Protein AF-A0A8X8BN20-F1 (afdb_monomer)

Sequence (437 aa):
MEGGGPLYPHPDELQVLPDTSPPTLPCVAEVPAVHPEALWVSPFLFPPALPVVAEVLRSRAPKAAGHPLAATTCPNRVELLSSLPVVPKATRAVAPPWSGEGESPPPESGKAYHELQRENLKLCSENVELHFKLEQAKRDLPRIKDQAESLKIMCVHLKKEKNNLQRKTGNVAKSGRYDKSVPELEKTIALMKKVVEKLQKENEELKETLSRRKLITLENENEKLKSDFENLKLHMEKQLNAKNEPITKEMHKIINENEELCEELKRIERLQHYHEEPRNKLDLADELQNVRLVNSCLEKEKAELLCQLENYRKLSGTTSEQLSEPGGICDIDISGSDELLQGVQGSQKREELMKVLSKLQSQLRTSELERSRLKDEVKKLKMELRNFDPSFFDEIEDLKYTYKKEVEKNIALEEKVKELSKQLGIPPNTFSRESMD

pLDDT: mean 71.98, std 25.8, range [27.23, 98.25]

Radius of gyration: 79.13 Å; Cα contacts (8 Å, |Δi|>4): 9; chains: 1; bounding box: 157×65×260 Å

Solvent-accessible surface area (backbone atoms only — not comparable to full-atom values): 27902 Å² total; per-residue (Å²): 140,83,86,82,86,87,85,84,88,83,87,90,83,90,87,80,84,85,88,89,84,86,85,83,83,87,86,82,89,83,82,87,86,81,88,82,90,80,89,83,82,87,82,86,87,88,87,85,80,84,88,84,87,83,85,85,89,83,91,84,85,89,83,89,88,84,84,86,92,84,85,90,80,86,90,81,90,78,88,83,81,88,83,82,85,78,78,79,79,81,70,89,75,79,84,78,84,86,81,80,87,85,82,86,79,63,91,74,57,55,59,60,52,52,48,53,50,52,50,50,52,49,53,49,52,51,48,52,52,50,50,51,52,50,52,51,50,62,62,48,49,58,58,54,50,53,52,52,52,52,53,52,53,49,52,55,50,53,53,52,49,53,56,49,51,53,51,53,54,61,50,58,77,75,66,62,102,68,78,64,52,70,72,52,50,51,52,49,51,55,51,50,51,54,51,50,54,52,51,52,50,50,50,51,51,51,51,49,54,48,52,50,49,53,49,52,53,52,50,53,51,51,52,50,52,51,52,54,49,53,51,50,50,52,50,51,50,52,55,48,48,67,57,46,52,59,53,52,54,50,49,50,49,56,49,53,51,50,53,52,49,53,53,49,50,56,49,50,52,55,52,48,61,65,68,62,56,75,76,49,73,62,60,58,48,51,53,53,50,50,53,53,52,52,51,56,52,52,51,50,53,52,51,52,52,50,54,50,51,52,50,53,53,69,73,55,78,84,85,85,92,78,83,79,86,80,89,84,78,91,86,82,87,78,89,76,76,89,82,90,84,85,65,62,73,61,50,55,55,52,51,52,49,50,54,50,52,52,49,53,52,52,50,51,53,53,52,51,52,49,51,50,51,52,52,51,50,53,51,50,53,52,50,57,60,65,70,49,60,82,62,55,60,53,54,52,49,53,48,51,52,51,51,52,54,49,51,54,49,49,52,55,47,52,51,51,49,50,50,51,26,59,76,68,71,44,67,92,57,85,77,58,70,76,74,89,120

Organism: Polypterus senegalus (NCBI:txid55291)

Structure (mmCIF, N/CA/C/O backbone):
data_AF-A0A8X8BN20-F1
#
_entry.id   AF-A0A8X8BN20-F1
#
loop_
_atom_site.group_PDB
_atom_site.id
_atom_site.type_symbol
_atom_site.label_atom_id
_atom_site.label_alt_id
_atom_site.label_comp_id
_atom_site.label_asym_id
_atom_site.label_entity_id
_atom_site.label_seq_id
_atom_site.pdbx_PDB_ins_code
_atom_site.Cartn_x
_atom_site.Cartn_y
_atom_site.Cartn_z
_atom_site.occupancy
_atom_site.B_iso_or_equiv
_atom_site.auth_seq_id
_atom_site.auth_comp_id
_atom_site.auth_asym_id
_atom_site.auth_atom_id
_atom_site.pdbx_PDB_model_num
ATOM 1 N N . MET A 1 1 ? 73.317 12.010 -28.273 1.00 37.75 1 MET A N 1
ATOM 2 C CA . MET A 1 1 ? 72.521 13.247 -28.408 1.00 37.75 1 MET A CA 1
ATOM 3 C C . MET A 1 1 ? 71.110 12.795 -28.723 1.00 37.75 1 MET A C 1
ATOM 5 O O . MET A 1 1 ? 70.826 12.463 -29.859 1.00 37.75 1 MET A O 1
ATOM 9 N N . GLU A 1 2 ? 70.454 12.232 -27.718 1.00 37.06 2 GLU A N 1
ATOM 10 C CA . GLU A 1 2 ? 69.596 12.886 -26.711 1.00 37.06 2 GLU A CA 1
ATOM 11 C C . GLU A 1 2 ? 68.136 12.710 -27.131 1.00 37.06 2 GLU A C 1
ATOM 13 O O . GLU A 1 2 ? 67.659 13.326 -28.077 1.00 37.06 2 GLU A O 1
ATOM 18 N N . GLY A 1 3 ? 67.477 11.776 -26.446 1.00 38.78 3 GLY A N 1
ATOM 19 C CA . GLY A 1 3 ? 66.032 11.618 -26.453 1.00 38.78 3 GLY A CA 1
ATOM 20 C C . GLY A 1 3 ? 65.399 12.406 -25.309 1.00 38.78 3 GLY A C 1
ATOM 21 O O . GLY A 1 3 ? 66.067 12.772 -24.346 1.00 38.78 3 GLY A O 1
ATOM 22 N N . GLY A 1 4 ? 64.092 12.620 -25.401 1.00 38.62 4 GLY A N 1
ATOM 23 C CA . GLY A 1 4 ? 63.284 13.214 -24.341 1.00 38.62 4 GLY A CA 1
ATOM 24 C C . GLY A 1 4 ? 61.809 13.029 -24.667 1.00 38.62 4 GLY A C 1
ATOM 25 O O . GLY A 1 4 ? 61.340 13.533 -25.681 1.00 38.62 4 GLY A O 1
ATOM 26 N N . GLY A 1 5 ? 61.130 12.219 -23.854 1.00 45.06 5 GLY A N 1
ATOM 27 C CA . GLY A 1 5 ? 59.746 11.777 -24.028 1.00 45.06 5 GLY A CA 1
ATOM 28 C C . GLY A 1 5 ? 58.668 12.804 -23.635 1.00 45.06 5 GLY A C 1
ATOM 29 O O . GLY A 1 5 ? 58.956 13.992 -23.496 1.00 45.06 5 GLY A O 1
ATOM 30 N N . PRO A 1 6 ? 57.410 12.350 -23.471 1.00 50.19 6 PRO A N 1
ATOM 31 C CA . PRO A 1 6 ? 56.236 13.210 -23.347 1.00 50.19 6 PRO A CA 1
ATOM 32 C C . PRO A 1 6 ? 55.992 13.662 -21.899 1.00 50.19 6 PRO A C 1
ATOM 34 O O . PRO A 1 6 ? 56.144 12.881 -20.959 1.00 50.19 6 PRO A O 1
ATOM 37 N N . LEU A 1 7 ? 55.561 14.915 -21.724 1.00 49.75 7 LEU A N 1
ATOM 38 C CA . LEU A 1 7 ? 55.203 15.487 -20.425 1.00 49.75 7 LEU A CA 1
ATOM 39 C C . LEU A 1 7 ? 53.687 15.376 -20.178 1.00 49.75 7 LEU A C 1
ATOM 41 O O . LEU A 1 7 ? 52.890 16.052 -20.826 1.00 49.75 7 LEU A O 1
ATOM 45 N N . TYR A 1 8 ? 53.304 14.549 -19.207 1.00 42.16 8 TYR A N 1
ATOM 46 C CA . TYR A 1 8 ? 52.070 14.724 -18.431 1.00 42.16 8 TYR A CA 1
ATOM 47 C C . TYR A 1 8 ? 52.268 15.837 -17.390 1.00 42.16 8 TYR A C 1
ATOM 49 O O . TYR A 1 8 ? 53.389 16.019 -16.908 1.00 42.16 8 TYR A O 1
ATOM 57 N N . PRO A 1 9 ? 51.180 16.467 -16.919 1.00 54.12 9 PRO A N 1
ATOM 58 C CA . PRO A 1 9 ? 51.120 16.895 -15.527 1.00 54.12 9 PRO A CA 1
ATOM 59 C C . PRO A 1 9 ? 49.939 16.262 -14.764 1.00 54.12 9 PRO A C 1
ATOM 61 O O . PRO A 1 9 ? 48.840 16.098 -15.290 1.00 54.12 9 PRO A O 1
ATOM 64 N N . HIS A 1 10 ? 50.208 15.928 -13.500 1.00 36.88 10 HIS A N 1
ATOM 65 C CA . HIS A 1 10 ? 49.283 15.515 -12.432 1.00 36.88 10 HIS A CA 1
ATOM 66 C C . HIS A 1 10 ? 49.547 16.443 -11.201 1.00 36.88 10 HIS A C 1
ATOM 68 O O . HIS A 1 10 ? 50.447 17.277 -11.286 1.00 36.88 10 HIS A O 1
ATOM 74 N N . PRO A 1 11 ? 48.831 16.296 -10.067 1.00 52.00 11 PRO A N 1
ATOM 75 C CA . PRO A 1 11 ? 47.799 17.180 -9.498 1.00 52.00 11 PRO A CA 1
ATOM 76 C C . PRO A 1 11 ? 48.277 18.201 -8.424 1.00 52.00 11 PRO A C 1
ATOM 78 O O . PRO A 1 11 ? 49.437 18.205 -8.030 1.00 52.00 11 PRO A O 1
ATOM 81 N N . ASP A 1 12 ? 47.294 18.954 -7.906 1.00 38.75 12 ASP A N 1
ATOM 82 C CA . ASP A 1 12 ? 47.215 19.695 -6.626 1.00 38.75 12 ASP A CA 1
ATOM 83 C C . ASP A 1 12 ? 47.889 21.077 -6.493 1.00 38.75 12 ASP A C 1
ATOM 85 O O . ASP A 1 12 ? 49.090 21.188 -6.298 1.00 38.75 12 ASP A O 1
ATOM 89 N N . GLU A 1 13 ? 47.064 22.140 -6.480 1.00 35.19 13 GLU A N 1
ATOM 90 C CA . GLU A 1 13 ? 46.860 22.992 -5.288 1.00 35.19 13 GLU A CA 1
ATOM 91 C C . GLU A 1 13 ? 45.676 23.980 -5.461 1.00 35.19 13 GLU A C 1
ATOM 93 O O . GLU A 1 13 ? 45.687 24.877 -6.297 1.00 35.19 13 GLU A O 1
ATOM 98 N N . LEU A 1 14 ? 44.648 23.769 -4.625 1.00 40.66 14 LEU A N 1
ATOM 99 C CA . LEU A 1 14 ? 43.829 24.746 -3.884 1.00 40.66 14 LEU A CA 1
ATOM 100 C C . LEU A 1 14 ? 43.316 26.025 -4.586 1.00 40.66 14 LEU A C 1
ATOM 102 O O . LEU A 1 14 ? 44.059 26.986 -4.756 1.00 40.66 14 LEU A O 1
ATOM 106 N N . GLN A 1 15 ? 41.984 26.144 -4.716 1.00 40.19 15 GLN A N 1
ATOM 107 C CA . GLN A 1 15 ? 41.231 27.186 -3.993 1.00 40.19 15 GLN A CA 1
ATOM 108 C C . GLN A 1 15 ? 39.707 26.961 -3.989 1.00 40.19 15 GLN A C 1
ATOM 110 O O . GLN A 1 15 ? 39.112 26.356 -4.874 1.00 40.19 15 GLN A O 1
ATOM 115 N N . VAL A 1 16 ? 39.128 27.420 -2.885 1.00 38.06 16 VAL A N 1
ATOM 116 C CA . VAL A 1 16 ? 37.805 27.166 -2.313 1.00 38.06 16 VAL A CA 1
ATOM 117 C C . VAL A 1 16 ? 36.750 28.140 -2.879 1.00 38.06 16 VAL A C 1
ATOM 119 O O . VAL A 1 16 ? 37.066 29.308 -3.061 1.00 38.06 16 VAL A O 1
ATOM 122 N N . LEU A 1 17 ? 35.539 27.610 -3.142 1.00 39.75 17 LEU A N 1
ATOM 123 C CA . LEU A 1 17 ? 34.150 28.165 -3.159 1.00 39.75 17 LEU A CA 1
ATOM 124 C C . LEU A 1 17 ? 33.923 29.692 -2.930 1.00 39.75 17 LEU A C 1
ATOM 126 O O . LEU A 1 17 ? 34.670 30.280 -2.152 1.00 39.75 17 LEU A O 1
ATOM 130 N N . PRO A 1 18 ? 32.818 30.330 -3.425 1.00 52.47 18 PRO A N 1
ATOM 131 C CA . PRO A 1 18 ? 31.454 29.789 -3.273 1.00 52.47 18 PRO A CA 1
ATOM 132 C C . PRO A 1 18 ? 30.358 30.138 -4.313 1.00 52.47 18 PRO A C 1
ATOM 134 O O . PRO A 1 18 ? 30.522 30.916 -5.252 1.00 52.47 18 PRO A O 1
ATOM 137 N N . ASP A 1 19 ? 29.218 29.495 -4.039 1.00 32.50 19 ASP A N 1
ATOM 138 C CA . ASP A 1 19 ? 27.870 29.540 -4.605 1.00 32.50 19 ASP A CA 1
ATOM 139 C C . ASP A 1 19 ? 27.324 30.901 -5.056 1.00 32.50 19 ASP A C 1
ATOM 141 O O . ASP A 1 19 ? 27.402 31.916 -4.363 1.00 32.50 19 ASP A O 1
ATOM 145 N N . THR A 1 20 ? 26.608 30.860 -6.182 1.00 37.22 20 THR A N 1
ATOM 146 C CA . THR A 1 20 ? 25.726 31.930 -6.654 1.00 37.22 20 THR A CA 1
ATOM 147 C C . THR A 1 20 ? 24.266 31.526 -6.450 1.00 37.22 20 THR A C 1
ATOM 149 O O . THR A 1 20 ? 23.741 30.631 -7.108 1.00 37.22 20 THR A O 1
ATOM 152 N N . SER A 1 21 ? 23.597 32.222 -5.532 1.00 41.69 21 SER A N 1
ATOM 153 C CA . SER A 1 21 ? 22.137 32.273 -5.406 1.00 41.69 21 SER A CA 1
ATOM 154 C C . SER A 1 21 ? 21.639 33.665 -5.824 1.00 41.69 21 SER A C 1
ATOM 156 O O . SER A 1 21 ? 22.347 34.650 -5.600 1.00 41.69 21 SER A O 1
ATOM 158 N N . PRO A 1 22 ? 20.440 33.788 -6.426 1.00 45.25 22 PRO A N 1
ATOM 159 C CA . PRO A 1 22 ? 19.766 35.079 -6.589 1.00 45.25 22 PRO A CA 1
ATOM 160 C C . PRO A 1 22 ? 18.358 35.063 -5.928 1.00 45.25 22 PRO A C 1
ATOM 162 O O . PRO A 1 22 ? 17.903 34.014 -5.474 1.00 45.25 22 PRO A O 1
ATOM 165 N N . PRO A 1 23 ? 17.638 36.198 -5.832 1.00 52.25 23 PRO A N 1
ATOM 166 C CA . PRO A 1 23 ? 17.729 37.125 -4.710 1.00 52.25 23 PRO A CA 1
ATOM 167 C C . PRO A 1 23 ? 16.420 37.225 -3.899 1.00 52.25 23 PRO A C 1
ATOM 169 O O . PRO A 1 23 ? 15.345 36.791 -4.308 1.00 52.25 23 PRO A O 1
ATOM 172 N N . THR A 1 24 ? 16.549 37.841 -2.729 1.00 38.34 24 THR A N 1
ATOM 173 C CA . THR A 1 24 ? 15.540 38.100 -1.696 1.00 38.34 24 THR A CA 1
ATOM 174 C C . THR A 1 24 ? 14.429 39.080 -2.103 1.00 38.34 24 THR A C 1
ATOM 176 O O . THR A 1 24 ? 14.648 40.056 -2.817 1.00 38.34 24 THR A O 1
ATOM 179 N N . LEU A 1 25 ? 13.235 38.816 -1.558 1.00 39.00 25 LEU A N 1
ATOM 180 C CA . LEU A 1 25 ? 12.053 39.688 -1.490 1.00 39.00 25 LEU A CA 1
ATOM 181 C C . LEU A 1 25 ? 12.308 40.974 -0.672 1.00 39.00 25 LEU A C 1
ATOM 183 O O . LEU A 1 25 ? 13.180 40.967 0.200 1.00 39.00 25 LEU A O 1
ATOM 187 N N . PRO A 1 26 ? 11.492 42.036 -0.839 1.00 47.94 26 PRO A N 1
ATOM 188 C CA . PRO A 1 26 ? 11.436 43.138 0.113 1.00 47.94 26 PRO A CA 1
ATOM 189 C C . PRO A 1 26 ? 10.454 42.843 1.262 1.00 47.94 26 PRO A C 1
ATOM 191 O O . PRO A 1 26 ? 9.334 42.379 1.047 1.00 47.94 26 PRO A O 1
ATOM 194 N N . CYS A 1 27 ? 10.876 43.164 2.486 1.00 31.92 27 CYS A N 1
ATOM 195 C CA . CYS A 1 27 ? 10.041 43.202 3.685 1.00 31.92 27 CYS A CA 1
ATOM 196 C C . CYS A 1 27 ? 9.174 44.471 3.711 1.00 31.92 27 CYS A C 1
ATOM 198 O O . CYS A 1 27 ? 9.685 45.573 3.509 1.00 31.92 27 CYS A O 1
ATOM 200 N N . VAL A 1 28 ? 7.898 44.321 4.069 1.00 33.31 28 VAL A N 1
ATOM 201 C CA . VAL A 1 28 ? 7.081 45.390 4.659 1.00 33.31 28 VAL A CA 1
ATOM 202 C C . VAL A 1 28 ? 6.907 45.053 6.136 1.00 33.31 28 VAL A C 1
ATOM 204 O O . VAL A 1 28 ? 6.549 43.933 6.491 1.00 33.31 28 VAL A O 1
ATOM 207 N N . ALA A 1 29 ? 7.244 46.024 6.977 1.00 34.69 29 ALA A N 1
ATOM 208 C CA . ALA A 1 29 ? 7.103 45.987 8.420 1.00 34.69 29 ALA A CA 1
ATOM 209 C C . ALA A 1 29 ? 5.655 46.281 8.830 1.00 34.69 29 ALA A C 1
ATOM 211 O O . ALA A 1 29 ? 5.058 47.212 8.296 1.00 34.69 29 ALA A O 1
ATOM 212 N N . GLU A 1 30 ? 5.146 45.577 9.841 1.00 30.02 30 GLU A N 1
ATOM 213 C CA . GLU A 1 30 ? 4.094 46.102 10.710 1.00 30.02 30 GLU A CA 1
ATOM 214 C C . GLU A 1 30 ? 4.249 45.560 12.142 1.00 30.02 30 GLU A C 1
ATOM 216 O O . GLU A 1 30 ? 4.720 44.450 12.382 1.00 30.02 30 GLU A O 1
ATOM 221 N N . VAL A 1 31 ? 3.952 46.450 13.082 1.00 37.25 31 VAL A N 1
ATOM 222 C CA . VAL A 1 31 ? 4.287 46.473 14.514 1.00 37.25 31 VAL A CA 1
ATOM 223 C C . VAL A 1 31 ? 3.358 45.558 15.336 1.00 37.25 31 VAL A C 1
ATOM 225 O O . VAL A 1 31 ? 2.170 45.502 15.023 1.00 37.25 31 VAL A O 1
ATOM 228 N N . PRO A 1 32 ? 3.808 44.909 16.433 1.00 35.66 32 PRO A N 1
ATOM 229 C CA . PRO A 1 32 ? 2.901 44.226 17.350 1.00 35.66 32 PRO A CA 1
ATOM 230 C C . PRO A 1 32 ? 2.321 45.206 18.382 1.00 35.66 32 PRO A C 1
ATOM 232 O O . PRO A 1 32 ? 3.050 45.907 19.087 1.00 35.66 32 PRO A O 1
ATOM 235 N N . ALA A 1 33 ? 0.991 45.233 18.482 1.00 33.62 33 ALA A N 1
ATOM 236 C CA . ALA A 1 33 ? 0.270 45.888 19.565 1.00 33.62 33 ALA A CA 1
ATOM 237 C C . ALA A 1 33 ? 0.241 45.011 20.830 1.00 33.62 33 ALA A C 1
ATOM 239 O O . ALA A 1 33 ? 0.309 43.784 20.788 1.00 33.62 33 ALA A O 1
ATOM 240 N N . VAL A 1 34 ? 0.158 45.703 21.958 1.00 34.69 34 VAL A N 1
ATOM 241 C CA . VAL A 1 34 ? 0.485 45.284 23.319 1.00 34.69 34 VAL A CA 1
ATOM 242 C C . VAL A 1 34 ? -0.792 45.080 24.164 1.00 34.69 34 VAL A C 1
ATOM 244 O O . VAL A 1 34 ? -1.691 45.912 24.101 1.00 34.69 34 VAL A O 1
ATOM 247 N N . HIS A 1 35 ? -0.763 44.044 25.027 1.00 34.81 35 HIS A N 1
ATOM 248 C CA . HIS A 1 35 ? -1.533 43.790 26.277 1.00 34.81 35 HIS A CA 1
ATOM 249 C C . HIS A 1 35 ? -3.032 43.377 26.241 1.00 34.81 35 HIS A C 1
ATOM 251 O O . HIS A 1 35 ? -3.730 43.711 25.290 1.00 34.81 35 HIS A O 1
ATOM 257 N N . PRO A 1 36 ? -3.593 42.780 27.334 1.00 49.12 36 PRO A N 1
ATOM 258 C CA . PRO A 1 36 ? -2.968 42.121 28.499 1.00 49.12 36 PRO A CA 1
ATOM 259 C C . PRO A 1 36 ? -3.579 40.756 28.913 1.00 49.12 36 PRO A C 1
ATOM 261 O O . PRO A 1 36 ? -4.676 40.359 28.529 1.00 49.12 36 PRO A O 1
ATOM 264 N N . GLU A 1 37 ? -2.831 40.082 29.786 1.00 35.38 37 GLU A N 1
ATOM 265 C CA . GLU A 1 37 ? -3.196 38.917 30.593 1.00 35.38 37 GLU A CA 1
ATOM 266 C C . GLU A 1 37 ? -4.426 39.166 31.486 1.00 35.38 37 GLU A C 1
ATOM 268 O O . GLU A 1 37 ? -4.550 40.216 32.120 1.00 35.38 37 GLU A O 1
ATOM 273 N N . ALA A 1 38 ? -5.292 38.156 31.610 1.00 32.38 38 ALA A N 1
ATOM 274 C CA . ALA A 1 38 ? -6.331 38.092 32.632 1.00 32.38 38 ALA A CA 1
ATOM 275 C C . ALA A 1 38 ? -6.138 36.839 33.498 1.00 32.38 38 ALA A C 1
ATOM 277 O O . ALA A 1 38 ? -6.418 35.710 33.096 1.00 32.38 38 ALA A O 1
ATOM 278 N N . LEU A 1 39 ? -5.651 37.102 34.708 1.00 35.34 39 LEU A N 1
ATOM 279 C CA . LEU A 1 39 ? -5.630 36.248 35.889 1.00 35.34 39 LEU A CA 1
ATOM 280 C C . LEU A 1 39 ? -7.001 35.612 36.156 1.00 35.34 39 LEU A C 1
ATOM 282 O O . LEU A 1 39 ? -7.983 36.338 36.302 1.00 35.34 39 LEU A O 1
ATOM 286 N N . TRP A 1 40 ? -7.052 34.292 36.348 1.00 31.44 40 TRP A N 1
ATOM 287 C CA . TRP A 1 40 ? -8.128 33.655 37.111 1.00 31.44 40 TRP A CA 1
ATOM 288 C C . TRP A 1 40 ? -7.541 32.827 38.250 1.00 31.44 40 TRP A C 1
ATOM 290 O O . TRP A 1 40 ? -6.862 31.820 38.070 1.00 31.44 40 TRP A O 1
ATOM 300 N N . VAL A 1 41 ? -7.799 33.359 39.439 1.00 30.92 41 VAL A N 1
ATOM 301 C CA . VAL A 1 41 ? -7.466 32.863 40.766 1.00 30.92 41 VAL A CA 1
ATOM 302 C C . VAL A 1 41 ? -8.537 31.859 41.200 1.00 30.92 41 VAL A C 1
ATOM 304 O O . VAL A 1 41 ? -9.731 32.125 41.078 1.00 30.92 41 VAL A O 1
ATOM 307 N N . SER A 1 42 ? -8.107 30.720 41.742 1.00 36.19 42 SER A N 1
ATOM 308 C CA . SER A 1 42 ? -8.949 29.756 42.464 1.00 36.19 42 SER A CA 1
ATOM 309 C C . SER A 1 42 ? -9.522 30.341 43.760 1.00 36.19 42 SER A C 1
ATOM 311 O O . SER A 1 42 ? -8.805 31.051 44.469 1.00 36.19 42 SER A O 1
ATOM 313 N N . PRO A 1 43 ? -10.729 29.916 44.179 1.00 47.31 43 PRO A N 1
ATOM 314 C CA . PRO A 1 43 ? -10.896 29.617 45.604 1.00 47.31 43 PRO A CA 1
ATOM 315 C C . PRO A 1 43 ? -11.769 28.383 45.933 1.00 47.31 43 PRO A C 1
ATOM 317 O O . PRO A 1 43 ? -12.858 28.195 45.408 1.00 47.31 43 PRO A O 1
ATOM 320 N N . PHE A 1 44 ? -11.240 27.590 46.874 1.00 31.42 44 PHE A N 1
ATOM 321 C CA . PHE A 1 44 ? -11.866 27.017 48.083 1.00 31.42 44 PHE A CA 1
ATOM 322 C C . PHE A 1 44 ? -13.208 26.233 48.059 1.00 31.42 44 PHE A C 1
ATOM 324 O O . PHE A 1 44 ? -14.282 26.774 47.844 1.00 31.42 44 PHE A O 1
ATOM 331 N N . LEU A 1 45 ? -13.078 24.962 48.485 1.00 33.16 45 LEU A N 1
ATOM 332 C CA . LEU A 1 45 ? -13.761 24.230 49.582 1.00 33.16 45 LEU A CA 1
ATOM 333 C C . LEU A 1 45 ? -15.309 24.235 49.775 1.00 33.16 45 LEU A C 1
ATOM 335 O O . LEU A 1 45 ? -15.887 25.196 50.264 1.00 33.16 45 LEU A O 1
ATOM 339 N N . PHE A 1 46 ? -15.844 23.000 49.686 1.00 35.16 46 PHE A N 1
ATOM 340 C CA . PHE A 1 46 ? -16.891 22.317 50.498 1.00 35.16 46 PHE A CA 1
ATOM 341 C C . PHE A 1 46 ? -18.407 22.673 50.342 1.00 35.16 46 PHE A C 1
ATOM 343 O O . PHE A 1 46 ? -18.753 23.746 49.863 1.00 35.16 46 PHE A O 1
ATOM 350 N N . PRO A 1 47 ? -19.325 21.713 50.651 1.00 46.16 47 PRO A N 1
ATOM 351 C CA . PRO A 1 47 ? -20.544 21.399 49.886 1.00 46.16 47 PRO A CA 1
ATOM 352 C C . PRO A 1 47 ? -21.848 21.841 50.579 1.00 46.16 47 PRO A C 1
ATOM 354 O O . PRO A 1 47 ? -21.815 22.192 51.759 1.00 46.16 47 PRO A O 1
ATOM 357 N N . PRO A 1 48 ? -23.026 21.694 49.935 1.00 43.91 48 PRO A N 1
ATOM 358 C CA . PRO A 1 48 ? -24.295 21.791 50.638 1.00 43.91 48 PRO A CA 1
ATOM 359 C C . PRO A 1 48 ? -25.008 20.447 50.832 1.00 43.91 48 PRO A C 1
ATOM 361 O O . PRO A 1 48 ? -24.999 19.540 49.998 1.00 43.91 48 PRO A O 1
ATOM 364 N N . ALA A 1 49 ? -25.642 20.393 51.999 1.00 33.12 49 ALA A N 1
ATOM 365 C CA . ALA A 1 49 ? -26.475 19.348 52.552 1.00 33.12 49 ALA A CA 1
ATOM 366 C C . ALA A 1 49 ? -27.908 19.334 51.977 1.00 33.12 49 ALA A C 1
ATOM 368 O O . ALA A 1 49 ? -28.373 20.276 51.338 1.00 33.12 49 ALA A O 1
ATOM 369 N N . LEU A 1 50 ? -28.590 18.226 52.273 1.00 37.75 50 LEU A N 1
ATOM 370 C CA . LEU A 1 50 ? -30.002 17.904 52.040 1.00 37.75 50 LEU A CA 1
ATOM 371 C C . LEU A 1 50 ? -30.985 18.989 52.532 1.00 37.75 50 LEU A C 1
ATOM 373 O O . LEU A 1 50 ? -30.732 19.600 53.572 1.00 37.75 50 LEU A O 1
ATOM 377 N N . PRO A 1 51 ? -32.168 19.144 51.904 1.00 45.03 51 PRO A N 1
ATOM 378 C CA . PRO A 1 51 ? -33.233 19.964 52.461 1.00 45.03 51 PRO A CA 1
ATOM 379 C C . PRO A 1 51 ? -34.135 19.166 53.418 1.00 45.03 51 PRO A C 1
ATOM 381 O O . PRO A 1 51 ? -34.694 18.121 53.075 1.00 45.03 51 PRO A O 1
ATOM 384 N N . VAL A 1 52 ? -34.296 19.718 54.622 1.00 31.97 52 VAL A N 1
ATOM 385 C CA . VAL A 1 52 ? -35.349 19.404 55.595 1.00 31.97 52 VAL A CA 1
ATOM 386 C C . VAL A 1 52 ? -36.627 20.139 55.188 1.00 31.97 52 VAL A C 1
ATOM 388 O O . VAL A 1 52 ? -36.603 21.325 54.866 1.00 31.97 52 VAL A O 1
ATOM 391 N N . VAL A 1 53 ? -37.742 19.412 55.215 1.00 32.06 53 VAL A N 1
ATOM 392 C CA . VAL A 1 53 ? -39.104 19.899 54.974 1.00 32.06 53 VAL A CA 1
ATOM 393 C C . VAL A 1 53 ? -39.722 20.329 56.306 1.00 32.06 53 VAL A C 1
ATOM 395 O O . VAL A 1 53 ? -39.775 19.537 57.243 1.00 32.06 53 VAL A O 1
ATOM 398 N N . ALA A 1 54 ? -40.233 21.555 56.357 1.00 32.25 54 ALA A N 1
ATOM 399 C CA . ALA A 1 54 ? -41.159 22.080 57.360 1.00 32.25 54 ALA A CA 1
ATOM 400 C C . ALA A 1 54 ? -42.055 23.108 56.642 1.00 32.25 54 ALA A C 1
ATOM 402 O O . ALA A 1 54 ? -41.574 23.787 55.743 1.00 32.25 54 ALA A O 1
ATOM 403 N N . GLU A 1 55 ? -43.328 23.350 56.928 1.00 31.14 55 GLU A N 1
ATOM 404 C CA . GLU A 1 55 ? -44.401 22.715 57.690 1.00 31.14 55 GLU A CA 1
ATOM 405 C C . GLU A 1 55 ? -45.666 23.576 57.377 1.00 31.14 55 GLU A C 1
ATOM 407 O O . GLU A 1 55 ? -45.551 24.645 56.779 1.00 31.14 55 GLU A O 1
ATOM 412 N N . VAL A 1 56 ? -46.849 23.143 57.838 1.00 31.41 56 VAL A N 1
ATOM 413 C CA . VAL A 1 56 ? -48.003 23.984 58.255 1.00 31.41 56 VAL A CA 1
ATOM 414 C C . VAL A 1 56 ? -49.179 24.223 57.268 1.00 31.41 56 VAL A C 1
ATOM 416 O O . VAL A 1 56 ? -49.184 25.164 56.487 1.00 31.41 56 VAL A O 1
ATOM 419 N N . LEU A 1 57 ? -50.252 23.435 57.518 1.00 30.83 57 LEU A N 1
ATOM 420 C CA . LEU A 1 57 ? -51.701 23.779 57.649 1.00 30.83 57 LEU A CA 1
ATOM 421 C C . LEU A 1 57 ? -52.473 24.292 56.397 1.00 30.83 57 LEU A C 1
ATOM 423 O O . LEU A 1 57 ? -51.940 25.014 55.580 1.00 30.83 57 LEU A O 1
ATOM 427 N N . ARG A 1 58 ? -53.779 24.058 56.170 1.00 30.70 58 ARG A N 1
ATOM 428 C CA . ARG A 1 58 ? -54.906 23.528 56.964 1.00 30.70 58 ARG A CA 1
ATOM 429 C C . ARG A 1 58 ? -56.100 23.207 56.023 1.00 30.70 58 ARG A C 1
ATOM 431 O O . ARG A 1 58 ? -56.358 23.953 55.088 1.00 30.70 58 ARG A O 1
ATOM 438 N N . SER A 1 59 ? -56.890 22.195 56.403 1.00 29.34 59 SER A N 1
ATOM 439 C CA . SER A 1 59 ? -58.370 22.107 56.322 1.00 29.34 59 SER A CA 1
ATOM 440 C C . SER A 1 59 ? -59.133 22.001 54.982 1.00 29.34 59 SER A C 1
ATOM 442 O O . SER A 1 59 ? -59.393 23.007 54.330 1.00 29.34 59 SER A O 1
ATOM 444 N N . ARG A 1 60 ? -59.794 20.847 54.756 1.00 31.69 60 ARG A N 1
ATOM 445 C CA . ARG A 1 60 ? -61.270 20.783 54.594 1.00 31.69 60 ARG A CA 1
ATOM 446 C C . ARG A 1 60 ? -61.829 19.367 54.828 1.00 31.69 60 ARG A C 1
ATOM 448 O O . ARG A 1 60 ? -61.220 18.375 54.452 1.00 31.69 60 ARG A O 1
ATOM 455 N N . ALA A 1 61 ? -62.974 19.326 55.507 1.00 34.16 61 ALA A N 1
ATOM 456 C CA . ALA A 1 61 ? -63.677 18.168 56.066 1.00 34.16 61 ALA A CA 1
ATOM 457 C C . ALA A 1 61 ? -64.384 17.259 55.025 1.00 34.16 61 ALA A C 1
ATOM 459 O O . ALA A 1 61 ? -64.607 17.698 53.894 1.00 34.16 61 ALA A O 1
ATOM 460 N N . PRO A 1 62 ? -64.789 16.026 55.410 1.00 34.03 62 PRO A N 1
ATOM 461 C CA . PRO A 1 62 ? -65.437 15.049 54.535 1.00 34.03 62 PRO A CA 1
ATOM 462 C C . PRO A 1 62 ? -66.975 15.130 54.569 1.00 34.03 62 PRO A C 1
ATOM 464 O O . PRO A 1 62 ? -67.572 15.602 55.538 1.00 34.03 62 PRO A O 1
ATOM 467 N N . LYS A 1 63 ? -67.621 14.613 53.515 1.00 34.41 63 LYS A N 1
ATOM 468 C CA . LYS A 1 63 ? -69.075 14.417 53.413 1.00 34.41 63 LYS A CA 1
ATOM 469 C C . LYS A 1 63 ? -69.378 12.914 53.348 1.00 34.41 63 LYS A C 1
ATOM 471 O O . LYS A 1 63 ? -68.701 12.172 52.645 1.00 34.41 63 LYS A O 1
ATOM 476 N N . ALA A 1 64 ? -70.360 12.505 54.143 1.00 30.09 64 ALA A N 1
ATOM 477 C CA . ALA A 1 64 ? -70.796 11.138 54.404 1.00 30.09 64 ALA A CA 1
ATOM 478 C C . ALA A 1 64 ? -71.528 10.465 53.229 1.00 30.09 64 ALA A C 1
ATOM 480 O O . ALA A 1 64 ? -72.180 11.159 52.454 1.00 30.09 64 ALA A O 1
ATOM 481 N N . ALA A 1 65 ? -71.501 9.124 53.189 1.00 31.58 65 ALA A N 1
ATOM 482 C CA . ALA A 1 65 ? -72.672 8.239 53.040 1.00 31.58 65 ALA A CA 1
ATOM 483 C C . ALA A 1 65 ? -72.236 6.758 52.932 1.00 31.58 65 ALA A C 1
ATOM 485 O O . ALA A 1 65 ? -71.296 6.454 52.205 1.00 31.58 65 ALA A O 1
ATOM 486 N N . GLY A 1 66 ? -72.966 5.846 53.593 1.00 30.98 66 GLY A N 1
ATOM 487 C CA . GLY A 1 66 ? -73.055 4.434 53.177 1.00 30.98 66 GLY A CA 1
ATOM 488 C C . GLY A 1 66 ? -72.612 3.359 54.180 1.00 30.98 66 GLY A C 1
ATOM 489 O O . GLY A 1 66 ? -71.551 2.768 54.027 1.00 30.98 66 GLY A O 1
ATOM 490 N N . HIS A 1 67 ? -73.470 3.060 55.159 1.00 34.03 67 HIS A N 1
ATOM 491 C CA . HIS A 1 67 ? -73.606 1.744 55.826 1.00 34.03 67 HIS A CA 1
ATOM 492 C C . HIS A 1 67 ? -74.060 0.657 54.803 1.00 34.03 67 HIS A C 1
ATOM 494 O O . HIS A 1 67 ? -74.567 1.080 53.761 1.00 34.03 67 HIS A O 1
ATOM 500 N N . PRO A 1 68 ? -73.976 -0.689 55.045 1.00 45.16 68 PRO A N 1
ATOM 501 C CA . PRO A 1 68 ? -74.372 -1.339 56.312 1.00 45.16 68 PRO A CA 1
ATOM 502 C C . PRO A 1 68 ? -73.693 -2.667 56.779 1.00 45.16 68 PRO A C 1
ATOM 504 O O . PRO A 1 68 ? -73.093 -3.409 56.015 1.00 45.16 68 PRO A O 1
ATOM 507 N N . LEU A 1 69 ? -73.911 -2.927 58.084 1.00 29.53 69 LEU A N 1
ATOM 508 C CA . LEU A 1 69 ? -74.248 -4.183 58.803 1.00 29.53 69 LEU A CA 1
ATOM 509 C C . LEU A 1 69 ? -73.351 -5.447 58.768 1.00 29.53 69 LEU A C 1
ATOM 511 O O . LEU A 1 69 ? -73.252 -6.118 57.751 1.00 29.53 69 LEU A O 1
ATOM 515 N N . ALA A 1 70 ? -72.876 -5.847 59.965 1.00 30.17 70 ALA A N 1
ATOM 516 C CA . ALA A 1 70 ? -73.087 -7.144 60.666 1.00 30.17 70 ALA A CA 1
ATOM 517 C C . ALA A 1 70 ? -72.079 -7.239 61.845 1.00 30.17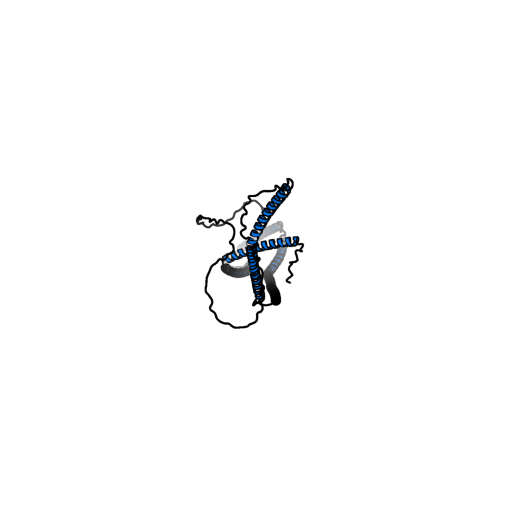 70 ALA A C 1
ATOM 519 O O . ALA A 1 70 ? -70.879 -7.175 61.622 1.00 30.17 70 ALA A O 1
ATOM 520 N N . ALA A 1 71 ? -72.487 -7.090 63.111 1.00 27.45 71 ALA A N 1
ATOM 521 C CA . ALA A 1 71 ? -73.066 -8.080 64.039 1.00 27.45 71 ALA A CA 1
ATOM 522 C C . ALA A 1 71 ? -72.028 -8.894 64.844 1.00 27.45 71 ALA A C 1
ATOM 524 O O . ALA A 1 71 ? -70.968 -9.236 64.336 1.00 27.45 71 ALA A O 1
ATOM 525 N N . THR A 1 72 ? -72.439 -9.251 66.072 1.00 31.06 72 THR A N 1
ATOM 526 C CA . THR A 1 72 ? -71.842 -10.149 67.095 1.00 31.06 72 THR A CA 1
ATOM 527 C C . THR A 1 72 ? -70.703 -9.592 67.970 1.00 31.06 72 THR A C 1
ATOM 529 O O . THR A 1 72 ? -69.770 -9.002 67.449 1.00 31.06 72 THR A O 1
ATOM 532 N N . THR A 1 73 ? -70.628 -9.727 69.304 1.00 30.02 73 THR A N 1
ATOM 533 C CA . THR A 1 73 ? -71.531 -10.073 70.431 1.00 30.02 73 THR A CA 1
ATOM 534 C C . THR A 1 73 ? -70.744 -9.694 71.711 1.00 30.02 73 THR A C 1
ATOM 536 O O . THR A 1 73 ? -69.523 -9.844 71.733 1.00 30.02 73 THR A O 1
ATOM 539 N N . CYS A 1 74 ? -71.389 -9.210 72.780 1.00 28.56 74 CYS A N 1
ATOM 540 C CA . CYS A 1 74 ? -70.791 -9.118 74.130 1.00 28.56 74 CYS A CA 1
ATOM 541 C C . CYS A 1 74 ? -70.638 -10.529 74.761 1.00 28.56 74 CYS A C 1
ATOM 543 O O . CYS A 1 74 ? -71.228 -11.471 74.225 1.00 28.56 74 CYS A O 1
ATOM 545 N N . PRO A 1 75 ? -69.911 -10.716 75.889 1.00 47.16 75 PRO A N 1
ATOM 546 C CA . PRO A 1 75 ? -70.495 -10.362 77.193 1.00 47.16 75 PRO A CA 1
ATOM 547 C C . PRO A 1 75 ? -69.507 -9.968 78.327 1.00 47.16 75 PRO A C 1
ATOM 549 O O . PRO A 1 75 ? -68.296 -10.142 78.245 1.00 47.16 75 PRO A O 1
ATOM 552 N N . ASN A 1 76 ? -70.129 -9.525 79.427 1.00 32.91 76 ASN A N 1
ATOM 553 C CA . ASN A 1 76 ? -69.722 -9.620 80.840 1.00 32.91 76 ASN A CA 1
ATOM 554 C C . ASN A 1 76 ? -68.940 -8.488 81.536 1.00 32.91 76 ASN A C 1
ATOM 556 O O . ASN A 1 76 ? -67.731 -8.511 81.732 1.00 32.91 76 ASN A O 1
ATOM 560 N N . ARG A 1 77 ? -69.766 -7.567 82.051 1.00 32.69 77 ARG A N 1
ATOM 561 C CA . ARG A 1 77 ? -69.857 -7.065 83.437 1.00 32.69 77 ARG A CA 1
ATOM 562 C C . ARG A 1 77 ? -69.268 -7.993 84.519 1.00 32.69 77 ARG A C 1
ATOM 564 O O . ARG A 1 77 ? -69.723 -9.124 84.662 1.00 32.69 77 ARG A O 1
ATOM 571 N N . VAL A 1 78 ? -68.391 -7.442 85.362 1.00 34.72 78 VAL A N 1
ATOM 572 C CA . VAL A 1 78 ? -68.205 -7.847 86.767 1.00 34.72 78 VAL A CA 1
ATOM 573 C C . VAL A 1 78 ? -68.059 -6.572 87.599 1.00 34.72 78 VAL A C 1
ATOM 575 O O . VAL A 1 78 ? -67.070 -5.852 87.492 1.00 34.72 78 VAL A O 1
ATOM 578 N N . GLU A 1 79 ? -69.083 -6.277 88.395 1.00 35.31 79 GLU A N 1
ATOM 579 C CA . GLU A 1 79 ? -68.958 -5.467 89.606 1.00 35.31 79 GLU A CA 1
ATOM 580 C C . GLU A 1 79 ? -68.332 -6.349 90.686 1.00 35.31 79 GLU A C 1
ATOM 582 O O . GLU A 1 79 ? -68.761 -7.490 90.831 1.00 35.31 79 GLU A O 1
ATOM 587 N N . LEU A 1 80 ? -67.382 -5.830 91.467 1.00 35.03 80 LEU A N 1
ATOM 588 C CA . LEU A 1 80 ? -67.164 -6.283 92.840 1.00 35.03 80 LEU A CA 1
ATOM 589 C C . LEU A 1 80 ? -66.542 -5.164 93.686 1.00 35.03 80 LEU A C 1
ATOM 591 O O . LEU A 1 80 ? -65.691 -4.393 93.249 1.00 35.03 80 LEU A O 1
ATOM 595 N N . LEU A 1 81 ? -67.096 -5.089 94.888 1.00 32.12 81 LEU A N 1
ATOM 596 C CA . LEU A 1 81 ? -67.052 -4.057 95.912 1.00 32.12 81 LEU A CA 1
ATOM 597 C C . LEU A 1 81 ? -65.756 -4.031 96.739 1.00 32.12 81 LEU A C 1
ATOM 599 O O . LEU A 1 81 ? -65.026 -5.018 96.797 1.00 32.12 81 LEU A O 1
ATOM 603 N N . SER A 1 82 ? -65.665 -2.967 97.556 1.00 30.39 82 SER A N 1
ATOM 604 C CA . SER A 1 82 ? -64.993 -2.897 98.872 1.00 30.39 82 SER A CA 1
ATOM 605 C C . SER A 1 82 ? -63.468 -2.652 98.810 1.00 30.39 82 SER A C 1
ATOM 607 O O . SER A 1 82 ? -62.787 -3.191 97.955 1.00 30.39 82 SER A O 1
ATOM 609 N N . SER A 1 83 ? -62.807 -1.829 99.628 1.00 31.83 83 SER A N 1
ATOM 610 C CA . SER A 1 83 ? -63.129 -1.235 100.927 1.00 31.83 83 SER A CA 1
ATOM 611 C C . SER A 1 83 ? -62.259 0.017 101.132 1.00 31.83 83 SER A C 1
ATOM 613 O O . SER A 1 83 ? -61.043 -0.043 100.965 1.00 31.83 83 SER A O 1
ATOM 615 N N . LEU A 1 84 ? -62.861 1.142 101.520 1.00 40.72 84 LEU A N 1
ATOM 616 C CA . LEU A 1 84 ? -62.152 2.303 102.073 1.00 40.72 84 LEU A CA 1
ATOM 617 C C . LEU A 1 84 ? -61.893 2.056 103.568 1.00 40.72 84 LEU A C 1
ATOM 619 O O . LEU A 1 84 ? -62.857 1.763 104.280 1.00 40.72 84 LEU A O 1
ATOM 623 N N . PRO A 1 85 ? -60.670 2.233 104.098 1.00 40.53 85 PRO A N 1
ATOM 624 C CA . PRO A 1 85 ? -60.489 2.399 105.529 1.00 40.53 85 PRO A CA 1
ATOM 625 C C . PRO A 1 85 ? -60.904 3.819 105.920 1.00 40.53 85 PRO A C 1
ATOM 627 O O . PRO A 1 85 ? -60.315 4.816 105.503 1.00 40.53 85 PRO A O 1
ATOM 630 N N . VAL A 1 86 ? -61.952 3.875 106.733 1.00 34.97 86 VAL A N 1
ATOM 631 C CA . VAL A 1 86 ? -62.381 5.033 107.511 1.00 34.97 86 VAL A CA 1
ATOM 632 C C . VAL A 1 86 ? -61.241 5.435 108.449 1.00 34.97 86 VAL A C 1
ATOM 634 O O . VAL A 1 86 ? -60.828 4.653 109.301 1.00 34.97 86 VAL A O 1
ATOM 637 N N . VAL A 1 87 ? -60.743 6.662 108.304 1.00 38.69 87 VAL A N 1
ATOM 638 C CA . VAL A 1 87 ? -59.893 7.312 109.310 1.00 38.69 87 VAL A CA 1
ATOM 639 C C . VAL A 1 87 ? -60.764 7.581 110.544 1.00 38.69 87 VAL A C 1
ATOM 641 O O . VAL A 1 87 ? -61.773 8.283 110.412 1.00 38.69 87 VAL A O 1
ATOM 644 N N . PRO A 1 88 ? -60.438 7.068 111.744 1.00 41.03 88 PRO A N 1
ATOM 645 C CA . PRO A 1 88 ? -61.164 7.447 112.944 1.00 41.03 88 PRO A CA 1
ATOM 646 C C . PRO A 1 88 ? -60.903 8.924 113.251 1.00 41.03 88 PRO A C 1
ATOM 648 O O . PRO A 1 88 ? -59.764 9.349 113.444 1.00 41.03 88 PRO A O 1
ATOM 651 N N . LYS A 1 89 ? -61.985 9.707 113.313 1.00 35.81 89 LYS A N 1
ATOM 652 C CA . LYS A 1 89 ? -62.024 11.013 113.979 1.00 35.81 89 LYS A CA 1
ATOM 653 C C . LYS A 1 89 ? -61.477 10.834 115.396 1.00 35.81 89 LYS A C 1
ATOM 655 O O . LYS A 1 89 ? -62.150 10.237 116.233 1.00 35.81 89 LYS A O 1
ATOM 660 N N . ALA A 1 90 ? -60.300 11.387 115.675 1.00 36.09 90 ALA A N 1
ATOM 661 C CA . ALA A 1 90 ? -59.890 11.644 117.045 1.00 36.09 90 ALA A CA 1
ATOM 662 C C . ALA A 1 90 ? -60.831 12.713 117.615 1.00 36.09 90 ALA A C 1
ATOM 664 O O . ALA A 1 90 ? -60.777 13.896 117.278 1.00 36.09 90 ALA A O 1
ATOM 665 N N . THR A 1 91 ? -61.770 12.239 118.422 1.00 35.59 91 THR A N 1
ATOM 666 C CA . THR A 1 91 ? -62.597 13.013 119.333 1.00 35.59 91 THR A CA 1
ATOM 667 C C . THR A 1 91 ? -61.733 13.945 120.173 1.00 35.59 91 THR A C 1
ATOM 669 O O . THR A 1 91 ? -60.739 13.540 120.767 1.00 35.59 91 THR A O 1
ATOM 672 N N . ARG A 1 92 ? -62.174 15.201 120.226 1.00 39.69 92 ARG A N 1
ATOM 673 C CA . ARG A 1 92 ? -61.784 16.250 121.166 1.00 39.69 92 ARG A CA 1
ATOM 674 C C . ARG A 1 92 ? -61.723 15.681 122.592 1.00 39.69 92 ARG A C 1
ATOM 676 O O . ARG A 1 92 ? -62.758 15.539 123.235 1.00 39.69 92 ARG A O 1
ATOM 683 N N . ALA A 1 93 ? -60.525 15.346 123.064 1.00 34.97 93 ALA A N 1
ATOM 684 C CA . ALA A 1 93 ? -60.277 15.055 124.467 1.00 34.97 93 ALA A CA 1
ATOM 685 C C . ALA A 1 93 ? -60.002 16.378 125.187 1.00 34.97 93 ALA A C 1
ATOM 687 O O . ALA A 1 93 ? -59.114 17.150 124.829 1.00 34.97 93 ALA A O 1
ATOM 688 N N . VAL A 1 94 ? -60.868 16.644 126.153 1.00 38.22 94 VAL A N 1
ATOM 689 C CA . VAL A 1 94 ? -60.828 17.731 127.124 1.00 38.22 94 VAL A CA 1
ATOM 690 C C . VAL A 1 94 ? -59.498 17.694 127.886 1.00 38.22 94 VAL A C 1
ATOM 692 O O . VAL A 1 94 ? -59.046 16.627 128.292 1.00 38.22 94 VAL A O 1
ATOM 695 N N . ALA A 1 95 ? -58.877 18.858 128.081 1.00 39.72 95 ALA A N 1
ATOM 696 C CA . ALA A 1 95 ? -57.752 19.015 128.997 1.00 39.72 95 ALA A CA 1
ATOM 697 C C . ALA A 1 95 ? -58.189 18.666 130.433 1.00 39.72 95 ALA A C 1
ATOM 699 O O . ALA A 1 95 ? -59.191 19.222 130.888 1.00 39.72 95 ALA A O 1
ATOM 700 N N . PRO A 1 96 ? -57.472 17.807 131.176 1.00 46.03 96 PRO A N 1
ATOM 701 C CA . PRO A 1 96 ? -57.682 17.700 132.609 1.00 46.03 96 PRO A CA 1
AT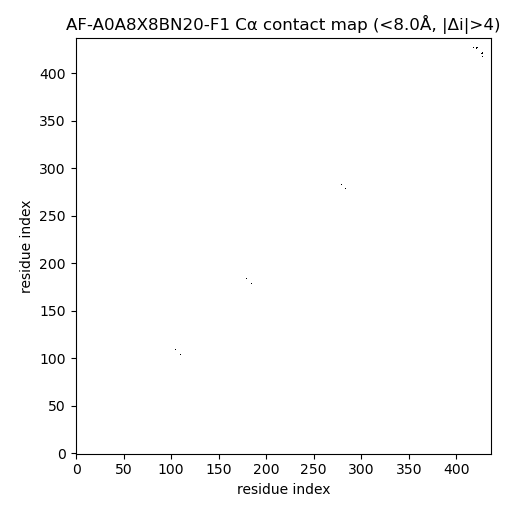OM 702 C C . PRO A 1 96 ? -56.858 18.778 133.343 1.00 46.03 96 PRO A C 1
ATOM 704 O O . PRO A 1 96 ? -55.687 18.983 133.012 1.00 46.03 96 PRO A O 1
ATOM 707 N N . PRO A 1 97 ? -57.424 19.459 134.354 1.00 44.59 97 PRO A N 1
ATOM 708 C CA . PRO A 1 97 ? -56.656 20.287 135.271 1.00 44.59 97 PRO A CA 1
ATOM 709 C C . PRO A 1 97 ? -55.940 19.363 136.262 1.00 44.59 97 PRO A C 1
ATOM 711 O O . PRO A 1 97 ? -56.588 18.712 137.076 1.00 44.59 97 PRO A O 1
ATOM 714 N N . TRP A 1 98 ? -54.613 19.275 136.194 1.00 37.06 98 TRP A N 1
ATOM 715 C CA . TRP A 1 98 ? -53.830 18.562 137.207 1.00 37.06 98 TRP A CA 1
ATOM 716 C C . TRP A 1 98 ? -53.332 19.561 138.248 1.00 37.06 98 TRP A C 1
ATOM 718 O O . TRP A 1 98 ? -52.214 20.064 138.186 1.00 37.06 98 TRP A O 1
ATOM 728 N N . SER A 1 99 ? -54.220 19.845 139.197 1.00 39.81 99 SER A N 1
ATOM 729 C CA . SER A 1 99 ? -53.866 20.219 140.563 1.00 39.81 99 SER A CA 1
ATOM 730 C C . SER A 1 99 ? -54.118 18.977 141.415 1.00 39.81 99 SER A C 1
ATOM 732 O O . SER A 1 99 ? -55.267 18.553 141.513 1.00 39.81 99 SER A O 1
ATOM 734 N N . GLY A 1 100 ? -53.080 18.386 142.007 1.00 33.97 100 GLY A N 1
ATOM 735 C CA . GLY A 1 100 ? -53.243 17.284 142.961 1.00 33.97 100 GLY A CA 1
ATOM 736 C C . GLY A 1 100 ? -52.144 16.231 142.889 1.00 33.97 100 GLY A C 1
ATOM 737 O O . GLY A 1 100 ? -52.213 15.334 142.064 1.00 33.97 100 GLY A O 1
ATOM 738 N N . GLU A 1 101 ? -51.150 16.419 143.757 1.00 39.03 101 GLU A N 1
ATOM 739 C CA . GLU A 1 101 ? -50.435 15.420 144.569 1.00 39.03 101 GLU A CA 1
ATOM 740 C C . GLU A 1 101 ? -50.044 14.048 143.988 1.00 39.03 101 GLU A C 1
ATOM 742 O O . GLU A 1 101 ? -50.879 13.235 143.612 1.00 39.03 101 GLU A O 1
ATOM 747 N N . GLY A 1 102 ? -48.757 13.726 144.164 1.00 41.75 102 GLY A N 1
ATOM 748 C CA . GLY A 1 102 ? -48.350 12.377 144.561 1.00 41.75 102 GLY A CA 1
ATOM 749 C C . GLY A 1 102 ? -47.453 11.637 143.576 1.00 41.75 102 GLY A C 1
ATOM 750 O O . GLY A 1 102 ? -47.877 11.261 142.495 1.00 41.75 102 GLY A O 1
ATOM 751 N N . GLU A 1 103 ? -46.240 11.352 144.054 1.00 41.28 10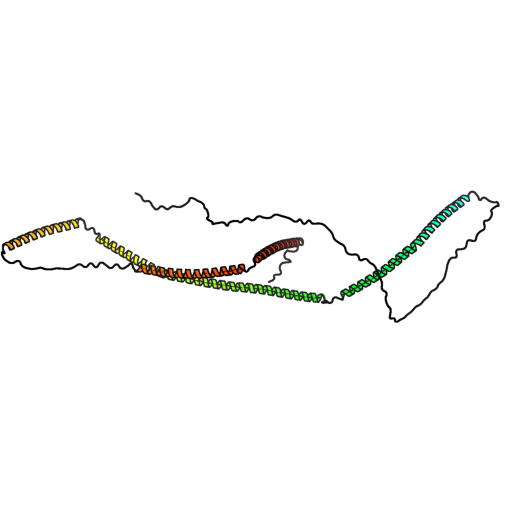3 GLU A N 1
ATOM 752 C CA . GLU A 1 103 ? -45.329 10.284 143.614 1.00 41.28 103 GLU A CA 1
ATOM 753 C C . GLU A 1 103 ? -44.392 10.559 142.426 1.00 41.28 103 GLU A C 1
ATOM 755 O O . GLU A 1 103 ? -44.639 10.262 141.259 1.00 41.28 103 GLU A O 1
ATOM 760 N N . SER A 1 104 ? -43.204 11.043 142.797 1.00 53.03 104 SER A N 1
ATOM 761 C CA . SER A 1 104 ? -41.963 10.918 142.033 1.00 53.03 104 SER A CA 1
ATOM 762 C C . SER A 1 104 ? -41.558 9.439 141.867 1.00 53.03 104 SER A C 1
ATOM 764 O O . SER A 1 104 ? -41.462 8.736 142.877 1.00 53.03 104 SER A O 1
ATOM 766 N N . PRO A 1 105 ? -41.236 8.955 140.650 1.00 54.88 105 PRO A N 1
ATOM 767 C CA . PRO A 1 105 ? -40.700 7.609 140.444 1.00 54.88 105 PRO A CA 1
ATOM 768 C C . PRO A 1 105 ? -39.175 7.551 140.720 1.00 54.88 105 PRO A C 1
ATOM 770 O O . PRO A 1 105 ? -38.504 8.587 140.722 1.00 54.88 105 PRO A O 1
ATOM 773 N N . PRO A 1 106 ? -38.596 6.359 140.977 1.00 50.56 106 PRO A N 1
ATOM 774 C CA . PRO A 1 106 ? -37.254 6.206 141.552 1.00 50.56 106 PRO A CA 1
ATOM 775 C C . PRO A 1 106 ? -36.108 6.546 140.570 1.00 50.56 106 PRO A C 1
ATOM 777 O O . PRO A 1 106 ? -36.304 6.463 139.349 1.00 50.56 106 PRO A O 1
ATOM 780 N N . PRO A 1 107 ? -34.882 6.846 141.066 1.00 52.41 107 PRO A N 1
ATOM 781 C CA . PRO A 1 107 ? -33.784 7.447 140.286 1.00 52.41 107 PRO A CA 1
ATOM 782 C C . PRO A 1 107 ? -33.235 6.589 139.129 1.00 52.41 107 PRO A C 1
ATOM 784 O O . PRO A 1 107 ? -32.521 7.100 138.267 1.00 52.41 107 PRO A O 1
ATOM 787 N N . GLU A 1 108 ? -33.559 5.293 139.083 1.00 51.84 108 GLU A N 1
ATOM 788 C CA . GLU A 1 108 ? -33.079 4.348 138.061 1.00 51.84 108 GLU A CA 1
ATOM 789 C C . GLU A 1 108 ? -34.045 4.183 136.868 1.00 51.84 108 GLU A C 1
ATOM 791 O O . GLU A 1 108 ? -33.625 3.769 135.789 1.00 51.84 108 GLU A O 1
ATOM 796 N N . SER A 1 109 ? -35.310 4.603 137.005 1.00 58.00 109 SER A N 1
ATOM 797 C CA . SER A 1 109 ? -36.331 4.535 135.939 1.00 58.00 109 SER A CA 1
ATOM 798 C C . SER A 1 109 ? -36.236 5.676 134.912 1.00 58.00 109 SER A C 1
ATOM 800 O O . SER A 1 109 ? -36.621 5.515 133.752 1.00 58.00 109 SER A O 1
ATOM 802 N N . GLY A 1 110 ? -35.651 6.815 135.302 1.00 64.69 110 GLY A N 1
ATOM 803 C CA . GLY A 1 110 ? -35.495 7.980 134.427 1.00 64.69 110 GLY A CA 1
ATOM 804 C C . GLY A 1 110 ? -34.549 7.731 133.249 1.00 64.69 110 GLY A C 1
ATOM 805 O O . GLY A 1 110 ? -34.789 8.230 132.154 1.00 64.69 110 GLY A O 1
ATOM 806 N N . LYS A 1 111 ? -33.503 6.910 133.428 1.00 75.75 111 LYS A N 1
ATOM 807 C CA . LYS A 1 111 ? -32.532 6.608 132.358 1.00 75.75 111 LYS A CA 1
ATOM 808 C C . LYS A 1 111 ? -33.163 5.801 131.220 1.00 75.75 111 LYS A C 1
ATOM 810 O O . LYS A 1 111 ? -33.028 6.196 130.065 1.00 75.75 111 LYS A O 1
ATOM 815 N N . ALA A 1 112 ? -33.889 4.732 131.552 1.00 81.88 112 ALA A N 1
ATOM 816 C CA . ALA A 1 112 ? -34.605 3.909 130.575 1.00 81.88 112 ALA A CA 1
ATOM 817 C C . ALA A 1 112 ? -35.722 4.702 129.877 1.00 81.88 112 ALA A C 1
ATOM 819 O O . ALA A 1 112 ? -35.889 4.611 128.663 1.00 81.88 112 ALA A O 1
ATOM 820 N N . TYR A 1 113 ? -36.439 5.546 130.625 1.00 84.50 113 TYR A N 1
ATOM 821 C CA . TYR A 1 113 ? -37.451 6.438 130.062 1.00 84.50 113 TYR A CA 1
ATOM 822 C C . TYR 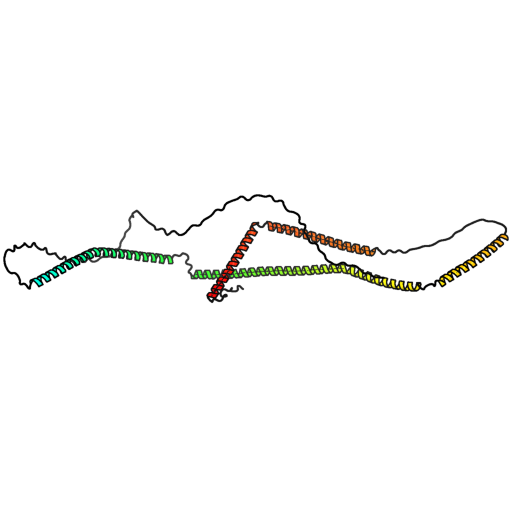A 1 113 ? -36.854 7.446 129.063 1.00 84.50 113 TYR A C 1
ATOM 824 O O . TYR A 1 113 ? -37.367 7.606 127.956 1.00 84.50 113 TYR A O 1
ATOM 832 N N . HIS A 1 114 ? -35.731 8.084 129.405 1.00 85.06 114 HIS A N 1
ATOM 833 C CA . HIS A 1 114 ? -35.032 8.992 128.493 1.00 85.06 114 HIS A CA 1
ATOM 834 C C . HIS A 1 114 ? -34.478 8.281 127.251 1.00 85.06 114 HIS A C 1
ATOM 836 O O . HIS A 1 114 ? -34.458 8.865 126.168 1.00 85.06 114 HIS A O 1
ATOM 842 N N . GLU A 1 115 ? -34.035 7.032 127.377 1.00 88.88 115 GLU A N 1
ATOM 843 C CA . GLU A 1 115 ? -33.557 6.234 126.248 1.00 88.88 115 GLU A CA 1
ATOM 844 C C . GLU A 1 115 ? -34.684 5.870 125.277 1.00 88.88 115 GLU A C 1
ATOM 846 O O . GLU A 1 115 ? -34.551 6.125 124.079 1.00 88.88 115 GLU A O 1
ATOM 851 N N . LEU A 1 116 ? -35.832 5.424 125.797 1.00 89.69 116 LEU A N 1
ATOM 852 C CA . LEU A 1 116 ? -37.044 5.201 125.004 1.00 89.69 116 LEU A CA 1
ATOM 853 C C . LEU A 1 116 ? -37.516 6.481 124.307 1.00 89.69 116 LEU A C 1
ATOM 855 O O . LEU A 1 116 ? -37.925 6.446 123.148 1.00 89.69 116 LEU A O 1
ATOM 859 N N . GLN A 1 117 ? -37.430 7.632 124.976 1.00 91.75 117 GLN A N 1
ATOM 860 C CA . GLN A 1 117 ? -37.782 8.916 124.372 1.00 91.75 117 GLN A CA 1
ATOM 861 C C . GLN A 1 117 ? -36.840 9.287 123.214 1.00 91.75 117 GLN A C 1
ATOM 863 O O . GLN A 1 117 ? -37.303 9.768 122.179 1.00 91.75 117 GLN A O 1
ATOM 868 N N . ARG A 1 118 ? -35.528 9.040 123.350 1.00 92.25 118 ARG A N 1
ATOM 869 C CA . ARG A 1 118 ? -34.553 9.252 122.263 1.00 92.25 118 ARG A CA 1
ATOM 870 C C . ARG A 1 118 ? -34.826 8.342 121.072 1.00 92.25 118 ARG A C 1
ATOM 872 O O . ARG A 1 118 ? -34.788 8.806 119.935 1.00 92.25 118 ARG A O 1
ATOM 879 N N . GLU A 1 119 ? -35.107 7.070 121.325 1.00 93.62 119 GLU A N 1
ATOM 880 C CA . GLU A 1 119 ? -35.446 6.113 120.275 1.00 93.62 119 GLU A CA 1
ATOM 881 C C . GLU A 1 119 ? -36.753 6.496 119.573 1.00 93.62 119 GLU A C 1
ATOM 883 O O . GLU A 1 119 ? -36.806 6.504 118.348 1.00 93.62 119 GLU A O 1
ATOM 888 N N . ASN A 1 120 ? -37.776 6.920 120.319 1.00 92.62 120 ASN A N 1
ATOM 889 C CA . ASN A 1 120 ? -39.040 7.378 119.748 1.00 92.62 120 ASN A CA 1
ATOM 890 C C . ASN A 1 120 ? -38.849 8.616 118.858 1.00 92.62 120 ASN A C 1
ATOM 892 O O . ASN A 1 120 ? -39.376 8.660 117.751 1.00 92.62 120 ASN A O 1
ATOM 896 N N . LEU A 1 121 ? -38.027 9.585 119.280 1.00 94.44 121 LEU A N 1
ATOM 897 C CA . LEU A 1 121 ? -37.673 10.740 118.447 1.00 94.44 121 LEU A CA 1
ATOM 898 C C . LEU A 1 121 ? -36.915 10.325 117.179 1.00 94.44 121 LEU A C 1
ATOM 900 O O . LEU A 1 121 ? -37.194 10.852 116.102 1.00 94.44 121 LEU A O 1
ATOM 904 N N . LYS A 1 122 ? -36.003 9.351 117.282 1.00 96.56 122 LYS A N 1
ATOM 905 C CA . LYS A 1 122 ? -35.284 8.796 116.129 1.00 96.56 122 LYS A CA 1
ATOM 906 C C . LYS A 1 122 ? -36.247 8.109 115.157 1.00 96.56 122 LYS A C 1
ATOM 908 O O . LYS A 1 122 ? -36.244 8.437 113.973 1.00 96.56 122 LYS A O 1
ATOM 913 N N . LEU A 1 123 ? -37.125 7.241 115.654 1.00 95.81 123 LEU A N 1
ATOM 914 C CA . LEU A 1 123 ? -38.158 6.581 114.854 1.00 95.81 123 LEU A CA 1
ATOM 915 C C . LEU A 1 123 ? -39.146 7.589 114.255 1.00 95.81 123 LEU A C 1
ATOM 917 O O . LEU A 1 123 ? -39.581 7.418 113.122 1.00 95.81 123 LEU A O 1
ATOM 921 N N . CYS A 1 124 ? -39.483 8.667 114.966 1.00 92.50 124 CYS A N 1
ATOM 922 C CA . CYS A 1 124 ? -40.299 9.754 114.425 1.00 92.50 124 CYS A CA 1
ATOM 923 C C . CYS A 1 124 ? -39.587 10.472 113.273 1.00 92.50 124 CYS A C 1
ATOM 925 O O . CYS A 1 124 ? -40.213 10.721 112.245 1.00 92.50 124 CYS A O 1
ATOM 927 N N . SER A 1 125 ? -38.289 10.768 113.409 1.00 95.81 125 SER A N 1
ATOM 928 C CA . SER A 1 125 ? -37.506 11.377 112.326 1.00 95.81 125 SER A CA 1
ATOM 929 C C . SER A 1 125 ? -37.430 10.467 111.097 1.00 95.81 125 SER A C 1
ATOM 931 O O . SER A 1 125 ? -37.711 10.913 109.986 1.00 95.81 125 SER A O 1
ATOM 933 N N . GLU A 1 126 ? -37.191 9.170 111.301 1.00 96.69 126 GLU A N 1
ATOM 934 C CA . GLU A 1 126 ? -37.168 8.173 110.232 1.00 96.69 126 GLU A CA 1
ATOM 935 C C . GLU A 1 126 ? -38.546 8.010 109.577 1.00 96.69 126 GLU A C 1
ATOM 937 O O . GLU A 1 126 ? -38.646 7.979 108.354 1.00 96.69 126 GLU A O 1
ATOM 942 N N . ASN A 1 127 ? -39.630 7.999 110.357 1.00 95.81 127 ASN A N 1
ATOM 943 C CA . ASN A 1 127 ? -40.993 7.956 109.826 1.00 95.81 127 ASN A CA 1
ATOM 944 C C . ASN A 1 127 ? -41.308 9.176 108.954 1.00 95.81 127 ASN A C 1
ATOM 946 O O . ASN A 1 127 ? -41.921 9.022 107.898 1.00 95.81 127 ASN A O 1
ATOM 950 N N . VAL A 1 128 ? -40.879 10.378 109.350 1.00 96.44 128 VAL A N 1
ATOM 951 C CA . VAL A 1 128 ? -41.054 11.591 108.534 1.00 96.44 128 VAL A CA 1
ATOM 952 C C . VAL A 1 128 ? -40.234 11.505 107.244 1.00 96.44 128 VAL A C 1
ATOM 954 O O . VAL A 1 128 ? -40.755 11.811 106.170 1.00 96.44 128 VAL A O 1
ATOM 957 N N . GLU A 1 129 ? -38.986 11.036 107.310 1.00 96.81 129 GLU A N 1
ATOM 958 C CA . GLU A 1 129 ? -38.147 10.832 106.123 1.00 96.81 129 GLU A CA 1
ATOM 959 C C . GLU A 1 129 ? -38.723 9.781 105.165 1.00 96.81 129 GLU A C 1
ATOM 961 O O . GLU A 1 129 ? -38.744 9.988 103.949 1.00 96.81 129 GLU A O 1
ATOM 966 N N . LEU A 1 130 ? -39.213 8.656 105.693 1.00 97.25 130 LEU A N 1
ATOM 967 C CA . LEU A 1 130 ? -39.871 7.610 104.912 1.00 97.25 130 LEU A CA 1
ATOM 968 C C . LEU A 1 130 ? -41.161 8.128 104.279 1.00 97.25 130 LEU A C 1
ATOM 970 O O . LEU A 1 130 ? -41.401 7.868 103.099 1.00 97.25 130 LEU A O 1
ATOM 974 N N . HIS A 1 131 ? -41.954 8.911 105.012 1.00 96.69 131 HIS A N 1
ATOM 975 C CA . HIS A 1 131 ? -43.133 9.571 104.462 1.00 96.69 131 HIS A CA 1
ATOM 976 C C . HIS A 1 131 ? -42.773 10.520 103.320 1.00 96.69 131 HIS A C 1
ATOM 978 O O . HIS A 1 131 ? -43.435 10.485 102.285 1.00 96.69 131 HIS A O 1
ATOM 984 N N . PHE A 1 132 ? -41.714 11.319 103.461 1.00 97.62 132 PHE A N 1
ATOM 985 C CA . PHE A 1 132 ? -41.255 12.207 102.396 1.00 97.62 132 PHE A CA 1
ATOM 986 C C . PHE A 1 132 ? -40.811 11.426 101.151 1.00 97.62 132 PHE A C 1
ATOM 988 O O . PHE A 1 132 ? -41.249 11.739 100.045 1.00 97.62 132 PHE A O 1
ATOM 995 N N . LYS A 1 133 ? -40.011 10.364 101.320 1.00 97.06 133 LYS A N 1
ATOM 996 C CA . LYS A 1 133 ? -39.571 9.485 100.219 1.00 97.06 133 LYS A CA 1
ATOM 997 C C . LYS A 1 133 ? -40.752 8.814 99.518 1.00 97.06 133 LYS A C 1
ATOM 999 O O . LYS A 1 133 ? -40.800 8.765 98.291 1.00 97.06 133 LYS A O 1
ATOM 1004 N N . LEU A 1 134 ? -41.720 8.320 100.287 1.00 96.69 134 LEU A N 1
ATOM 1005 C CA . LEU A 1 134 ? -42.935 7.700 99.766 1.00 96.69 134 LEU A CA 1
ATOM 1006 C C . LEU A 1 134 ? -43.801 8.714 99.012 1.00 96.69 134 LEU A C 1
ATOM 1008 O O . LEU A 1 134 ? -44.330 8.397 97.949 1.00 96.69 134 LEU A O 1
ATOM 1012 N N . GLU A 1 135 ? -43.917 9.938 99.519 1.00 95.25 135 GLU A N 1
ATOM 1013 C CA . GLU A 1 135 ? -44.670 11.002 98.859 1.00 95.25 135 GLU A CA 1
ATOM 1014 C C . GLU A 1 135 ? -43.977 11.485 97.577 1.00 95.25 135 GLU A C 1
ATOM 1016 O O . GLU A 1 135 ? -44.640 11.729 96.569 1.00 95.25 135 GLU A O 1
ATOM 1021 N N . GLN A 1 136 ? -42.644 11.533 97.559 1.00 95.31 136 GLN A N 1
ATOM 1022 C CA . GLN A 1 136 ? -41.865 11.789 96.350 1.00 95.31 136 GLN A CA 1
ATOM 1023 C C . GLN A 1 136 ? -42.062 10.673 95.312 1.00 95.31 136 GLN A C 1
ATOM 1025 O O . GLN A 1 136 ? -42.440 10.949 94.175 1.00 95.31 136 GLN A O 1
ATOM 1030 N N . ALA A 1 137 ? -41.925 9.406 95.717 1.00 94.88 137 ALA A N 1
ATOM 1031 C CA . ALA A 1 137 ? -42.147 8.257 94.840 1.00 94.88 137 ALA A CA 1
ATOM 1032 C C . ALA A 1 137 ? -43.577 8.223 94.272 1.00 94.88 137 ALA A C 1
ATOM 1034 O O . ALA A 1 137 ? -43.774 7.900 93.101 1.00 94.88 137 ALA A O 1
ATOM 1035 N N . LYS A 1 138 ? -44.586 8.610 95.065 1.00 94.75 138 LYS A N 1
ATOM 1036 C CA . LYS A 1 138 ? -45.975 8.746 94.599 1.00 94.75 138 LYS A CA 1
ATOM 1037 C C . LYS A 1 138 ? -46.147 9.819 93.529 1.00 94.75 138 LYS A C 1
ATOM 1039 O O . LYS A 1 138 ? -47.000 9.648 92.663 1.00 94.75 138 LYS A O 1
ATOM 1044 N N . ARG A 1 139 ? -45.374 10.907 93.578 1.00 93.94 139 ARG A N 1
ATOM 1045 C CA . ARG A 1 139 ? -45.406 11.964 92.554 1.00 93.94 139 ARG A CA 1
ATOM 1046 C C . ARG A 1 139 ? -44.680 11.559 91.275 1.00 93.94 139 ARG A C 1
ATOM 1048 O O . ARG A 1 139 ? -45.145 11.902 90.192 1.00 93.94 139 ARG A O 1
ATOM 1055 N N . ASP A 1 140 ? -43.593 10.802 91.387 1.00 94.44 140 ASP A N 1
ATOM 1056 C CA . ASP A 1 140 ? -42.801 10.376 90.227 1.00 94.44 140 ASP A CA 1
ATOM 1057 C C . ASP A 1 140 ? -43.418 9.178 89.485 1.00 94.44 140 ASP A C 1
ATOM 1059 O O . ASP A 1 140 ? -43.290 9.058 88.264 1.00 94.44 140 ASP A O 1
ATOM 1063 N N . LEU A 1 141 ? -44.149 8.309 90.192 1.00 96.44 141 LEU A N 1
ATOM 1064 C CA . LEU A 1 141 ? -44.738 7.098 89.618 1.00 96.44 141 LEU A CA 1
ATOM 1065 C C . LEU A 1 141 ? -45.702 7.371 88.437 1.00 96.44 141 LEU A C 1
ATOM 1067 O O . LEU A 1 141 ? -45.580 6.673 87.427 1.00 96.44 141 LEU A O 1
ATOM 1071 N N . PRO A 1 142 ? -46.631 8.351 88.486 1.00 94.69 142 PRO A N 1
ATOM 1072 C CA . PRO A 1 142 ? -47.463 8.715 87.338 1.00 94.69 142 PRO A CA 1
ATOM 1073 C C . PRO A 1 142 ? -46.643 9.175 86.130 1.00 94.69 142 PRO A C 1
ATOM 1075 O O . PRO A 1 142 ? -46.872 8.694 85.027 1.00 94.69 142 PRO A O 1
ATOM 1078 N N . ARG A 1 143 ? -45.621 10.016 86.337 1.00 95.00 143 ARG A N 1
ATOM 1079 C CA . ARG A 1 143 ? -44.777 10.533 85.248 1.00 95.00 143 ARG A CA 1
ATOM 1080 C C . ARG A 1 143 ? -44.057 9.410 84.501 1.00 95.00 143 ARG A C 1
ATOM 1082 O O . ARG A 1 143 ? -44.000 9.424 83.274 1.00 95.00 143 ARG A O 1
ATOM 1089 N N . ILE A 1 144 ? -43.524 8.430 85.230 1.00 95.38 144 ILE A N 1
ATOM 1090 C CA . ILE A 1 144 ? -42.851 7.267 84.632 1.00 95.38 144 ILE A CA 1
ATOM 1091 C C . ILE A 1 144 ? -43.864 6.371 83.903 1.00 95.38 144 ILE A C 1
ATOM 1093 O O . ILE A 1 144 ? -43.573 5.872 82.816 1.00 95.38 144 ILE A O 1
ATOM 1097 N N . LYS A 1 145 ? -45.071 6.192 84.458 1.00 96.94 145 LYS A N 1
ATOM 1098 C CA . LYS A 1 145 ? -46.155 5.448 83.793 1.00 96.94 145 LYS A CA 1
ATOM 1099 C C . LYS A 1 145 ? -46.582 6.108 82.480 1.00 96.94 145 LYS A C 1
ATOM 1101 O O . LYS A 1 145 ? -46.702 5.409 81.478 1.00 96.94 145 LYS A O 1
ATOM 1106 N N . ASP A 1 146 ? -46.729 7.430 82.461 1.00 95.94 146 ASP A N 1
ATOM 1107 C CA . ASP A 1 146 ? -47.093 8.180 81.254 1.00 95.94 146 ASP A CA 1
ATOM 1108 C C . ASP A 1 146 ? -46.011 8.062 80.168 1.00 95.94 146 ASP A C 1
ATOM 1110 O O . ASP A 1 146 ? -46.313 7.865 78.989 1.00 95.94 146 ASP A O 1
ATOM 1114 N N . GLN A 1 147 ? -44.730 8.105 80.557 1.00 96.81 147 GLN A N 1
ATOM 1115 C CA . GLN A 1 147 ? -43.611 7.870 79.638 1.00 96.81 147 GLN A CA 1
ATOM 1116 C C . GLN A 1 147 ? -43.624 6.449 79.063 1.00 96.81 147 GLN A C 1
ATOM 1118 O O . GLN A 1 147 ? -43.428 6.271 77.858 1.00 96.81 147 GLN A O 1
ATOM 1123 N N . ALA A 1 148 ? -43.881 5.443 79.901 1.00 96.50 148 ALA A N 1
ATOM 1124 C CA . ALA A 1 148 ? -43.967 4.054 79.466 1.00 96.50 148 ALA A CA 1
ATOM 1125 C C . ALA A 1 148 ? -45.120 3.835 78.472 1.00 96.50 148 ALA A C 1
ATOM 1127 O O . ALA A 1 148 ? -44.934 3.160 77.458 1.00 96.50 148 ALA A O 1
ATOM 1128 N N . GLU A 1 149 ? -46.286 4.439 78.716 1.00 96.69 149 GLU A N 1
ATOM 1129 C CA . GLU A 1 149 ? -47.432 4.319 77.811 1.00 96.69 149 GLU A CA 1
ATOM 1130 C C . GLU A 1 149 ? -47.179 5.043 76.478 1.00 96.69 149 GLU A C 1
ATOM 1132 O O . GLU A 1 149 ? -47.442 4.488 75.410 1.00 96.69 149 GLU A O 1
ATOM 1137 N N . SER A 1 150 ? -46.565 6.230 76.509 1.00 95.75 150 SER A N 1
ATOM 1138 C CA . SER A 1 150 ? -46.162 6.950 75.293 1.00 95.75 150 SER A CA 1
ATOM 1139 C C . SER A 1 150 ? -45.186 6.136 74.427 1.00 95.75 150 SER A C 1
ATOM 1141 O O . SER A 1 150 ? -45.393 5.973 73.219 1.00 95.75 150 SER A O 1
ATOM 1143 N N . LEU A 1 151 ? -44.160 5.532 75.040 1.00 96.81 151 LEU A N 1
ATOM 1144 C CA . LEU A 1 151 ? -43.213 4.659 74.336 1.00 96.81 151 LEU A CA 1
ATOM 1145 C C . LEU A 1 151 ? -43.895 3.414 73.755 1.00 96.81 151 LEU A C 1
ATOM 1147 O O . LEU A 1 151 ? -43.583 2.994 72.636 1.00 96.81 151 LEU A O 1
ATOM 1151 N N . LYS A 1 152 ? -44.860 2.839 74.476 1.00 97.50 152 LYS A N 1
ATOM 1152 C CA . LYS A 1 152 ? -45.641 1.687 74.013 1.00 97.50 152 LYS A CA 1
ATOM 1153 C C . LYS A 1 152 ? -46.464 2.023 72.768 1.00 97.50 152 LYS A C 1
ATOM 1155 O O . LYS A 1 152 ? -46.446 1.247 71.810 1.00 97.50 152 LYS A O 1
ATOM 1160 N N . ILE A 1 153 ? -47.108 3.192 72.734 1.00 97.06 153 ILE A N 1
ATOM 1161 C CA . ILE A 1 153 ? -47.834 3.693 71.554 1.00 97.06 153 ILE A CA 1
ATOM 1162 C C . ILE A 1 153 ? -46.877 3.855 70.364 1.00 97.06 153 ILE A C 1
ATOM 1164 O O . ILE A 1 153 ? -47.164 3.375 69.263 1.00 97.06 153 ILE A O 1
ATOM 1168 N N . MET A 1 154 ? -45.704 4.455 70.583 1.00 94.44 154 MET A N 1
ATOM 1169 C CA . MET A 1 154 ? -44.694 4.631 69.535 1.00 94.44 154 MET A CA 1
ATOM 1170 C C . MET A 1 154 ? -44.221 3.289 68.954 1.00 94.44 154 MET A C 1
ATOM 1172 O O . MET A 1 154 ? -44.147 3.132 67.735 1.00 94.44 154 MET A O 1
ATOM 1176 N N . CYS A 1 155 ? -43.969 2.288 69.800 1.00 96.00 155 CYS A N 1
ATOM 1177 C CA . CYS A 1 155 ? -43.560 0.953 69.356 1.00 96.00 155 CYS A CA 1
ATOM 1178 C C . CYS A 1 155 ? -44.616 0.288 68.462 1.00 96.00 155 CYS A C 1
ATOM 1180 O O . CYS A 1 155 ? -44.279 -0.341 67.455 1.00 96.00 155 CYS A O 1
ATOM 1182 N N . VAL A 1 156 ? -45.900 0.443 68.801 1.00 97.19 156 VAL A N 1
ATOM 1183 C CA . VAL A 1 156 ? -47.010 -0.064 67.982 1.00 97.19 156 VAL A CA 1
ATOM 1184 C C . VAL A 1 156 ? -47.028 0.615 66.610 1.00 97.19 156 VAL A C 1
ATOM 1186 O O . VAL A 1 156 ? -47.147 -0.073 65.591 1.00 97.19 156 VAL A O 1
ATOM 1189 N N . HIS A 1 157 ? -46.856 1.939 66.561 1.00 95.12 157 HIS A N 1
ATOM 1190 C CA . HIS A 1 157 ? -46.795 2.687 65.302 1.00 95.12 157 HIS A CA 1
ATOM 1191 C C . HIS A 1 157 ? -45.609 2.258 64.431 1.00 95.12 157 HIS A C 1
ATOM 1193 O O . HIS A 1 157 ? -45.813 1.897 63.271 1.00 95.12 157 HIS A O 1
ATOM 1199 N N . LEU A 1 158 ? -44.404 2.178 64.998 1.00 95.56 158 LEU A N 1
ATOM 1200 C CA . LEU A 1 158 ? -43.203 1.753 64.271 1.00 95.56 158 LEU A CA 1
ATOM 1201 C C . LEU A 1 158 ? -43.335 0.330 63.714 1.00 95.56 158 LEU A C 1
ATOM 1203 O O . LEU A 1 158 ? -42.944 0.057 62.579 1.00 95.56 158 LEU A O 1
ATOM 1207 N N . LYS A 1 159 ? -43.946 -0.592 64.469 1.00 96.38 159 LYS A N 1
ATOM 1208 C CA . LYS A 1 159 ? -44.190 -1.963 63.998 1.00 96.38 159 LYS A CA 1
ATOM 1209 C C . LYS A 1 159 ? -45.181 -1.996 62.831 1.00 96.38 159 LYS A C 1
ATOM 1211 O O . LYS A 1 159 ? -44.985 -2.749 61.874 1.00 96.38 159 LYS A O 1
ATOM 1216 N N . LYS A 1 160 ? -46.223 -1.159 62.873 1.00 95.81 160 LYS A N 1
ATOM 1217 C CA . LYS A 1 160 ? -47.186 -1.006 61.773 1.00 95.81 160 LYS A CA 1
ATOM 1218 C C . LYS A 1 160 ? -46.523 -0.422 60.522 1.00 95.81 160 LYS A C 1
ATOM 1220 O O . LYS A 1 160 ? -46.756 -0.937 59.428 1.00 95.81 160 LYS A O 1
ATOM 1225 N N . GLU A 1 161 ? -45.680 0.599 60.669 1.00 91.62 161 GLU A N 1
ATOM 1226 C CA . GLU A 1 161 ? -44.936 1.193 59.553 1.00 91.62 161 GLU A CA 1
ATOM 1227 C C . GLU A 1 161 ? -43.930 0.221 58.937 1.00 91.62 161 GLU A C 1
ATOM 1229 O O . GLU A 1 161 ? -43.935 0.048 57.718 1.00 91.62 161 GLU A O 1
ATOM 1234 N N . LYS A 1 162 ? -43.163 -0.508 59.757 1.00 90.31 162 LYS A N 1
ATOM 1235 C CA . LYS A 1 162 ? -42.275 -1.585 59.295 1.00 90.31 162 LYS A CA 1
ATOM 1236 C C . LYS A 1 162 ? -43.023 -2.596 58.422 1.00 90.31 162 LYS A C 1
ATOM 1238 O O . LYS A 1 162 ? -42.587 -2.898 57.315 1.00 90.31 162 LYS A O 1
ATOM 1243 N N . ASN A 1 163 ? -44.185 -3.066 58.878 1.00 91.31 163 ASN A N 1
ATOM 1244 C CA . ASN A 1 163 ? -45.003 -4.026 58.132 1.00 91.31 163 ASN A CA 1
ATOM 1245 C C . ASN A 1 163 ? -45.601 -3.431 56.842 1.00 91.31 163 ASN A C 1
ATOM 1247 O O . ASN A 1 163 ? -45.830 -4.153 55.870 1.00 91.31 163 ASN A O 1
ATOM 1251 N N . ASN A 1 164 ? -45.901 -2.130 56.820 1.00 89.12 164 ASN A N 1
ATOM 1252 C CA . ASN A 1 164 ? -46.355 -1.434 55.614 1.00 89.12 164 ASN A CA 1
ATOM 1253 C C . ASN A 1 164 ? -45.225 -1.301 54.587 1.00 89.12 164 ASN A C 1
ATOM 1255 O O . ASN A 1 164 ? -45.444 -1.586 53.411 1.00 89.12 164 ASN A O 1
ATOM 1259 N N . LEU A 1 165 ? -44.027 -0.899 55.018 1.00 85.94 165 LEU A N 1
ATOM 1260 C CA . LEU A 1 165 ? -42.852 -0.796 54.152 1.00 85.94 165 LEU A CA 1
ATOM 1261 C C . LEU A 1 165 ? -42.461 -2.162 53.594 1.00 85.94 165 LEU A C 1
ATOM 1263 O O . LEU A 1 165 ? -42.259 -2.281 52.392 1.00 85.94 165 LEU A O 1
ATOM 1267 N N . GLN A 1 166 ? -42.469 -3.202 54.427 1.00 83.62 166 GLN A N 1
ATOM 1268 C CA . GLN A 1 166 ? -42.177 -4.571 54.004 1.00 83.62 166 GLN A CA 1
ATOM 1269 C C . GLN A 1 166 ? -43.177 -5.099 52.960 1.00 83.62 166 GLN A C 1
ATOM 1271 O O . GLN A 1 166 ? -42.790 -5.789 52.021 1.00 83.62 166 GLN A O 1
ATOM 1276 N N . ARG A 1 167 ? -44.468 -4.754 53.074 1.00 82.88 167 ARG A N 1
ATOM 1277 C CA . ARG A 1 167 ? -45.463 -5.078 52.036 1.00 82.88 167 ARG A CA 1
ATOM 1278 C C . ARG A 1 167 ? -45.237 -4.288 50.749 1.00 82.88 167 ARG A C 1
ATOM 1280 O O . ARG A 1 167 ? -45.349 -4.851 49.666 1.00 82.88 167 ARG A O 1
ATOM 1287 N N . LYS A 1 168 ? -44.902 -2.999 50.854 1.00 81.56 168 LYS A N 1
ATOM 1288 C CA . LYS A 1 168 ? -44.588 -2.163 49.686 1.00 81.56 168 LYS A CA 1
ATOM 1289 C C . LYS A 1 168 ? -43.352 -2.685 48.945 1.00 81.56 168 LYS A C 1
ATOM 1291 O O . LYS A 1 168 ? -43.415 -2.819 47.730 1.00 81.56 168 LYS A O 1
ATOM 1296 N N . THR A 1 169 ? -42.280 -3.058 49.644 1.00 68.69 169 THR A N 1
ATOM 1297 C CA . THR A 1 169 ? -41.079 -3.640 49.018 1.00 68.69 169 THR A CA 1
ATOM 1298 C C . THR A 1 169 ? -41.333 -5.035 48.449 1.00 68.69 169 THR A C 1
ATOM 1300 O O . THR A 1 169 ? -40.883 -5.325 47.343 1.00 68.69 169 THR A O 1
ATOM 1303 N N . GLY A 1 170 ? -42.124 -5.871 49.130 1.00 63.16 170 GLY A N 1
ATOM 1304 C CA . GLY A 1 170 ? -42.544 -7.175 48.605 1.00 63.16 170 GLY A CA 1
ATOM 1305 C C . GLY A 1 170 ? -43.356 -7.083 47.305 1.00 63.16 170 GLY A C 1
ATOM 1306 O O . GLY A 1 170 ? -43.238 -7.953 46.446 1.00 63.16 170 GLY A O 1
ATOM 1307 N N . ASN A 1 171 ? -44.133 -6.012 47.128 1.00 59.94 171 ASN A N 1
ATOM 1308 C CA . ASN A 1 171 ? -44.910 -5.776 45.908 1.00 59.94 171 ASN A CA 1
ATOM 1309 C C . ASN A 1 171 ? -44.070 -5.172 44.768 1.00 59.94 171 ASN A C 1
ATOM 1311 O O . ASN A 1 171 ? -44.329 -5.474 43.606 1.00 59.94 171 ASN A O 1
ATOM 1315 N N . VAL A 1 172 ? -43.041 -4.371 45.074 1.00 55.72 172 VAL A N 1
ATOM 1316 C CA . VAL A 1 172 ? -42.105 -3.835 44.063 1.00 55.72 172 VAL A CA 1
ATOM 1317 C C . VAL A 1 172 ? -41.291 -4.956 43.404 1.00 55.72 172 VAL A C 1
ATOM 1319 O O . VAL A 1 172 ? -41.045 -4.896 42.204 1.00 55.72 172 VAL A O 1
ATOM 1322 N N . ALA A 1 173 ? -40.977 -6.034 44.131 1.00 54.53 173 ALA A N 1
ATOM 1323 C CA . ALA A 1 173 ? -40.287 -7.204 43.576 1.00 54.53 173 ALA A CA 1
ATOM 1324 C C . ALA A 1 173 ? -41.101 -7.996 42.527 1.00 54.53 173 ALA A C 1
ATOM 1326 O O . ALA A 1 173 ? -40.537 -8.840 41.841 1.00 54.53 173 ALA A O 1
ATOM 1327 N N . LYS A 1 174 ? -42.415 -7.753 42.399 1.00 53.47 174 LYS A N 1
ATOM 1328 C CA . LYS A 1 174 ? -43.309 -8.464 41.462 1.00 53.47 174 LYS A CA 1
ATOM 1329 C C . LYS A 1 174 ? -43.925 -7.562 40.390 1.00 53.47 174 LYS A C 1
ATOM 1331 O O . LYS A 1 174 ? -44.854 -7.975 39.706 1.00 53.47 174 LYS A O 1
ATOM 1336 N N . SER A 1 175 ? -43.458 -6.321 40.267 1.00 48.31 175 SER A N 1
ATOM 1337 C CA . SER A 1 175 ? -44.036 -5.337 39.348 1.00 48.31 175 SER A CA 1
ATOM 1338 C C . SER A 1 175 ? -42.964 -4.688 38.469 1.00 48.31 175 SER A C 1
ATOM 1340 O O . SER A 1 175 ? -42.858 -3.463 38.413 1.00 48.31 175 SER A O 1
ATOM 1342 N N . GLY A 1 176 ? -42.178 -5.504 37.765 1.00 48.91 176 GLY A N 1
ATOM 1343 C CA . GLY A 1 176 ? -41.328 -5.063 36.662 1.00 48.91 176 GLY A CA 1
ATOM 1344 C C . GLY A 1 176 ? -41.892 -5.586 35.347 1.00 48.91 176 GLY A C 1
ATOM 1345 O O . GLY A 1 176 ? -41.818 -6.768 35.072 1.00 48.91 176 GLY A O 1
ATOM 1346 N N . ARG A 1 177 ? -42.446 -4.726 34.488 1.00 52.53 177 ARG A N 1
ATOM 1347 C CA . ARG A 1 177 ? -42.926 -5.111 33.144 1.00 52.53 177 ARG A CA 1
ATOM 1348 C C . ARG A 1 177 ? -41.782 -5.379 32.148 1.00 52.53 177 ARG A C 1
ATOM 1350 O O . ARG A 1 177 ? -41.817 -4.901 31.019 1.00 52.53 177 ARG A O 1
ATOM 1357 N N . TYR A 1 178 ? -40.760 -6.110 32.583 1.00 52.56 178 TYR A N 1
ATOM 1358 C CA . TYR A 1 178 ? -39.648 -6.599 31.772 1.00 52.56 178 TYR A CA 1
ATOM 1359 C C . TYR A 1 178 ? -39.158 -7.945 32.331 1.00 52.56 178 TYR A C 1
ATOM 1361 O O . TYR A 1 178 ? -37.969 -8.167 32.529 1.00 52.56 178 TYR A O 1
ATOM 1369 N N . ASP A 1 179 ? -40.098 -8.848 32.610 1.00 56.59 179 ASP A N 1
ATOM 1370 C CA . ASP A 1 179 ? -39.830 -10.177 33.169 1.00 56.59 179 ASP A CA 1
ATOM 1371 C C . ASP A 1 179 ? -39.351 -11.161 32.088 1.00 56.59 179 ASP A C 1
ATOM 1373 O O . ASP A 1 179 ? -39.902 -12.248 31.927 1.00 56.59 179 ASP A O 1
ATOM 1377 N N . LYS A 1 180 ? -38.300 -10.802 31.339 1.00 63.00 180 LYS A N 1
ATOM 1378 C CA . LYS A 1 180 ? -37.426 -11.852 30.813 1.00 63.00 180 LYS A CA 1
ATOM 1379 C C . LYS A 1 180 ? -36.619 -12.331 32.003 1.00 63.00 180 LYS A C 1
ATOM 1381 O O . LYS A 1 180 ? -35.769 -11.599 32.510 1.00 63.00 180 LYS A O 1
ATOM 1386 N N . SER A 1 181 ? -36.957 -13.520 32.493 1.00 79.31 181 SER A N 1
ATOM 1387 C CA . SER A 1 181 ? -36.258 -14.172 33.600 1.00 79.31 181 SER A CA 1
ATOM 1388 C C . SER A 1 181 ? -34.744 -14.093 33.363 1.00 79.31 181 SER A C 1
ATOM 1390 O O . SER A 1 181 ? -34.309 -14.200 32.220 1.00 79.31 181 SER A O 1
ATOM 1392 N N . VAL A 1 182 ? -33.929 -13.890 34.401 1.00 79.62 182 VAL A N 1
ATOM 1393 C CA . VAL A 1 182 ? -32.450 -13.857 34.304 1.00 79.62 182 VAL A CA 1
ATOM 1394 C C . VAL A 1 182 ? -31.886 -14.920 33.330 1.00 79.62 182 VAL A C 1
ATOM 1396 O O . VAL A 1 182 ? -31.133 -14.544 32.432 1.00 79.62 182 VAL A O 1
ATOM 1399 N N . PRO A 1 183 ? -32.328 -16.195 33.365 1.00 85.06 183 PRO A N 1
ATOM 1400 C CA . PRO A 1 183 ? -31.936 -17.213 32.380 1.00 85.06 183 PRO A CA 1
ATOM 1401 C C . PRO A 1 183 ? -32.301 -16.926 30.909 1.00 85.06 183 PRO A C 1
ATOM 1403 O O . PRO A 1 183 ? -31.637 -17.417 30.000 1.00 85.06 183 PRO A O 1
ATOM 1406 N N . GLU A 1 184 ? -33.347 -16.159 30.612 1.00 83.00 184 GLU A N 1
ATOM 1407 C CA . GLU A 1 184 ? -33.680 -15.726 29.245 1.00 83.00 184 GLU A CA 1
ATOM 1408 C C . GLU A 1 184 ? -32.750 -14.615 28.748 1.00 83.00 184 GLU A C 1
ATOM 1410 O O . GLU A 1 184 ? -32.371 -14.601 27.572 1.00 83.00 184 GLU A O 1
ATOM 1415 N N . LEU A 1 185 ? -32.341 -13.707 29.639 1.00 87.69 185 LEU A N 1
ATOM 1416 C CA . LEU A 1 185 ? -31.317 -12.707 29.337 1.00 87.69 185 LEU A CA 1
ATOM 1417 C C . LEU A 1 185 ? -29.961 -13.375 29.122 1.00 87.69 185 LEU A C 1
ATOM 1419 O O . LEU A 1 185 ? -29.284 -13.054 28.152 1.00 87.69 185 LEU A O 1
ATOM 1423 N N . GLU A 1 186 ? -29.607 -14.366 29.938 1.00 87.69 186 GLU A N 1
ATOM 1424 C CA . GLU A 1 186 ? -28.395 -15.171 29.752 1.00 87.69 186 GLU A CA 1
ATOM 1425 C C . GLU A 1 186 ? -28.394 -15.899 28.403 1.00 87.69 186 GLU A C 1
ATOM 1427 O O . GLU A 1 186 ? -27.407 -15.833 27.670 1.00 87.69 186 GLU A O 1
ATOM 1432 N N . LYS A 1 187 ? -29.519 -16.519 28.013 1.00 95.06 187 LYS A N 1
ATOM 1433 C CA . LYS A 1 187 ? -29.679 -17.124 26.677 1.00 95.06 187 LYS A CA 1
ATOM 1434 C C . LYS A 1 187 ? -29.530 -16.094 25.556 1.00 95.06 187 LYS A C 1
ATOM 1436 O O . LYS A 1 187 ? -28.886 -16.377 24.548 1.00 95.06 187 LYS A O 1
ATOM 1441 N N . THR A 1 188 ? -30.101 -14.902 25.729 1.00 92.12 188 THR A N 1
ATOM 1442 C CA . THR A 1 188 ? -30.003 -13.813 24.744 1.00 92.12 188 THR A CA 1
ATOM 1443 C C . THR A 1 188 ? -28.563 -13.314 24.618 1.00 92.12 188 THR A C 1
ATOM 1445 O O . THR A 1 188 ? -28.062 -13.176 23.506 1.00 92.12 188 THR A O 1
ATOM 1448 N N . ILE A 1 189 ? -27.866 -13.116 25.740 1.00 93.62 189 ILE A N 1
ATOM 1449 C CA . ILE A 1 189 ? -26.453 -12.719 25.778 1.00 93.62 189 ILE A CA 1
ATOM 1450 C C . ILE A 1 189 ? -25.583 -13.793 25.120 1.00 93.62 189 ILE A C 1
ATOM 1452 O O . ILE A 1 189 ? -24.711 -13.453 24.327 1.00 93.62 189 ILE A O 1
ATOM 1456 N N . ALA A 1 190 ? -25.833 -15.078 25.385 1.00 95.75 190 ALA A N 1
ATOM 1457 C CA . ALA A 1 190 ? -25.108 -16.176 24.746 1.00 95.75 190 ALA A CA 1
ATOM 1458 C C . ALA A 1 190 ? -25.303 -16.188 23.220 1.00 95.75 190 ALA A C 1
ATOM 1460 O O . ALA A 1 190 ? -24.341 -16.369 22.474 1.00 95.75 190 ALA A O 1
ATOM 1461 N N . LEU A 1 191 ? -26.529 -15.941 22.743 1.00 97.06 191 LEU A N 1
ATOM 1462 C CA . LEU A 1 191 ? -26.805 -15.831 21.311 1.00 97.06 191 LEU A CA 1
ATOM 1463 C C . LEU A 1 191 ? -26.087 -14.622 20.695 1.00 97.06 191 LEU A C 1
ATOM 1465 O O . LEU A 1 191 ? -25.453 -14.759 19.652 1.00 97.06 191 LEU A O 1
ATOM 1469 N N . MET A 1 192 ? -26.141 -13.460 21.354 1.00 96.50 192 MET A N 1
ATOM 1470 C CA . MET A 1 192 ? -25.453 -12.248 20.903 1.00 96.50 192 MET A CA 1
ATOM 1471 C C . MET A 1 192 ? -23.938 -12.435 20.856 1.00 96.50 192 MET A C 1
ATOM 1473 O O . MET A 1 192 ? -23.331 -12.060 19.859 1.00 96.50 192 MET A O 1
ATOM 1477 N N . LYS A 1 193 ? -23.334 -13.084 21.860 1.00 97.94 193 LYS A N 1
ATOM 1478 C CA . LYS A 1 193 ? -21.908 -13.449 21.835 1.00 97.94 193 LYS A CA 1
ATOM 1479 C C . LYS A 1 193 ? -21.572 -14.301 20.614 1.00 97.94 193 LYS A C 1
ATOM 1481 O O . LYS A 1 193 ? -20.666 -13.958 19.868 1.00 97.94 193 LYS A O 1
ATOM 1486 N N . LYS A 1 194 ? -22.380 -15.326 20.331 1.00 98.25 194 LYS A N 1
ATOM 1487 C CA . LYS A 1 194 ? -22.175 -16.205 19.171 1.00 98.25 194 LYS A CA 1
ATOM 1488 C C . LYS A 1 194 ? -22.324 -15.482 17.829 1.00 98.25 194 LYS A C 1
ATOM 1490 O O . LYS A 1 194 ? -21.646 -15.828 16.867 1.00 98.25 194 LYS A O 1
ATOM 1495 N N . VAL A 1 195 ? -23.227 -14.505 17.738 1.00 98.06 195 VAL A N 1
ATOM 1496 C CA . VAL A 1 195 ? -23.370 -13.659 16.542 1.00 98.06 195 VAL A CA 1
ATOM 1497 C C . VAL A 1 195 ? -22.157 -12.744 16.385 1.00 98.06 195 VAL A C 1
ATOM 1499 O O . VAL A 1 195 ? -21.631 -12.642 15.283 1.00 98.06 195 VAL A O 1
ATOM 1502 N N . VAL A 1 196 ? -21.682 -12.131 17.471 1.00 97.56 196 VAL A N 1
ATOM 1503 C CA . VAL A 1 196 ? -20.485 -11.278 17.457 1.00 97.56 196 VAL A CA 1
ATOM 1504 C C . VAL A 1 196 ? -19.249 -12.075 17.051 1.00 97.56 196 VAL A C 1
ATOM 1506 O O . VAL A 1 196 ? -18.544 -11.641 16.151 1.00 97.56 196 VAL A O 1
ATOM 1509 N N . GLU A 1 197 ? -19.030 -13.258 17.625 1.00 97.44 197 GLU A N 1
ATOM 1510 C CA . GLU A 1 197 ? -17.914 -14.144 17.260 1.00 97.44 197 GLU A CA 1
ATOM 1511 C C . GLU A 1 197 ? -17.955 -14.528 15.775 1.00 97.44 197 GLU A C 1
ATOM 1513 O O . GLU A 1 197 ? -16.943 -14.451 15.081 1.00 97.44 197 GLU A O 1
ATOM 1518 N N . LYS A 1 198 ? -19.135 -14.893 15.251 1.00 97.25 198 LYS A N 1
ATOM 1519 C CA . LYS A 1 198 ? -19.301 -15.201 13.822 1.00 97.25 198 LYS A CA 1
ATOM 1520 C C . LYS A 1 198 ? -19.007 -13.998 12.930 1.00 97.25 198 LYS A C 1
ATOM 1522 O O . LYS A 1 198 ? -18.294 -14.154 11.949 1.00 97.25 198 LYS A O 1
ATOM 1527 N N . LEU A 1 199 ? -19.529 -12.820 13.273 1.00 97.31 199 LEU A N 1
ATOM 1528 C CA . LEU A 1 199 ? -19.295 -11.593 12.507 1.00 97.31 199 LEU A CA 1
ATOM 1529 C C . LEU A 1 199 ? -17.834 -11.141 12.577 1.00 97.31 199 LEU A C 1
ATOM 1531 O O . LEU A 1 199 ? -17.306 -10.634 11.594 1.00 97.31 199 LEU A O 1
ATOM 1535 N N . GLN A 1 200 ? -17.167 -11.326 13.717 1.00 96.12 200 GLN A N 1
ATOM 1536 C CA . GLN A 1 200 ? -15.737 -11.057 13.855 1.00 96.12 200 GLN A CA 1
ATOM 1537 C C . GLN A 1 200 ? -14.919 -11.994 12.968 1.00 96.12 200 GLN A C 1
ATOM 1539 O O . GLN A 1 200 ? -14.068 -11.521 12.220 1.00 96.12 200 GLN A O 1
ATOM 1544 N N . LYS A 1 201 ? -15.232 -13.295 12.985 1.00 96.81 201 LYS A N 1
ATOM 1545 C CA . LYS A 1 201 ? -14.576 -14.277 12.121 1.00 96.81 201 LYS A CA 1
ATOM 1546 C C . LYS A 1 201 ? -14.793 -13.976 10.636 1.00 96.81 201 LYS A C 1
ATOM 1548 O O . LYS A 1 201 ? -13.833 -13.976 9.878 1.00 96.81 201 LYS A O 1
ATOM 1553 N N . GLU A 1 202 ? -16.024 -13.667 10.231 1.00 96.12 202 GLU A N 1
ATOM 1554 C CA . GLU A 1 202 ? -16.340 -13.310 8.844 1.00 96.12 202 GLU A CA 1
ATOM 1555 C C . GLU A 1 202 ? -15.645 -12.008 8.419 1.00 96.12 202 GLU A C 1
ATOM 1557 O O . GLU A 1 202 ? -15.132 -11.924 7.309 1.00 96.12 202 GLU A O 1
ATOM 1562 N N . ASN A 1 203 ? -15.550 -11.006 9.299 1.00 95.31 203 ASN A N 1
ATOM 1563 C CA . ASN A 1 203 ? -14.818 -9.773 9.001 1.00 95.31 203 ASN A CA 1
ATOM 1564 C C . ASN A 1 203 ? -13.315 -10.002 8.815 1.00 95.31 203 ASN A C 1
ATOM 1566 O O . ASN A 1 203 ? -12.737 -9.431 7.888 1.00 95.31 203 ASN A O 1
ATOM 1570 N N . GLU A 1 204 ? -12.677 -10.807 9.667 1.00 96.50 204 GLU A N 1
ATOM 1571 C CA . GLU A 1 204 ? -11.258 -11.132 9.489 1.00 96.50 204 GLU A CA 1
ATOM 1572 C C . GLU A 1 204 ? -11.043 -11.974 8.225 1.00 96.50 204 GLU A C 1
ATOM 1574 O O . GLU A 1 204 ? -10.181 -11.632 7.420 1.00 96.50 204 GLU A O 1
ATOM 1579 N N . GLU A 1 205 ? -11.902 -12.959 7.942 1.00 96.31 205 GLU A N 1
ATOM 1580 C CA . GLU A 1 205 ? -11.851 -13.727 6.690 1.00 96.31 205 GLU A CA 1
ATOM 1581 C C . GLU A 1 205 ? -12.051 -12.827 5.453 1.00 96.31 205 GLU A C 1
ATOM 1583 O O . GLU A 1 205 ? -11.326 -12.922 4.459 1.00 96.31 205 GLU A O 1
ATOM 1588 N N . LEU A 1 206 ? -12.990 -11.878 5.496 1.00 95.38 206 LEU A N 1
ATOM 1589 C CA . LEU A 1 206 ? -13.189 -10.902 4.422 1.00 95.38 206 LEU A CA 1
ATOM 1590 C C . LEU A 1 206 ? -11.965 -9.997 4.241 1.00 95.38 206 LEU A C 1
ATOM 1592 O O . LEU A 1 206 ? -11.564 -9.711 3.110 1.00 95.38 206 LEU A O 1
ATOM 1596 N N . LYS A 1 207 ? -11.340 -9.562 5.333 1.00 96.19 207 LYS A N 1
ATOM 1597 C CA . LYS A 1 207 ? -10.134 -8.729 5.312 1.00 96.19 207 LYS A CA 1
ATOM 1598 C C . LYS A 1 207 ? -8.920 -9.492 4.783 1.00 96.19 207 LYS A C 1
ATOM 1600 O O . LYS A 1 207 ? -8.175 -8.945 3.962 1.00 96.19 207 LYS A O 1
ATOM 1605 N N . GLU A 1 208 ? -8.749 -10.752 5.169 1.00 95.62 208 GLU A N 1
ATOM 1606 C CA . GLU A 1 208 ? -7.718 -11.640 4.633 1.00 95.62 208 GLU A CA 1
ATOM 1607 C C . GLU A 1 208 ? -7.942 -11.933 3.153 1.00 95.62 208 GLU A C 1
ATOM 1609 O O . GLU A 1 208 ? -7.029 -11.761 2.347 1.00 95.62 208 GLU A O 1
ATOM 1614 N N . THR A 1 209 ? -9.159 -12.301 2.746 1.00 93.69 209 THR A N 1
ATOM 1615 C CA . THR A 1 209 ? -9.467 -12.592 1.337 1.00 93.69 209 THR A CA 1
ATOM 1616 C C . THR A 1 209 ? -9.325 -11.363 0.443 1.00 93.69 209 THR A C 1
ATOM 1618 O O . THR A 1 209 ? -8.922 -11.493 -0.714 1.00 93.69 209 THR A O 1
ATOM 1621 N N . LEU A 1 210 ? -9.635 -10.165 0.945 1.00 92.31 210 LEU A N 1
ATOM 1622 C CA . LEU A 1 210 ? -9.408 -8.902 0.244 1.00 92.31 210 LEU A CA 1
ATOM 1623 C C . LEU A 1 210 ? -7.905 -8.634 0.099 1.00 92.31 210 LEU A C 1
ATOM 1625 O O . LEU A 1 210 ? -7.436 -8.349 -1.004 1.00 92.31 210 LEU A O 1
ATOM 1629 N N . SER A 1 211 ? -7.143 -8.768 1.186 1.00 93.69 211 SER A N 1
ATOM 1630 C CA . SER A 1 211 ? -5.687 -8.576 1.184 1.00 93.69 211 SER A CA 1
ATOM 1631 C C . SER A 1 211 ? -4.991 -9.577 0.260 1.00 93.69 211 SER A C 1
ATOM 1633 O O . SER A 1 211 ? -4.163 -9.188 -0.561 1.00 93.69 211 SER A O 1
ATOM 1635 N N . ARG A 1 212 ? -5.409 -10.846 0.298 1.00 95.00 212 ARG A N 1
ATOM 1636 C CA . ARG A 1 212 ? -4.933 -11.909 -0.589 1.00 95.00 212 ARG A CA 1
ATOM 1637 C C . ARG A 1 212 ? -5.285 -11.643 -2.049 1.00 95.00 212 ARG A C 1
ATOM 1639 O O . ARG A 1 212 ? -4.435 -11.819 -2.912 1.00 95.00 212 ARG A O 1
ATOM 1646 N N . ARG A 1 213 ? -6.506 -11.178 -2.345 1.00 95.25 213 ARG A N 1
ATOM 1647 C CA . ARG A 1 213 ? -6.886 -10.771 -3.709 1.00 95.25 213 ARG A CA 1
ATOM 1648 C C . ARG A 1 213 ? -6.006 -9.636 -4.223 1.00 95.25 213 ARG A C 1
ATOM 1650 O O . ARG A 1 213 ? -5.518 -9.729 -5.340 1.00 95.25 213 ARG A O 1
ATOM 1657 N N . LYS A 1 214 ? -5.770 -8.600 -3.411 1.00 96.62 214 LYS A N 1
ATOM 1658 C CA . LYS A 1 214 ? -4.857 -7.501 -3.766 1.00 96.62 214 LYS A CA 1
ATOM 1659 C C . LYS A 1 214 ? -3.439 -8.003 -4.030 1.00 96.62 214 LYS A C 1
ATOM 1661 O O . LYS A 1 214 ? -2.836 -7.576 -5.007 1.00 96.62 214 LYS A O 1
ATOM 1666 N N . LEU A 1 215 ? -2.937 -8.915 -3.194 1.00 93.25 215 LEU A N 1
ATOM 1667 C CA . LEU A 1 215 ? -1.618 -9.519 -3.369 1.00 93.25 215 LEU A CA 1
ATOM 1668 C C . LEU A 1 215 ? -1.517 -10.256 -4.710 1.00 93.25 215 LEU A C 1
ATOM 1670 O O . LEU A 1 215 ? -0.623 -9.951 -5.486 1.00 93.25 215 LEU A O 1
ATOM 1674 N N . ILE A 1 216 ? -2.482 -11.125 -5.025 1.00 94.62 216 ILE A N 1
ATOM 1675 C CA . ILE A 1 216 ? -2.513 -11.871 -6.294 1.00 94.62 216 ILE A CA 1
ATOM 1676 C C . ILE A 1 216 ? -2.573 -10.921 -7.499 1.00 94.62 216 ILE A C 1
ATOM 1678 O O . ILE A 1 216 ? -1.880 -11.129 -8.491 1.00 94.62 216 ILE A O 1
ATOM 1682 N N . THR A 1 217 ? -3.380 -9.856 -7.435 1.00 93.94 217 THR A N 1
ATOM 1683 C CA . THR A 1 217 ? -3.437 -8.862 -8.518 1.00 93.94 217 THR A CA 1
ATOM 1684 C C . THR A 1 217 ? -2.080 -8.187 -8.730 1.00 93.94 217 THR A C 1
ATOM 1686 O O . THR A 1 217 ? -1.619 -8.103 -9.865 1.00 93.94 217 THR A O 1
ATOM 1689 N N . LEU A 1 218 ? -1.416 -7.761 -7.650 1.00 95.56 218 LEU A N 1
ATOM 1690 C CA . LEU A 1 218 ? -0.089 -7.143 -7.720 1.00 95.56 218 LEU A CA 1
ATOM 1691 C C . LEU A 1 218 ? 0.993 -8.124 -8.194 1.00 95.56 218 LEU A C 1
ATOM 1693 O O . LEU A 1 218 ? 1.910 -7.728 -8.910 1.00 95.56 218 LEU A O 1
ATOM 1697 N N . GLU A 1 219 ? 0.908 -9.397 -7.813 1.00 95.00 219 GLU A N 1
ATOM 1698 C CA . GLU A 1 219 ? 1.806 -10.452 -8.295 1.00 95.00 219 GLU A CA 1
ATOM 1699 C C . GLU A 1 219 ? 1.664 -10.644 -9.810 1.00 95.00 219 GLU A C 1
ATOM 1701 O O . GLU A 1 219 ? 2.670 -10.607 -10.519 1.00 95.00 219 GLU A O 1
ATOM 1706 N N . ASN A 1 220 ? 0.431 -10.732 -10.318 1.00 95.56 220 ASN A N 1
ATOM 1707 C CA . ASN A 1 220 ? 0.155 -10.860 -11.751 1.00 95.56 220 ASN A CA 1
ATOM 1708 C C . ASN A 1 220 ? 0.627 -9.632 -12.550 1.00 95.56 220 ASN A C 1
ATOM 1710 O O . ASN A 1 220 ? 1.188 -9.768 -13.638 1.00 95.56 220 ASN A O 1
ATOM 1714 N N . GLU A 1 221 ? 0.413 -8.420 -12.026 1.00 96.38 221 GLU A N 1
ATOM 1715 C CA . GLU A 1 221 ? 0.902 -7.184 -12.650 1.00 96.38 221 GLU A CA 1
ATOM 1716 C C . GLU A 1 221 ? 2.433 -7.140 -12.687 1.00 96.38 221 GLU A C 1
ATOM 1718 O O . GLU A 1 221 ? 3.013 -6.800 -13.718 1.00 96.38 221 GLU A O 1
ATOM 1723 N N . ASN A 1 222 ? 3.099 -7.546 -11.604 1.00 94.88 222 ASN A N 1
ATOM 1724 C CA . ASN A 1 222 ? 4.557 -7.639 -11.556 1.00 94.88 222 ASN A CA 1
ATOM 1725 C C . ASN A 1 222 ? 5.107 -8.690 -12.523 1.00 94.88 222 ASN A C 1
ATOM 1727 O O . ASN A 1 222 ? 6.128 -8.450 -13.168 1.00 94.88 222 ASN A O 1
ATOM 1731 N N . GLU A 1 223 ? 4.463 -9.850 -12.634 1.00 97.38 223 GLU A N 1
ATOM 1732 C CA . GLU A 1 223 ? 4.857 -10.883 -13.591 1.00 97.38 223 GLU A CA 1
ATOM 1733 C C . GLU A 1 223 ? 4.710 -10.383 -15.032 1.00 97.38 223 GLU A C 1
ATOM 1735 O O . GLU A 1 223 ? 5.641 -10.507 -15.834 1.00 97.38 223 GLU A O 1
ATOM 1740 N N . LYS A 1 224 ? 3.598 -9.707 -15.337 1.00 97.75 224 LYS A N 1
ATOM 1741 C CA . LYS A 1 224 ? 3.388 -9.064 -16.635 1.00 97.75 224 LYS A CA 1
ATOM 1742 C C . LYS A 1 224 ? 4.462 -8.014 -16.926 1.00 97.75 224 LYS A C 1
ATOM 1744 O O . LYS A 1 224 ? 5.084 -8.075 -17.984 1.00 97.75 224 LYS A O 1
ATOM 1749 N N . LEU A 1 225 ? 4.738 -7.108 -15.986 1.00 97.25 225 LEU A N 1
ATOM 1750 C CA . LEU A 1 225 ? 5.775 -6.081 -16.135 1.00 97.25 225 LEU A CA 1
ATOM 1751 C C . LEU A 1 225 ? 7.166 -6.688 -16.349 1.00 97.25 225 LEU A C 1
ATOM 1753 O O . LEU A 1 225 ? 7.920 -6.196 -17.186 1.00 97.25 225 LEU A O 1
ATOM 1757 N N . LYS A 1 226 ? 7.502 -7.779 -15.649 1.00 98.06 226 LYS A N 1
ATOM 1758 C CA . LYS A 1 226 ? 8.750 -8.522 -15.884 1.00 98.06 226 LYS A CA 1
ATOM 1759 C C . LYS A 1 226 ? 8.809 -9.088 -17.301 1.00 98.06 226 LYS A C 1
ATOM 1761 O O . LYS A 1 226 ? 9.844 -8.966 -17.953 1.00 98.06 226 LYS A O 1
ATOM 1766 N N . SER A 1 227 ? 7.713 -9.671 -17.790 1.00 97.19 227 SER A N 1
ATOM 1767 C CA . SER A 1 227 ? 7.652 -10.205 -19.155 1.00 97.19 227 SER A CA 1
ATOM 1768 C C . SER A 1 227 ? 7.793 -9.104 -20.214 1.00 97.19 227 SER A C 1
ATOM 1770 O O . SER A 1 227 ? 8.566 -9.254 -21.158 1.00 97.19 227 SER A O 1
ATOM 1772 N N . ASP A 1 228 ? 7.131 -7.960 -20.019 1.00 96.19 228 ASP A N 1
ATOM 1773 C CA . ASP A 1 228 ? 7.213 -6.803 -20.912 1.00 96.19 228 ASP A CA 1
ATOM 1774 C C . ASP A 1 228 ? 8.627 -6.202 -20.912 1.00 96.19 228 ASP A C 1
ATOM 1776 O O . ASP A 1 228 ? 9.154 -5.845 -21.969 1.00 96.19 228 ASP A O 1
ATOM 1780 N N . PHE A 1 229 ? 9.277 -6.149 -19.746 1.00 95.50 229 PHE A N 1
ATOM 1781 C CA . PHE A 1 229 ? 10.658 -5.694 -19.612 1.00 95.50 229 PHE A CA 1
ATOM 1782 C C . PHE A 1 229 ? 11.643 -6.602 -20.358 1.00 95.50 229 PHE A C 1
ATOM 1784 O O . PHE A 1 229 ? 12.453 -6.103 -21.142 1.00 95.50 229 PHE A O 1
ATOM 1791 N N . GLU A 1 230 ? 11.565 -7.924 -20.174 1.00 97.38 230 GLU A N 1
ATOM 1792 C CA . GLU A 1 230 ? 12.432 -8.861 -20.901 1.00 97.38 230 GLU A CA 1
ATOM 1793 C C . GLU A 1 230 ? 12.166 -8.825 -22.414 1.00 97.38 230 GLU A C 1
ATOM 1795 O O . GLU A 1 230 ? 13.109 -8.826 -23.207 1.00 97.38 230 GLU A O 1
ATOM 1800 N N . ASN A 1 231 ? 10.905 -8.683 -22.837 1.00 97.56 231 ASN A N 1
ATOM 1801 C CA . ASN A 1 231 ? 10.559 -8.502 -24.247 1.00 97.56 231 ASN A CA 1
ATOM 1802 C C . ASN A 1 231 ? 11.175 -7.224 -24.834 1.00 97.56 231 ASN A C 1
ATOM 1804 O O . ASN A 1 231 ? 11.741 -7.252 -25.931 1.00 97.56 231 ASN A O 1
ATOM 1808 N N . LEU A 1 232 ? 11.095 -6.102 -24.112 1.00 97.38 232 LEU A N 1
ATOM 1809 C CA . LEU A 1 232 ? 11.671 -4.832 -24.550 1.00 97.38 232 LEU A CA 1
ATOM 1810 C C . LEU A 1 232 ? 13.199 -4.900 -24.614 1.00 97.38 232 LEU A C 1
ATOM 1812 O O . LEU A 1 232 ? 13.797 -4.427 -25.582 1.00 97.38 232 LEU A O 1
ATOM 1816 N N . LYS A 1 233 ? 13.831 -5.518 -23.616 1.00 97.81 233 LYS A N 1
ATOM 1817 C CA . LYS A 1 233 ? 15.276 -5.754 -23.572 1.00 97.81 233 LYS A CA 1
ATOM 1818 C C . LYS A 1 233 ? 15.738 -6.586 -24.765 1.00 97.81 233 LYS A C 1
ATOM 1820 O O . LYS A 1 233 ? 16.636 -6.159 -25.485 1.00 97.81 233 LYS A O 1
ATOM 1825 N N . LEU A 1 234 ? 15.063 -7.699 -25.045 1.00 97.12 234 LEU A N 1
ATOM 1826 C CA . LEU A 1 234 ? 15.350 -8.550 -26.199 1.00 97.12 234 LEU A CA 1
ATOM 1827 C C . LEU A 1 234 ? 15.111 -7.817 -27.530 1.00 97.12 234 LEU A C 1
ATOM 1829 O O . LEU A 1 234 ? 15.873 -7.983 -28.481 1.00 97.12 234 LEU A O 1
ATOM 1833 N N . HIS A 1 235 ? 14.088 -6.964 -27.614 1.00 97.44 235 HIS A N 1
ATOM 1834 C CA . HIS A 1 235 ? 13.865 -6.110 -28.781 1.00 97.44 235 HIS A CA 1
ATOM 1835 C C . HIS A 1 235 ? 14.992 -5.077 -28.973 1.00 97.44 235 HIS A C 1
ATOM 1837 O O . HIS A 1 235 ? 15.462 -4.881 -30.096 1.00 97.44 235 HIS A O 1
ATOM 1843 N N . MET A 1 236 ? 15.459 -4.435 -27.898 1.00 94.75 236 MET A N 1
ATOM 1844 C CA . MET A 1 236 ? 16.596 -3.507 -27.943 1.00 94.75 236 MET A CA 1
ATOM 1845 C C . MET A 1 236 ? 17.892 -4.214 -28.341 1.00 94.75 236 MET A C 1
ATOM 1847 O O . MET A 1 236 ? 18.619 -3.704 -29.191 1.00 94.75 236 MET A O 1
ATOM 1851 N N . GLU A 1 237 ? 18.155 -5.401 -27.801 1.00 95.12 237 GLU A N 1
ATOM 1852 C CA . GLU A 1 237 ? 19.319 -6.216 -28.152 1.00 95.12 237 GLU A CA 1
ATOM 1853 C C . GLU A 1 237 ? 19.291 -6.634 -29.626 1.00 95.12 237 GLU A C 1
ATOM 1855 O O . GLU A 1 237 ? 20.264 -6.423 -30.347 1.00 95.12 237 GLU A O 1
ATOM 1860 N N . LYS A 1 238 ? 18.144 -7.114 -30.127 1.00 95.69 238 LYS A N 1
ATOM 1861 C CA . LYS A 1 238 ? 17.949 -7.385 -31.561 1.00 95.69 238 LYS A CA 1
ATOM 1862 C C . LYS A 1 238 ? 18.222 -6.150 -32.415 1.00 95.69 238 LYS A C 1
ATOM 1864 O O . LYS A 1 238 ? 18.872 -6.252 -33.452 1.00 95.69 238 LYS A O 1
ATOM 1869 N N . GLN A 1 239 ? 17.748 -4.981 -31.985 1.00 95.81 239 GLN A N 1
ATOM 1870 C CA . GLN A 1 239 ? 17.964 -3.732 -32.709 1.00 95.81 239 GLN A CA 1
ATOM 1871 C C . GLN A 1 239 ? 19.439 -3.299 -32.705 1.00 95.81 239 GLN A C 1
ATOM 1873 O O . GLN A 1 239 ? 19.911 -2.757 -33.704 1.00 95.81 239 GLN A O 1
ATOM 1878 N N . LEU A 1 240 ? 20.164 -3.512 -31.604 1.00 94.00 240 LEU A N 1
ATOM 1879 C CA . LEU A 1 240 ? 21.603 -3.256 -31.522 1.00 94.00 240 LEU A CA 1
ATOM 1880 C C . LE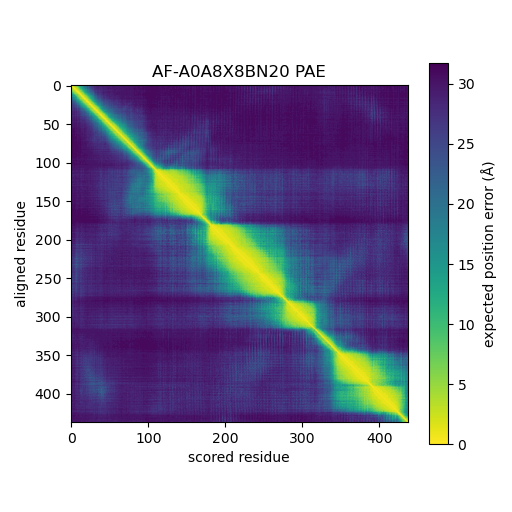U A 1 240 ? 22.385 -4.228 -32.406 1.00 94.00 240 LEU A C 1
ATOM 1882 O O . LEU A 1 240 ? 23.202 -3.787 -33.209 1.00 94.00 240 LEU A O 1
ATOM 1886 N N . ASN A 1 241 ? 22.075 -5.522 -32.345 1.00 94.31 241 ASN A N 1
ATOM 1887 C CA . ASN A 1 241 ? 22.721 -6.539 -33.173 1.00 94.31 241 ASN A CA 1
ATOM 1888 C C . ASN A 1 241 ? 22.499 -6.274 -34.666 1.00 94.31 241 ASN A C 1
ATOM 1890 O O . ASN A 1 241 ? 23.458 -6.295 -35.429 1.00 94.31 241 ASN A O 1
ATOM 1894 N N . ALA A 1 242 ? 21.282 -5.901 -35.072 1.00 94.81 242 ALA A N 1
ATOM 1895 C CA . ALA A 1 242 ? 20.985 -5.527 -36.455 1.00 94.81 242 ALA A CA 1
ATOM 1896 C C . ALA A 1 242 ? 21.762 -4.286 -36.939 1.00 94.81 242 ALA A C 1
ATOM 1898 O O . ALA A 1 242 ? 22.016 -4.148 -38.132 1.00 94.81 242 ALA A O 1
ATOM 1899 N N . LYS A 1 243 ? 22.144 -3.371 -36.036 1.00 94.56 243 LYS A N 1
ATOM 1900 C CA . LYS A 1 243 ? 23.005 -2.221 -36.367 1.00 94.56 243 LYS A CA 1
ATOM 1901 C C . LYS A 1 243 ? 24.488 -2.582 -36.387 1.00 94.56 243 LYS A C 1
ATOM 1903 O O . LYS A 1 243 ? 25.224 -2.037 -37.199 1.00 94.56 243 LYS A O 1
ATOM 1908 N N . ASN A 1 244 ? 24.917 -3.491 -35.518 1.00 91.81 244 ASN A N 1
ATOM 1909 C CA . ASN A 1 244 ? 26.313 -3.908 -35.418 1.00 91.81 244 ASN A CA 1
ATOM 1910 C C . ASN A 1 244 ? 26.705 -4.901 -36.524 1.00 91.81 244 ASN A C 1
ATOM 1912 O O . ASN A 1 244 ? 27.849 -4.901 -36.965 1.00 91.81 244 ASN A O 1
ATOM 1916 N N . GLU A 1 245 ? 25.778 -5.724 -37.017 1.00 95.12 245 GLU A N 1
ATOM 1917 C CA . GLU A 1 245 ? 26.025 -6.686 -38.098 1.00 95.12 245 GLU A CA 1
ATOM 1918 C C . GLU A 1 245 ? 26.567 -6.047 -39.401 1.00 95.12 245 GLU A C 1
ATOM 1920 O O . GLU A 1 245 ? 27.585 -6.520 -39.906 1.00 95.12 245 GLU A O 1
ATOM 1925 N N . PRO A 1 246 ? 25.981 -4.972 -39.970 1.00 92.75 246 PRO A N 1
ATOM 1926 C CA . PRO A 1 246 ? 26.537 -4.347 -41.170 1.00 92.75 246 PRO A CA 1
ATOM 1927 C C . PRO A 1 246 ? 27.891 -3.682 -40.904 1.00 92.75 246 PRO A C 1
ATOM 1929 O O . PRO A 1 246 ? 28.795 -3.826 -41.720 1.00 92.75 246 PRO A O 1
ATOM 1932 N N . ILE A 1 247 ? 28.059 -3.024 -39.751 1.00 93.94 247 ILE A N 1
ATOM 1933 C CA . ILE A 1 247 ? 29.322 -2.374 -39.365 1.00 93.94 247 ILE A CA 1
ATOM 1934 C C . ILE A 1 247 ? 30.434 -3.416 -39.237 1.00 93.94 247 ILE A C 1
ATOM 1936 O O . ILE A 1 247 ? 31.528 -3.225 -39.757 1.00 93.94 247 ILE A O 1
ATOM 1940 N N . THR A 1 248 ? 30.157 -4.544 -38.581 1.00 91.50 248 THR A N 1
ATOM 1941 C CA . THR A 1 248 ? 31.122 -5.642 -38.452 1.00 91.50 248 THR A CA 1
ATOM 1942 C C . THR A 1 248 ? 31.436 -6.269 -39.806 1.00 91.50 248 THR A C 1
ATOM 1944 O O . THR A 1 248 ? 32.602 -6.517 -40.085 1.00 91.50 248 THR A O 1
ATOM 1947 N N . LYS A 1 249 ? 30.449 -6.481 -40.687 1.00 95.38 249 LYS A N 1
ATOM 1948 C CA . LYS A 1 249 ? 30.692 -6.960 -42.061 1.00 95.38 249 LYS A CA 1
ATOM 1949 C C . LYS A 1 249 ? 31.573 -6.007 -42.862 1.00 95.38 249 LYS A C 1
ATOM 1951 O O . LYS A 1 249 ? 32.501 -6.462 -43.521 1.00 95.38 249 LYS A O 1
ATOM 1956 N N . GLU A 1 250 ? 31.302 -4.709 -42.801 1.00 94.38 250 GLU A N 1
ATOM 1957 C CA . GLU A 1 250 ? 32.103 -3.702 -43.496 1.00 94.38 250 GLU A CA 1
ATOM 1958 C C . GLU A 1 250 ? 33.520 -3.618 -42.920 1.00 94.38 250 GLU A C 1
ATOM 1960 O O . GLU A 1 250 ? 34.491 -3.577 -43.667 1.00 94.38 250 GLU A O 1
ATOM 1965 N N . MET A 1 251 ? 33.655 -3.704 -41.596 1.00 93.00 251 MET A N 1
ATOM 1966 C CA . MET A 1 251 ? 34.954 -3.764 -40.934 1.00 93.00 251 MET A CA 1
ATOM 1967 C C . MET A 1 251 ? 35.774 -4.982 -41.384 1.00 93.00 251 MET A C 1
ATOM 1969 O O . MET A 1 251 ? 36.956 -4.825 -41.667 1.00 93.00 251 MET A O 1
ATOM 1973 N N . HIS A 1 252 ? 35.163 -6.164 -41.535 1.00 94.19 252 HIS A N 1
ATOM 1974 C CA . HIS A 1 252 ? 35.857 -7.335 -42.089 1.00 94.19 252 HIS A CA 1
ATOM 1975 C C . HIS A 1 252 ? 36.311 -7.124 -43.540 1.00 94.19 252 HIS A C 1
ATOM 1977 O O . HIS A 1 252 ? 37.408 -7.547 -43.886 1.00 94.19 252 HIS A O 1
ATOM 1983 N N . LYS A 1 253 ? 35.516 -6.450 -44.385 1.00 96.69 253 LYS A N 1
ATOM 1984 C CA . LYS A 1 253 ? 35.950 -6.132 -45.758 1.00 96.69 253 LYS A CA 1
ATOM 1985 C C . LYS A 1 253 ? 37.159 -5.204 -45.767 1.00 96.69 253 LYS A C 1
ATOM 1987 O O . LYS A 1 253 ? 38.129 -5.503 -46.444 1.00 96.69 253 LYS A O 1
ATOM 1992 N N . ILE A 1 254 ? 37.125 -4.135 -44.969 1.00 95.50 254 ILE A N 1
ATOM 1993 C CA . ILE A 1 254 ? 38.245 -3.189 -44.850 1.00 95.50 254 ILE A CA 1
ATOM 1994 C C . ILE A 1 254 ? 39.505 -3.897 -44.335 1.00 95.50 254 ILE A C 1
ATOM 1996 O O . ILE A 1 254 ? 40.608 -3.573 -44.765 1.00 95.50 254 ILE A O 1
ATOM 2000 N N . ILE A 1 255 ? 39.365 -4.849 -43.407 1.00 94.88 255 ILE A N 1
ATOM 2001 C CA . ILE A 1 255 ? 40.495 -5.657 -42.927 1.00 94.88 255 ILE A CA 1
ATOM 2002 C C . ILE A 1 255 ? 41.063 -6.505 -44.072 1.00 94.88 255 ILE A C 1
ATOM 2004 O O . ILE A 1 255 ? 42.259 -6.416 -44.325 1.00 94.88 255 ILE A O 1
ATOM 2008 N N . ASN A 1 256 ? 40.221 -7.236 -44.807 1.00 95.06 256 ASN A N 1
ATOM 2009 C CA . ASN A 1 256 ? 40.667 -8.055 -45.939 1.00 95.06 256 ASN A CA 1
ATOM 2010 C C . ASN A 1 256 ? 41.338 -7.214 -47.040 1.00 95.06 256 ASN A C 1
ATOM 2012 O O . ASN A 1 256 ? 42.409 -7.571 -47.518 1.00 95.06 256 ASN A O 1
ATOM 2016 N N . GLU A 1 257 ? 40.752 -6.074 -47.413 1.00 95.69 257 GLU A N 1
ATOM 2017 C CA . GLU A 1 257 ? 41.339 -5.151 -48.394 1.00 95.69 257 GLU A CA 1
ATOM 2018 C C . GLU A 1 257 ? 42.699 -4.618 -47.917 1.00 95.69 257 GLU A C 1
ATOM 2020 O O . GLU A 1 257 ? 43.650 -4.555 -48.692 1.00 95.69 257 GLU A O 1
ATOM 2025 N N . ASN A 1 258 ? 42.836 -4.275 -46.631 1.00 93.69 258 ASN A N 1
ATOM 2026 C CA . ASN A 1 258 ? 44.127 -3.864 -46.073 1.00 93.69 258 ASN A CA 1
ATOM 2027 C C . ASN A 1 258 ? 45.159 -4.996 -46.082 1.00 93.69 258 ASN A C 1
ATOM 2029 O O . ASN A 1 258 ? 46.337 -4.727 -46.308 1.00 93.69 258 ASN A O 1
ATOM 2033 N N . GLU A 1 259 ? 44.751 -6.241 -45.830 1.00 95.69 259 GLU A N 1
ATOM 2034 C CA . GLU A 1 259 ? 45.633 -7.408 -45.929 1.00 95.69 259 GLU A CA 1
ATOM 2035 C C . GLU A 1 259 ? 46.130 -7.602 -47.370 1.00 95.69 259 GLU A C 1
ATOM 2037 O O . GLU A 1 259 ? 47.331 -7.769 -47.586 1.00 95.69 259 GLU A O 1
ATOM 2042 N N . GLU A 1 260 ? 45.242 -7.487 -48.361 1.00 96.12 260 GLU A N 1
ATOM 2043 C CA . GLU A 1 260 ? 45.598 -7.541 -49.785 1.00 96.12 260 GLU A CA 1
ATOM 2044 C C . GLU A 1 260 ? 46.553 -6.405 -50.182 1.00 96.12 260 GLU A C 1
ATOM 2046 O O . GLU A 1 260 ? 47.579 -6.651 -50.821 1.00 96.12 260 GLU A O 1
ATOM 2051 N N . LEU A 1 261 ? 46.271 -5.173 -49.746 1.00 96.25 261 LEU A N 1
ATOM 2052 C CA . LEU A 1 261 ? 47.146 -4.019 -49.969 1.00 96.25 261 LEU A CA 1
ATOM 2053 C C . LEU A 1 261 ? 48.512 -4.199 -49.299 1.00 96.25 261 LEU A C 1
ATOM 2055 O O . LEU A 1 261 ? 49.530 -3.837 -49.885 1.00 96.25 261 LEU A O 1
ATOM 2059 N N . CYS A 1 262 ? 48.570 -4.785 -48.101 1.00 94.25 262 CYS A N 1
ATOM 2060 C CA . CYS A 1 262 ? 49.836 -5.107 -47.445 1.00 94.25 262 CYS A CA 1
ATOM 2061 C C . CYS A 1 262 ? 50.660 -6.110 -48.265 1.00 94.25 262 CYS A C 1
ATOM 2063 O O . CYS A 1 262 ? 51.878 -5.960 -48.373 1.00 94.25 262 CYS A O 1
ATOM 2065 N N . GLU A 1 263 ? 50.026 -7.122 -48.860 1.00 95.75 263 GLU A N 1
ATOM 2066 C CA . GLU A 1 263 ? 50.714 -8.075 -49.737 1.00 95.75 263 GLU A CA 1
ATOM 2067 C C . GLU A 1 263 ? 51.153 -7.446 -51.069 1.00 95.75 263 GLU A C 1
ATOM 2069 O O . GLU A 1 263 ? 52.245 -7.756 -51.560 1.00 95.75 263 GLU A O 1
ATOM 2074 N N . GLU A 1 264 ? 50.365 -6.523 -51.627 1.00 94.31 264 GLU A N 1
ATOM 2075 C CA . GLU A 1 264 ? 50.752 -5.729 -52.799 1.00 94.31 264 GLU A CA 1
ATOM 2076 C C . GLU A 1 264 ? 51.961 -4.839 -52.498 1.00 94.31 264 GLU A C 1
ATOM 2078 O O . GLU A 1 264 ? 52.943 -4.863 -53.240 1.00 94.31 264 GLU A O 1
ATOM 2083 N N . LEU A 1 265 ? 51.952 -4.127 -51.368 1.00 92.44 265 LEU A N 1
ATOM 2084 C CA . LEU A 1 265 ? 53.080 -3.305 -50.927 1.00 92.44 265 LEU A CA 1
ATOM 2085 C C . LEU A 1 265 ? 54.359 -4.137 -50.792 1.00 92.44 265 LEU A C 1
ATOM 2087 O O . LEU A 1 265 ? 55.397 -3.753 -51.329 1.00 92.44 265 LEU A O 1
ATOM 2091 N N . LYS A 1 266 ? 54.281 -5.326 -50.179 1.00 93.56 266 LYS A N 1
ATOM 2092 C CA . LYS A 1 266 ? 55.418 -6.261 -50.116 1.00 93.56 266 LYS A CA 1
ATOM 2093 C C . LYS A 1 266 ? 55.879 -6.718 -51.505 1.00 93.56 266 LYS A C 1
ATOM 2095 O O . LYS A 1 266 ? 57.061 -7.006 -51.694 1.00 93.56 266 LYS A O 1
ATOM 2100 N N . ARG A 1 267 ? 54.974 -6.860 -52.482 1.00 93.44 267 ARG A N 1
ATOM 2101 C CA . ARG A 1 267 ? 55.333 -7.220 -53.866 1.00 93.44 267 ARG A CA 1
ATOM 2102 C C . ARG A 1 267 ? 56.063 -6.074 -54.560 1.00 93.44 267 ARG A C 1
ATOM 2104 O O . ARG A 1 267 ? 57.095 -6.331 -55.177 1.00 93.44 267 ARG A O 1
ATOM 2111 N N . ILE A 1 268 ? 55.563 -4.848 -54.428 1.00 88.50 268 ILE A N 1
ATOM 2112 C CA . ILE A 1 268 ? 56.190 -3.640 -54.976 1.00 88.50 268 ILE A CA 1
ATOM 2113 C C . ILE A 1 268 ? 57.582 -3.443 -54.374 1.00 88.50 268 ILE A C 1
ATOM 2115 O O . ILE A 1 268 ? 58.528 -3.239 -55.125 1.00 88.50 268 ILE A O 1
ATOM 2119 N N . GLU A 1 269 ? 57.738 -3.587 -53.057 1.00 89.19 269 GLU A N 1
ATOM 2120 C CA . GLU A 1 269 ? 59.034 -3.467 -52.375 1.00 89.19 269 GLU A CA 1
ATOM 2121 C C . GLU A 1 269 ? 60.059 -4.481 -52.910 1.00 89.19 269 GLU A C 1
ATOM 2123 O O . GLU A 1 269 ? 61.190 -4.121 -53.237 1.00 89.19 269 GLU A O 1
ATOM 2128 N N . ARG A 1 270 ? 59.650 -5.745 -53.106 1.00 88.50 270 ARG A N 1
ATOM 2129 C CA . ARG A 1 270 ? 60.510 -6.748 -53.754 1.00 88.50 270 ARG A CA 1
ATOM 2130 C C . ARG A 1 270 ? 60.919 -6.320 -55.164 1.00 88.50 270 ARG A C 1
ATOM 2132 O O . ARG A 1 270 ? 62.083 -6.469 -55.511 1.00 88.50 270 ARG A O 1
ATOM 2139 N N . LEU A 1 271 ? 59.989 -5.804 -55.974 1.00 85.25 271 LEU A N 1
ATOM 2140 C CA . LEU A 1 271 ? 60.269 -5.343 -57.341 1.00 85.25 271 LEU A CA 1
ATOM 2141 C C . LEU A 1 271 ? 61.173 -4.101 -57.377 1.00 85.25 271 LEU A C 1
ATOM 2143 O O . LEU A 1 271 ? 62.042 -4.020 -58.242 1.00 85.25 271 LEU A O 1
ATOM 2147 N N . GLN A 1 272 ? 61.014 -3.165 -56.438 1.00 78.19 272 GLN A N 1
ATOM 2148 C CA . GLN A 1 272 ? 61.902 -2.007 -56.296 1.00 78.19 272 GLN A CA 1
ATOM 2149 C C . GLN A 1 272 ? 63.333 -2.445 -55.988 1.00 78.19 272 GLN A C 1
ATOM 2151 O O . GLN A 1 272 ? 64.248 -2.013 -56.683 1.00 78.19 272 GLN A O 1
ATOM 2156 N N . HIS A 1 273 ? 63.519 -3.413 -55.086 1.00 71.69 273 HIS A N 1
ATOM 2157 C CA . HIS A 1 273 ? 64.842 -3.971 -54.798 1.00 71.69 273 HIS A CA 1
ATOM 2158 C C . HIS A 1 273 ? 65.491 -4.657 -56.025 1.00 71.69 273 HIS A C 1
ATOM 2160 O O . HIS A 1 273 ? 66.716 -4.705 -56.124 1.00 71.69 273 HIS A O 1
ATOM 2166 N N . TYR A 1 274 ? 64.707 -5.175 -56.983 1.00 62.38 274 TYR A N 1
ATOM 2167 C CA . TYR A 1 274 ? 65.237 -5.666 -58.269 1.00 62.38 274 TYR A CA 1
ATOM 2168 C C . TYR A 1 274 ? 65.640 -4.532 -59.226 1.00 62.38 274 TYR A C 1
ATOM 2170 O O . TYR A 1 274 ? 66.530 -4.719 -60.050 1.00 62.38 274 TYR A O 1
ATOM 2178 N N . HIS A 1 275 ? 64.990 -3.368 -59.159 1.00 58.72 275 HIS A N 1
ATOM 2179 C CA . HIS A 1 275 ? 65.318 -2.205 -59.995 1.00 58.72 275 HIS A CA 1
ATOM 2180 C C . HIS A 1 275 ? 66.418 -1.317 -59.397 1.00 58.72 275 HIS A C 1
ATOM 2182 O O . HIS A 1 275 ? 67.068 -0.567 -60.122 1.00 58.72 275 HIS A O 1
ATOM 2188 N N . GLU A 1 276 ? 66.660 -1.450 -58.095 1.00 54.06 276 GLU A N 1
ATOM 2189 C CA . GLU A 1 276 ? 67.780 -0.865 -57.358 1.00 54.06 276 GLU A CA 1
ATOM 2190 C C . GLU A 1 276 ? 69.050 -1.722 -57.420 1.00 54.06 276 GLU A C 1
ATOM 2192 O O . GLU A 1 276 ? 69.971 -1.512 -56.628 1.00 54.06 276 GLU A O 1
ATOM 2197 N N . GLU A 1 277 ? 69.167 -2.639 -58.392 1.00 56.16 277 GLU A N 1
ATOM 2198 C CA . GLU A 1 277 ? 70.500 -3.036 -58.842 1.00 56.16 277 GLU A CA 1
ATOM 2199 C C . GLU A 1 277 ? 71.259 -1.750 -59.218 1.00 56.16 277 GLU A C 1
ATOM 2201 O O . GLU A 1 277 ? 70.827 -1.007 -60.109 1.00 56.16 277 GLU A O 1
ATOM 2206 N N . PRO A 1 278 ? 72.356 -1.417 -58.517 1.00 58.28 278 PRO A N 1
ATOM 2207 C CA . PRO A 1 278 ? 73.033 -0.155 -58.724 1.00 58.28 278 PRO A CA 1
ATOM 2208 C C . PRO A 1 278 ? 73.663 -0.200 -60.112 1.00 58.28 278 PRO A C 1
ATOM 2210 O O . PRO A 1 278 ? 74.703 -0.827 -60.300 1.00 58.28 278 PRO A O 1
ATOM 2213 N N . ARG A 1 279 ? 73.058 0.476 -61.099 1.00 61.62 279 ARG A N 1
ATOM 2214 C CA . ARG A 1 279 ? 73.772 0.807 -62.337 1.00 61.62 279 ARG A CA 1
ATOM 2215 C C . ARG A 1 279 ? 75.022 1.558 -61.904 1.00 61.62 279 ARG A C 1
ATOM 2217 O O . ARG A 1 279 ? 74.929 2.661 -61.353 1.00 61.62 279 ARG A O 1
ATOM 2224 N N . ASN A 1 280 ? 76.181 0.923 -62.049 1.00 64.31 280 ASN A N 1
ATOM 2225 C CA . ASN A 1 280 ? 77.408 1.479 -61.518 1.00 64.31 280 ASN A CA 1
ATOM 2226 C C . ASN A 1 280 ? 77.647 2.801 -62.246 1.00 64.31 280 ASN A C 1
ATOM 2228 O O . ASN A 1 280 ? 77.514 2.887 -63.464 1.00 64.31 280 ASN A O 1
ATOM 2232 N N . LYS A 1 281 ? 78.006 3.860 -61.513 1.00 66.94 281 LYS A N 1
ATOM 2233 C CA . LYS A 1 281 ? 78.313 5.173 -62.115 1.00 66.94 281 LYS A CA 1
ATOM 2234 C C . LYS A 1 281 ? 79.380 5.081 -63.218 1.00 66.94 281 LYS A C 1
ATOM 2236 O O . LYS A 1 281 ? 79.454 5.976 -64.053 1.00 66.94 281 LYS A O 1
ATOM 2241 N N . LEU A 1 282 ? 80.182 4.014 -63.199 1.00 68.56 282 LEU A N 1
ATOM 2242 C CA . LEU A 1 282 ? 81.146 3.660 -64.232 1.00 68.56 282 LEU A CA 1
ATOM 2243 C C . LEU A 1 282 ? 80.464 3.235 -65.545 1.00 68.56 282 LEU A C 1
ATOM 2245 O O . LEU A 1 282 ? 80.793 3.795 -66.582 1.00 68.56 282 LEU A O 1
ATOM 2249 N N . ASP A 1 283 ? 79.446 2.371 -65.490 1.00 72.44 283 ASP A N 1
ATOM 2250 C CA . ASP A 1 283 ? 78.709 1.896 -66.674 1.00 72.44 283 ASP A CA 1
ATOM 2251 C C . ASP A 1 283 ? 78.015 3.058 -67.399 1.00 72.44 283 ASP A C 1
ATOM 2253 O O . ASP A 1 283 ? 78.060 3.169 -68.623 1.00 72.44 283 ASP A O 1
ATOM 2257 N N . LEU A 1 284 ? 77.441 3.992 -66.631 1.00 78.69 284 LEU A N 1
ATOM 2258 C CA . LEU A 1 284 ? 76.803 5.186 -67.189 1.00 78.69 284 LEU A CA 1
ATOM 2259 C C . LEU A 1 284 ? 77.823 6.166 -67.797 1.00 78.69 284 LEU A C 1
ATOM 2261 O O . LEU A 1 284 ? 77.529 6.841 -68.785 1.00 78.69 284 LEU A O 1
ATOM 2265 N N . ALA A 1 285 ? 79.018 6.270 -67.209 1.00 79.81 285 ALA A N 1
ATOM 2266 C CA . ALA A 1 285 ? 80.086 7.116 -67.735 1.00 79.81 285 ALA A CA 1
ATOM 2267 C C . ALA A 1 285 ? 80.664 6.550 -69.043 1.00 79.81 285 ALA A C 1
ATOM 2269 O O . ALA A 1 285 ? 80.877 7.315 -69.988 1.00 79.81 285 ALA A O 1
ATOM 2270 N N . ASP A 1 286 ? 80.840 5.231 -69.119 1.00 83.06 286 ASP A N 1
ATOM 2271 C CA . ASP A 1 286 ? 81.318 4.530 -70.312 1.00 83.06 286 ASP A CA 1
ATOM 2272 C C . ASP A 1 286 ? 80.291 4.602 -71.453 1.00 83.06 286 ASP A C 1
ATOM 2274 O O . ASP A 1 286 ? 80.652 4.908 -72.593 1.00 83.06 286 ASP A O 1
ATOM 2278 N N . GLU A 1 287 ? 78.993 4.430 -71.165 1.00 82.44 287 GLU A N 1
ATOM 2279 C CA . GLU A 1 287 ? 77.921 4.647 -72.148 1.00 82.44 287 GLU A CA 1
ATOM 2280 C C . GLU A 1 287 ? 77.912 6.088 -72.675 1.00 82.44 287 GLU A C 1
ATOM 2282 O O . GLU A 1 287 ? 77.868 6.308 -73.888 1.00 82.44 287 GLU A O 1
ATOM 2287 N N . LEU A 1 288 ? 78.026 7.086 -71.792 1.00 86.75 288 LEU A N 1
ATOM 2288 C CA . LEU A 1 288 ? 78.077 8.492 -72.197 1.00 86.75 288 LEU A CA 1
ATOM 2289 C C . LEU A 1 288 ? 79.310 8.790 -73.069 1.00 86.75 288 LEU A C 1
ATOM 2291 O O . LEU A 1 288 ? 79.225 9.552 -74.038 1.00 86.75 288 LEU A O 1
ATOM 2295 N N . GLN A 1 289 ? 80.463 8.204 -72.740 1.00 89.44 289 GLN A N 1
ATOM 2296 C CA . GLN A 1 289 ? 81.689 8.351 -73.520 1.00 89.44 289 GLN A CA 1
ATOM 2297 C C . GLN A 1 289 ? 81.567 7.688 -74.898 1.00 89.44 289 GLN A C 1
ATOM 2299 O O . GLN A 1 289 ? 81.968 8.292 -75.897 1.00 89.44 289 GLN A O 1
ATOM 2304 N N . ASN A 1 290 ? 80.952 6.507 -74.974 1.00 85.25 290 ASN A N 1
ATOM 2305 C CA . ASN A 1 290 ? 80.671 5.821 -76.233 1.00 85.25 290 ASN A CA 1
ATOM 2306 C C . ASN A 1 290 ? 79.737 6.643 -77.127 1.00 85.25 290 ASN A C 1
ATOM 2308 O O . ASN A 1 290 ? 80.036 6.840 -78.305 1.00 85.25 290 ASN A O 1
ATOM 2312 N N . VAL A 1 291 ? 78.664 7.213 -76.570 1.00 87.94 291 VAL A N 1
ATOM 2313 C CA . VAL A 1 291 ? 77.744 8.087 -77.320 1.00 87.94 291 VAL A CA 1
ATOM 2314 C C . VAL A 1 291 ? 78.469 9.322 -77.866 1.00 87.94 291 VAL A C 1
ATOM 2316 O O . VAL A 1 291 ? 78.263 9.705 -79.019 1.00 87.94 291 VAL A O 1
ATOM 2319 N N . ARG A 1 292 ? 79.364 9.935 -77.080 1.00 89.75 292 ARG A N 1
ATOM 2320 C CA . ARG A 1 292 ? 80.170 11.082 -77.537 1.00 89.75 292 ARG A CA 1
ATOM 2321 C C . ARG A 1 292 ? 81.105 10.719 -78.691 1.00 89.75 292 ARG A C 1
ATOM 2323 O O . ARG A 1 292 ? 81.208 11.486 -79.647 1.00 89.75 292 ARG A O 1
ATOM 2330 N N . LEU A 1 293 ? 81.773 9.568 -78.611 1.00 90.44 293 LEU A N 1
ATOM 2331 C CA . LEU A 1 293 ? 82.671 9.085 -79.664 1.00 90.44 293 LEU A CA 1
ATOM 2332 C C . LEU A 1 293 ? 81.909 8.797 -80.962 1.00 90.44 293 LEU A C 1
ATOM 2334 O O . LEU A 1 293 ? 82.319 9.270 -82.021 1.00 90.44 293 LEU A O 1
ATOM 2338 N N . VAL A 1 294 ? 80.775 8.097 -80.874 1.00 90.00 294 VAL A N 1
ATOM 2339 C CA . VAL A 1 294 ? 79.931 7.778 -82.035 1.00 90.00 294 VAL A CA 1
ATOM 2340 C C . VAL A 1 294 ? 79.412 9.049 -82.707 1.00 90.00 294 VAL A C 1
ATOM 2342 O O . VAL A 1 294 ? 79.521 9.174 -83.926 1.00 90.00 294 VAL A O 1
ATOM 2345 N N . ASN A 1 295 ? 78.937 10.033 -81.936 1.00 87.62 295 ASN A N 1
ATOM 2346 C CA . ASN A 1 295 ? 78.502 11.316 -82.498 1.00 87.62 295 ASN A CA 1
ATOM 2347 C C . ASN A 1 295 ? 79.631 12.044 -83.236 1.00 87.62 295 ASN A C 1
ATOM 2349 O O . ASN A 1 295 ? 79.417 12.537 -84.339 1.00 87.62 295 ASN A O 1
ATOM 2353 N N . SER A 1 296 ? 80.849 12.061 -82.686 1.00 92.19 296 SER A N 1
ATOM 2354 C CA . SER A 1 296 ? 81.990 12.693 -83.361 1.00 92.19 296 SER A CA 1
ATOM 2355 C C . SER A 1 296 ? 82.361 11.997 -84.679 1.00 92.19 296 SER A C 1
ATOM 2357 O O . SER A 1 296 ? 82.741 12.663 -85.643 1.00 92.19 296 SER A O 1
ATOM 2359 N N . CYS A 1 297 ? 82.244 10.667 -84.748 1.00 89.25 297 CYS A N 1
ATOM 2360 C CA . CYS A 1 297 ? 82.448 9.913 -85.987 1.00 89.25 297 CYS A CA 1
ATOM 2361 C C . CYS A 1 297 ? 81.377 10.240 -87.036 1.00 89.25 297 CYS A C 1
ATOM 2363 O O . CYS A 1 297 ? 81.720 10.529 -88.182 1.00 89.25 297 CYS A O 1
ATOM 2365 N N . LEU A 1 298 ? 80.104 10.271 -86.633 1.00 90.00 298 LEU A N 1
ATOM 2366 C CA . LEU A 1 298 ? 78.990 10.603 -87.524 1.00 90.00 298 LEU A CA 1
ATOM 2367 C C . LEU A 1 298 ? 79.065 12.045 -88.042 1.00 90.00 298 LEU A C 1
ATOM 2369 O O . LEU A 1 298 ? 78.746 12.303 -89.200 1.00 90.00 298 LEU A O 1
ATOM 2373 N N . GLU A 1 299 ? 79.521 12.998 -87.227 1.00 85.94 299 GLU A N 1
ATOM 2374 C CA . GLU A 1 299 ? 79.729 14.383 -87.666 1.00 85.94 299 GLU A CA 1
ATOM 2375 C C . GLU A 1 299 ? 80.807 14.502 -88.750 1.00 85.94 299 GLU A C 1
ATOM 2377 O O . GLU A 1 299 ? 80.641 15.276 -89.696 1.00 85.94 299 GLU A O 1
ATOM 2382 N N . LYS A 1 300 ? 81.888 13.718 -88.652 1.00 89.38 300 LYS A N 1
ATOM 2383 C CA . LYS A 1 300 ? 82.941 13.676 -89.679 1.00 89.38 300 LYS A CA 1
ATOM 2384 C C . LYS A 1 300 ? 82.427 13.077 -90.982 1.00 89.38 300 LYS A C 1
ATOM 2386 O O . LYS A 1 300 ? 82.618 13.680 -92.032 1.00 89.38 300 LYS A O 1
ATOM 2391 N N . GLU A 1 301 ? 81.720 11.952 -90.911 1.00 86.06 301 GLU A N 1
ATOM 2392 C CA . GLU A 1 301 ? 81.119 11.315 -92.088 1.00 86.06 301 GLU A CA 1
ATOM 2393 C C . GLU A 1 301 ? 80.093 12.243 -92.757 1.00 86.06 301 GLU A C 1
ATOM 2395 O O . GLU A 1 301 ? 80.100 12.424 -93.975 1.00 86.06 301 GLU A O 1
ATOM 2400 N N . LYS A 1 302 ? 79.274 12.940 -91.959 1.00 86.19 302 LYS A N 1
ATOM 2401 C CA . LYS A 1 302 ? 78.354 13.971 -92.453 1.00 86.19 302 LYS A CA 1
ATOM 2402 C C . LYS A 1 302 ? 79.096 15.098 -93.176 1.00 86.19 302 LYS A C 1
ATOM 2404 O O . LYS A 1 302 ? 78.643 15.535 -94.233 1.00 86.19 302 LYS A O 1
ATOM 2409 N N . ALA A 1 303 ? 80.215 15.576 -92.635 1.00 86.62 303 ALA A N 1
ATOM 2410 C CA . ALA A 1 303 ? 81.022 16.612 -93.278 1.00 86.62 303 ALA A CA 1
ATOM 2411 C C . ALA A 1 303 ? 81.652 16.124 -94.596 1.00 86.62 303 ALA A C 1
ATOM 2413 O O . ALA A 1 303 ? 81.638 16.852 -95.589 1.00 86.62 303 ALA A O 1
ATOM 2414 N N . GLU A 1 304 ? 82.140 14.883 -94.640 1.00 86.06 304 GLU A N 1
ATOM 2415 C CA . GLU A 1 304 ? 82.684 14.266 -95.855 1.00 86.06 304 GLU A CA 1
ATOM 2416 C C . GLU A 1 304 ? 81.617 14.110 -96.944 1.00 86.06 304 GLU A C 1
ATOM 2418 O O . GLU A 1 304 ? 81.853 14.494 -98.092 1.00 86.06 304 GLU A O 1
ATOM 2423 N N . LEU A 1 305 ? 80.421 13.631 -96.588 1.00 88.00 305 LEU A N 1
ATOM 2424 C CA . LEU A 1 305 ? 79.288 13.533 -97.510 1.00 88.00 305 LEU A CA 1
ATOM 2425 C C . LEU A 1 305 ? 78.861 14.910 -98.036 1.00 88.00 305 LEU A C 1
ATOM 2427 O O . LEU A 1 305 ? 78.606 15.059 -99.232 1.00 88.00 305 LEU A O 1
ATOM 2431 N N . LEU A 1 306 ? 78.843 15.939 -97.183 1.00 84.25 306 LEU A N 1
ATOM 2432 C CA . LEU A 1 306 ? 78.563 17.313 -97.610 1.00 84.25 306 LEU A CA 1
ATOM 2433 C C . LEU A 1 306 ? 79.617 17.834 -98.599 1.00 84.25 306 LEU A C 1
ATOM 2435 O O . LEU A 1 306 ? 79.251 18.420 -99.617 1.00 84.25 306 LEU A O 1
ATOM 2439 N N . CYS A 1 307 ? 80.907 17.579 -98.363 1.00 81.00 307 CYS A N 1
ATOM 2440 C CA . CYS A 1 307 ? 81.971 17.933 -99.307 1.00 81.00 307 CYS A CA 1
ATOM 2441 C C . CYS A 1 307 ? 81.861 17.172 -100.638 1.00 81.00 307 CYS A C 1
ATOM 2443 O O . CYS A 1 307 ? 82.132 17.742 -101.696 1.00 81.00 307 CYS A O 1
ATOM 2445 N N . GLN A 1 308 ? 81.437 15.906 -100.620 1.00 83.88 308 GLN A N 1
ATOM 2446 C CA . GLN A 1 308 ? 81.174 15.155 -101.848 1.00 83.88 308 GLN A CA 1
ATOM 2447 C C . GLN A 1 308 ? 79.994 15.752 -102.627 1.00 83.88 308 GLN A C 1
ATOM 2449 O O . GLN A 1 308 ? 80.127 16.000 -103.825 1.00 83.88 308 GLN A O 1
ATOM 2454 N N . LEU A 1 309 ? 78.876 16.062 -101.961 1.00 78.31 309 LEU A N 1
ATOM 2455 C CA . LEU A 1 309 ? 77.714 16.718 -102.577 1.00 78.31 309 LEU A CA 1
ATOM 2456 C C . LEU A 1 309 ? 78.063 18.093 -103.162 1.00 78.31 309 LEU A C 1
ATOM 2458 O O . LEU A 1 309 ? 77.618 18.435 -104.254 1.00 78.31 309 LEU A O 1
ATOM 2462 N N . GLU A 1 310 ? 78.902 18.866 -102.474 1.00 76.38 310 GLU A N 1
ATOM 2463 C CA . GLU A 1 310 ? 79.440 20.145 -102.944 1.00 76.38 310 GLU A CA 1
ATOM 2464 C C . GLU A 1 310 ? 80.259 19.981 -104.239 1.00 76.38 310 GLU A C 1
ATOM 2466 O O . GLU A 1 310 ? 80.133 20.786 -105.164 1.00 76.38 310 GLU A O 1
ATOM 2471 N N . ASN A 1 311 ? 81.068 18.923 -104.337 1.00 73.81 311 ASN A N 1
ATOM 2472 C C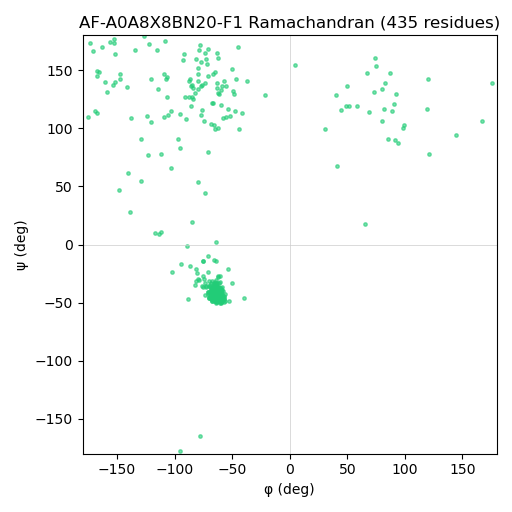A . ASN A 1 311 ? 81.855 18.617 -105.532 1.00 73.81 311 ASN A CA 1
ATOM 2473 C C . ASN A 1 311 ? 80.973 18.142 -106.697 1.00 73.81 311 ASN A C 1
ATOM 2475 O O . ASN A 1 311 ? 81.169 18.597 -107.824 1.00 73.81 311 ASN A O 1
ATOM 2479 N N . TYR A 1 312 ? 79.959 17.308 -106.438 1.00 71.12 312 TYR A N 1
ATOM 2480 C CA . TYR A 1 312 ? 78.971 16.921 -107.454 1.00 71.12 312 TYR A CA 1
ATOM 2481 C C . TYR A 1 312 ? 78.141 18.117 -107.937 1.00 71.12 312 TYR A C 1
ATOM 2483 O O . TYR A 1 312 ? 77.906 18.254 -109.138 1.00 71.12 312 TYR A O 1
ATOM 2491 N N . ARG A 1 313 ? 77.775 19.038 -107.037 1.00 70.31 313 ARG A N 1
ATOM 2492 C CA . ARG A 1 313 ? 77.091 20.298 -107.369 1.00 70.31 313 ARG A CA 1
ATOM 2493 C C . ARG A 1 313 ? 77.951 21.218 -108.240 1.00 70.31 313 ARG A C 1
ATOM 2495 O O . ARG A 1 313 ? 77.430 21.882 -109.126 1.00 70.31 313 ARG A O 1
ATOM 2502 N N . LYS A 1 314 ? 79.269 21.251 -108.025 1.00 64.81 314 LYS A N 1
ATOM 2503 C CA . LYS A 1 314 ? 80.206 22.035 -108.852 1.00 64.81 314 LYS A CA 1
ATOM 2504 C C . LYS A 1 314 ? 80.482 21.396 -110.219 1.00 64.81 314 LYS A C 1
ATOM 2506 O O . LYS A 1 314 ? 80.776 22.123 -111.162 1.00 64.81 314 LYS A O 1
ATOM 2511 N N . LEU A 1 315 ? 80.358 20.069 -110.342 1.00 54.38 315 LEU A N 1
ATOM 2512 C CA . LEU A 1 315 ? 80.457 19.346 -111.620 1.00 54.38 315 LEU A CA 1
ATOM 2513 C C . LEU A 1 315 ? 79.158 19.376 -112.454 1.00 54.38 315 LEU A C 1
ATOM 2515 O O . LEU A 1 315 ? 79.221 19.173 -113.664 1.00 54.38 315 LEU A O 1
ATOM 2519 N N . SER A 1 316 ? 77.998 19.638 -111.843 1.00 47.16 316 SER A N 1
ATOM 2520 C CA . SER A 1 316 ? 76.683 19.687 -112.503 1.00 47.16 316 SER A CA 1
ATOM 2521 C C . SER A 1 316 ? 76.129 21.116 -112.525 1.00 47.16 316 SER A C 1
ATOM 2523 O O . SER A 1 316 ? 75.279 21.515 -111.737 1.00 47.16 316 SER A O 1
ATOM 2525 N N . GLY A 1 317 ? 76.646 21.927 -113.448 1.00 39.66 317 GLY A N 1
ATOM 2526 C CA . GLY A 1 317 ? 76.047 23.218 -113.763 1.00 39.66 317 GLY A CA 1
ATOM 2527 C C . GLY A 1 317 ? 74.720 23.057 -114.509 1.00 39.66 317 GLY A C 1
ATOM 2528 O O . GLY A 1 317 ? 74.598 22.215 -115.392 1.00 39.66 317 GLY A O 1
ATOM 2529 N N . THR A 1 318 ? 73.800 23.975 -114.210 1.00 31.84 318 THR A N 1
ATOM 2530 C CA . THR A 1 318 ? 72.539 24.326 -114.887 1.00 31.84 318 THR A CA 1
ATOM 2531 C C . THR A 1 318 ? 71.235 23.649 -114.453 1.00 31.84 318 THR A C 1
ATOM 2533 O O . THR A 1 318 ? 71.049 22.438 -114.485 1.00 31.84 318 THR A O 1
ATOM 2536 N N . THR A 1 319 ? 70.286 24.559 -114.216 1.00 29.23 319 THR A N 1
ATOM 2537 C CA . THR A 1 319 ? 68.824 24.472 -114.298 1.00 29.23 319 THR A CA 1
ATOM 2538 C C . THR A 1 319 ? 68.003 24.020 -113.090 1.00 29.23 319 THR A C 1
ATOM 2540 O O . THR A 1 319 ? 67.906 22.849 -112.756 1.00 29.23 319 THR A O 1
ATOM 2543 N N . SER A 1 320 ? 67.226 25.012 -112.644 1.00 33.78 320 SER A N 1
ATOM 2544 C CA . SER A 1 320 ? 65.792 24.927 -112.367 1.00 33.78 320 SER A CA 1
ATOM 2545 C C . SER A 1 320 ? 65.404 24.547 -110.946 1.00 33.78 320 SER A C 1
ATOM 2547 O O . SER A 1 320 ? 65.160 23.395 -110.609 1.00 33.78 320 SER A O 1
ATOM 2549 N N . GLU A 1 321 ? 65.260 25.595 -110.146 1.00 34.78 321 GLU A N 1
ATOM 2550 C CA . GLU A 1 321 ? 64.640 25.589 -108.834 1.00 34.78 321 GLU A CA 1
ATOM 2551 C C . GLU A 1 321 ? 63.144 25.873 -109.010 1.00 34.78 321 GLU A C 1
ATOM 2553 O O . GLU A 1 321 ? 62.741 26.982 -109.362 1.00 34.78 321 GLU A O 1
ATOM 2558 N N . GLN A 1 322 ? 62.317 24.848 -108.816 1.00 29.42 322 GLN A N 1
ATOM 2559 C CA . GLN A 1 322 ? 60.905 25.009 -108.504 1.00 29.42 322 GLN A CA 1
ATOM 2560 C C . GLN A 1 322 ? 60.408 23.818 -107.683 1.00 29.42 322 GLN A C 1
ATOM 2562 O O . GLN A 1 322 ? 60.678 22.668 -108.018 1.00 29.42 322 GLN A O 1
ATOM 2567 N N . LEU A 1 323 ? 59.573 24.184 -106.708 1.00 29.53 323 LEU A N 1
ATOM 2568 C CA . LEU A 1 323 ? 58.439 23.443 -106.158 1.00 29.53 323 LEU A CA 1
ATOM 2569 C C . LEU A 1 323 ? 58.666 22.500 -104.962 1.00 29.53 323 LEU A C 1
ATOM 2571 O O . LEU A 1 323 ? 59.332 21.477 -105.053 1.00 29.53 323 LEU A O 1
ATOM 2575 N N . SER A 1 324 ? 57.905 22.859 -103.915 1.00 29.81 324 SER A N 1
ATOM 2576 C CA . SER A 1 324 ? 57.074 21.980 -103.072 1.00 29.81 324 SER A CA 1
ATOM 2577 C C . SER A 1 324 ? 57.799 21.216 -101.962 1.00 29.81 324 SER A C 1
ATOM 2579 O O . SER A 1 324 ? 58.750 20.493 -102.217 1.00 29.81 324 SER A O 1
ATOM 2581 N N . GLU A 1 325 ? 57.475 21.470 -100.680 1.00 34.69 325 GLU A N 1
ATOM 2582 C CA . GLU A 1 325 ? 56.433 20.761 -99.882 1.00 34.69 325 GLU A CA 1
ATOM 2583 C C . GLU A 1 325 ? 56.586 19.230 -99.967 1.00 34.69 325 GLU A C 1
ATOM 2585 O O . GLU A 1 325 ? 56.725 18.748 -101.089 1.00 34.69 325 GLU A O 1
ATOM 2590 N N . PRO A 1 326 ? 56.475 18.419 -98.883 1.00 40.75 326 PRO A N 1
ATOM 2591 C CA . PRO A 1 326 ? 55.433 18.549 -97.849 1.00 40.75 326 PRO A CA 1
ATOM 2592 C C . PRO A 1 326 ? 55.769 17.958 -96.445 1.00 40.75 326 PRO A C 1
ATOM 2594 O O . PRO A 1 326 ? 56.746 17.248 -96.240 1.00 40.75 326 PRO A O 1
ATOM 2597 N N . GLY A 1 327 ? 54.860 18.189 -95.494 1.00 27.23 327 GLY A N 1
ATOM 2598 C CA . GLY A 1 327 ? 54.137 17.107 -94.806 1.00 27.23 327 GLY A CA 1
ATOM 2599 C C . GLY A 1 327 ? 54.816 16.209 -93.757 1.00 27.23 327 GLY A C 1
ATOM 2600 O O . GLY A 1 327 ? 55.786 15.504 -94.007 1.00 27.23 327 GLY A O 1
ATOM 2601 N N . GLY A 1 328 ? 54.098 16.086 -92.638 1.00 32.22 328 GLY A N 1
ATOM 2602 C CA . GLY A 1 328 ? 54.052 14.900 -91.779 1.00 32.22 328 GLY A CA 1
ATOM 2603 C C . GLY A 1 328 ? 54.524 15.176 -90.355 1.00 32.22 328 GLY A C 1
ATOM 2604 O O . GLY A 1 328 ? 55.461 15.931 -90.152 1.00 32.22 328 GLY A O 1
ATOM 2605 N N . ILE A 1 329 ? 53.953 14.607 -89.302 1.00 31.84 329 ILE A N 1
ATOM 2606 C CA . ILE A 1 329 ? 52.893 13.614 -89.113 1.00 31.84 329 ILE A CA 1
ATOM 2607 C C . ILE A 1 329 ? 52.627 13.631 -87.584 1.00 31.84 329 ILE A C 1
ATOM 2609 O O . ILE A 1 329 ? 53.382 14.241 -86.827 1.00 31.84 329 ILE A O 1
ATOM 2613 N N . CYS A 1 330 ? 51.521 13.018 -87.181 1.00 32.78 330 CYS A N 1
ATOM 2614 C CA . CYS A 1 330 ? 51.024 12.711 -85.833 1.00 32.78 330 CYS A CA 1
ATOM 2615 C C . CYS A 1 330 ? 52.090 12.128 -84.855 1.00 32.78 330 CYS A C 1
ATOM 2617 O O . CYS A 1 330 ? 53.203 11.837 -85.270 1.00 32.78 330 CYS A O 1
ATOM 2619 N N . ASP A 1 331 ? 51.948 11.950 -83.540 1.00 30.88 331 ASP A N 1
ATOM 2620 C CA . ASP A 1 331 ? 50.879 11.706 -82.561 1.00 30.88 331 ASP A CA 1
ATOM 2621 C C . ASP A 1 331 ? 51.468 12.035 -81.163 1.00 30.88 331 ASP A C 1
ATOM 2623 O O . ASP A 1 331 ? 52.683 12.188 -81.039 1.00 30.88 331 ASP A O 1
ATOM 2627 N N . ILE A 1 332 ? 50.645 12.090 -80.108 1.00 39.53 332 ILE A N 1
ATOM 2628 C CA . ILE A 1 332 ? 50.825 11.297 -78.868 1.00 39.53 332 ILE A CA 1
ATOM 2629 C C . ILE A 1 332 ? 49.618 11.552 -77.951 1.00 39.53 332 ILE A C 1
ATOM 2631 O O . ILE A 1 332 ? 49.438 12.632 -77.385 1.00 39.53 332 ILE A O 1
ATOM 2635 N N . ASP A 1 333 ? 48.805 10.505 -77.823 1.00 38.75 333 ASP A N 1
ATOM 2636 C CA . ASP A 1 333 ? 47.886 10.262 -76.718 1.00 38.75 333 ASP A CA 1
ATOM 2637 C C . ASP A 1 333 ? 48.646 10.192 -75.388 1.00 38.75 333 ASP A C 1
ATOM 2639 O O . ASP A 1 333 ? 49.639 9.473 -75.268 1.00 38.75 333 ASP A O 1
ATOM 2643 N N . ILE A 1 334 ? 48.109 10.834 -74.350 1.00 42.84 334 ILE A N 1
ATOM 2644 C CA . ILE A 1 334 ? 48.309 10.383 -72.970 1.00 42.84 334 ILE A CA 1
ATOM 2645 C C . ILE A 1 334 ? 46.932 10.302 -72.316 1.00 42.84 334 ILE A C 1
ATOM 2647 O O . ILE A 1 334 ? 46.419 11.261 -71.739 1.00 42.84 334 ILE A O 1
ATOM 2651 N N . SER A 1 335 ? 46.334 9.115 -72.419 1.00 45.12 335 SER A N 1
ATOM 2652 C CA . SER A 1 335 ? 45.309 8.644 -71.497 1.00 45.12 335 SER A CA 1
ATOM 2653 C C . SER A 1 335 ? 45.949 8.485 -70.114 1.00 45.12 335 SER A C 1
ATOM 2655 O O . SER A 1 335 ? 46.636 7.501 -69.842 1.00 45.12 335 SER A O 1
ATOM 2657 N N . GLY A 1 336 ? 45.754 9.478 -69.252 1.00 34.94 336 GLY A N 1
ATOM 2658 C CA . GLY A 1 336 ? 46.032 9.397 -67.824 1.00 34.94 336 GLY A CA 1
ATOM 2659 C C . GLY A 1 336 ? 44.748 9.064 -67.078 1.00 34.94 336 GLY A C 1
ATOM 2660 O O . GLY A 1 336 ? 43.978 9.959 -66.755 1.00 34.94 336 GLY A O 1
ATOM 2661 N N . SER A 1 337 ? 44.523 7.767 -66.903 1.00 40.75 337 SER A N 1
ATOM 2662 C CA . SER A 1 337 ? 43.946 7.120 -65.723 1.00 40.75 337 SER A CA 1
ATOM 2663 C C . SER A 1 337 ? 42.939 7.916 -64.886 1.00 40.75 337 SER A C 1
ATOM 2665 O O . SER A 1 337 ? 43.274 8.699 -64.002 1.00 40.75 337 SER A O 1
ATOM 2667 N N . ASP A 1 338 ? 41.686 7.584 -65.162 1.00 48.91 338 ASP A N 1
ATOM 2668 C CA . ASP A 1 338 ? 40.533 7.568 -64.271 1.00 48.91 338 ASP A CA 1
ATOM 2669 C C . ASP A 1 338 ? 40.882 6.998 -62.877 1.00 48.91 338 ASP A C 1
ATOM 2671 O O . ASP A 1 338 ? 41.193 5.815 -62.743 1.00 48.91 338 ASP A O 1
ATOM 2675 N N . GLU A 1 339 ? 40.831 7.832 -61.835 1.00 44.22 339 GLU A N 1
ATOM 2676 C CA . GLU A 1 339 ? 40.933 7.408 -60.432 1.00 44.22 339 GLU A CA 1
ATOM 2677 C C . GLU A 1 339 ? 39.681 7.892 -59.684 1.00 44.22 339 GLU A C 1
ATOM 2679 O O . GLU A 1 339 ? 39.639 8.908 -58.988 1.00 44.22 339 GLU A O 1
ATOM 2684 N N . LEU A 1 340 ? 38.595 7.160 -59.925 1.00 51.38 340 LEU A N 1
ATOM 2685 C CA . LEU A 1 340 ? 37.240 7.427 -59.459 1.00 51.38 340 LEU A CA 1
ATOM 2686 C C . LEU A 1 340 ? 36.892 6.505 -58.280 1.00 51.38 340 LEU A C 1
ATOM 2688 O O . LEU A 1 340 ? 36.006 5.665 -58.386 1.00 51.38 340 LEU A O 1
ATOM 2692 N N . LEU A 1 341 ? 37.559 6.640 -57.128 1.00 51.72 341 LEU A N 1
ATOM 2693 C CA . LEU A 1 341 ? 37.210 5.867 -55.919 1.00 51.72 341 LEU A CA 1
ATOM 2694 C C . LEU A 1 341 ? 37.310 6.681 -54.617 1.00 51.72 341 LEU A C 1
ATOM 2696 O O . LEU A 1 341 ? 38.016 6.330 -53.678 1.00 51.72 341 LEU A O 1
ATOM 2700 N N . GLN A 1 342 ? 36.508 7.747 -54.508 1.00 47.09 342 GLN A N 1
ATOM 2701 C CA . GLN A 1 342 ? 36.232 8.403 -53.216 1.00 47.09 342 GLN A CA 1
ATOM 2702 C C . GLN A 1 342 ? 34.753 8.812 -53.035 1.00 47.09 342 GLN A C 1
ATOM 2704 O O . GLN A 1 342 ? 34.427 9.761 -52.328 1.00 47.09 342 GLN A O 1
ATOM 2709 N N . GLY A 1 343 ? 33.822 8.094 -53.680 1.00 51.12 343 GLY A N 1
ATOM 2710 C CA . GLY A 1 343 ? 32.376 8.380 -53.626 1.00 51.12 343 GLY A CA 1
ATOM 2711 C C . GLY A 1 343 ? 31.549 7.477 -52.697 1.00 51.12 343 GLY A C 1
ATOM 2712 O O . GLY A 1 343 ? 30.483 7.883 -52.228 1.00 51.12 343 GLY A O 1
ATOM 2713 N N . VAL A 1 344 ? 32.025 6.264 -52.393 1.00 54.66 344 VAL A N 1
ATOM 2714 C CA . VAL A 1 344 ? 31.180 5.204 -51.806 1.00 54.66 344 VAL A CA 1
ATOM 2715 C C . VAL A 1 344 ? 31.129 5.261 -50.271 1.00 54.66 344 VAL A C 1
ATOM 2717 O O . VAL A 1 344 ? 30.028 5.309 -49.714 1.00 54.66 344 VAL A O 1
ATOM 2720 N N . GLN A 1 345 ? 32.270 5.399 -49.579 1.00 54.97 345 GLN A N 1
ATOM 2721 C CA . GLN A 1 345 ? 32.324 5.472 -48.102 1.00 54.97 345 GLN A CA 1
ATOM 2722 C C . GLN A 1 345 ? 31.607 6.702 -47.517 1.00 54.97 345 GLN A C 1
ATOM 2724 O O . GLN A 1 345 ? 31.063 6.653 -46.411 1.00 54.97 345 GLN A O 1
ATOM 2729 N N . GLY A 1 346 ? 31.569 7.815 -48.255 1.00 56.78 346 GLY A N 1
ATOM 2730 C CA . GLY A 1 346 ? 30.819 9.004 -47.850 1.00 56.78 346 GLY A CA 1
ATOM 2731 C C . GLY A 1 346 ? 29.302 8.804 -47.923 1.00 56.78 346 GLY A C 1
ATOM 2732 O O . GLY A 1 346 ? 28.575 9.390 -47.125 1.00 56.78 346 GLY A O 1
ATOM 2733 N N . SER A 1 347 ? 28.806 7.980 -48.854 1.00 64.44 347 SER A N 1
ATOM 2734 C CA . SER A 1 347 ? 27.364 7.744 -49.024 1.00 64.44 347 SER A CA 1
ATOM 2735 C C . SER A 1 347 ? 26.779 6.870 -47.909 1.00 64.44 347 SER A C 1
ATOM 2737 O O . SER A 1 347 ? 25.758 7.240 -47.331 1.00 64.44 347 SER A O 1
ATOM 2739 N N . GLN A 1 348 ? 27.477 5.799 -47.518 1.00 72.31 348 GLN A N 1
ATOM 2740 C CA . GLN A 1 348 ? 27.046 4.897 -46.444 1.00 72.31 348 GLN A CA 1
ATOM 2741 C C . GLN A 1 348 ? 27.031 5.594 -45.081 1.00 72.31 348 GLN A C 1
ATOM 2743 O O . GLN A 1 348 ? 26.029 5.527 -44.371 1.00 72.31 348 GLN A O 1
ATOM 2748 N N . LYS A 1 349 ? 28.084 6.356 -44.745 1.00 81.31 349 LYS A N 1
ATOM 2749 C CA . LYS A 1 349 ? 28.130 7.141 -43.497 1.00 81.31 349 LYS A CA 1
ATOM 2750 C C . LYS A 1 349 ? 27.002 8.174 -43.426 1.00 81.31 349 LYS A C 1
ATOM 2752 O O . LYS A 1 349 ? 26.413 8.371 -42.366 1.00 81.31 349 LYS A O 1
ATOM 2757 N N . ARG A 1 350 ? 26.658 8.817 -44.551 1.00 78.50 350 ARG A N 1
ATOM 2758 C CA . ARG A 1 350 ? 25.514 9.746 -44.623 1.00 78.50 350 ARG A CA 1
ATOM 2759 C C . ARG A 1 350 ? 24.177 9.030 -44.418 1.00 78.50 350 ARG A C 1
ATOM 2761 O O . ARG A 1 350 ? 23.304 9.571 -43.742 1.00 78.50 350 ARG A O 1
ATOM 2768 N N . GLU A 1 351 ? 24.014 7.824 -44.952 1.00 85.44 351 GLU A N 1
ATOM 2769 C CA . GLU A 1 351 ? 22.787 7.042 -44.781 1.00 85.44 351 GLU A CA 1
ATOM 2770 C C . GLU A 1 351 ? 22.622 6.512 -43.345 1.00 85.44 351 GLU A C 1
ATOM 2772 O O . GLU A 1 351 ? 21.533 6.584 -42.769 1.00 85.44 351 GLU A O 1
ATOM 2777 N N . GLU A 1 352 ? 23.701 6.035 -42.722 1.00 88.94 352 GLU A N 1
ATOM 2778 C CA . GLU A 1 352 ? 23.706 5.640 -41.309 1.00 88.94 352 GLU A CA 1
ATOM 2779 C C . GLU A 1 352 ? 23.393 6.820 -40.391 1.00 88.94 352 GLU A C 1
ATOM 2781 O O . GLU A 1 352 ? 22.563 6.699 -39.483 1.00 88.94 352 GLU A O 1
ATOM 2786 N N . LEU A 1 353 ? 23.980 7.986 -40.674 1.00 89.88 353 LEU A N 1
ATOM 2787 C CA . LEU A 1 353 ? 23.681 9.215 -39.952 1.00 89.88 353 LEU A CA 1
ATOM 2788 C C . LEU A 1 353 ? 22.197 9.587 -40.091 1.00 89.88 353 LEU A C 1
ATOM 2790 O O . LEU A 1 353 ? 21.554 9.895 -39.091 1.00 89.88 353 LEU A O 1
ATOM 2794 N N . MET A 1 354 ? 21.608 9.461 -41.284 1.00 89.38 354 MET A N 1
ATOM 2795 C CA . MET A 1 354 ? 20.171 9.683 -41.500 1.00 89.38 354 MET A CA 1
ATOM 2796 C C . MET A 1 354 ? 19.285 8.705 -40.715 1.00 89.38 354 MET A C 1
ATOM 2798 O O . MET A 1 354 ? 18.256 9.110 -40.163 1.00 89.38 354 MET A O 1
ATOM 2802 N N . LYS A 1 355 ? 19.683 7.433 -40.591 1.00 91.44 355 LYS A N 1
ATOM 2803 C CA . LYS A 1 355 ? 18.971 6.438 -39.764 1.00 91.44 355 LYS A CA 1
ATOM 2804 C C . LYS A 1 355 ? 19.052 6.778 -38.276 1.00 91.44 355 LYS A C 1
ATOM 2806 O O . LYS A 1 355 ? 18.055 6.656 -37.561 1.00 91.44 355 LYS A O 1
ATOM 2811 N N . VAL A 1 356 ? 20.217 7.218 -37.795 1.00 93.25 356 VAL A N 1
ATOM 2812 C CA . VAL A 1 356 ? 20.400 7.653 -36.401 1.00 93.25 356 VAL A CA 1
ATOM 2813 C C . VAL A 1 356 ? 19.595 8.916 -36.116 1.00 93.25 356 VAL A C 1
ATOM 2815 O O . VAL A 1 356 ? 18.869 8.936 -35.126 1.00 93.25 356 VAL A O 1
ATOM 2818 N N . LEU A 1 357 ? 19.639 9.917 -36.997 1.00 90.06 357 LEU A N 1
ATOM 2819 C CA . LEU A 1 357 ? 18.852 11.144 -36.865 1.00 90.06 357 LEU A CA 1
ATOM 2820 C C . LEU A 1 357 ? 17.349 10.852 -36.843 1.00 90.06 357 LEU A C 1
ATOM 2822 O O . LEU A 1 357 ? 16.648 11.355 -35.971 1.00 90.06 357 LEU A O 1
ATOM 2826 N N . SER A 1 358 ? 16.866 9.966 -37.716 1.00 91.94 358 SER A N 1
ATOM 2827 C CA . SER A 1 358 ? 15.456 9.552 -37.732 1.00 91.94 358 SER A CA 1
ATOM 2828 C C . SER A 1 358 ? 15.055 8.823 -36.443 1.00 91.94 358 SER A C 1
ATOM 2830 O O . SER A 1 358 ? 13.989 9.082 -35.882 1.00 91.94 358 SER A O 1
ATOM 2832 N N . LYS A 1 359 ? 15.925 7.943 -35.919 1.00 94.50 359 LYS A N 1
ATOM 2833 C CA . LYS A 1 359 ? 15.687 7.249 -34.644 1.00 94.50 359 LYS A CA 1
ATOM 2834 C C . LYS A 1 359 ? 15.672 8.232 -33.473 1.00 94.50 359 LYS A C 1
ATOM 2836 O O . LYS A 1 359 ? 14.734 8.192 -32.682 1.00 94.50 359 LYS A O 1
ATOM 2841 N N . LEU A 1 360 ? 16.658 9.121 -33.380 1.00 93.88 360 LEU A N 1
ATOM 2842 C CA . LEU A 1 360 ? 16.724 10.144 -32.334 1.00 93.88 360 LEU A CA 1
ATOM 2843 C C . LEU A 1 360 ? 15.520 11.088 -32.405 1.00 93.88 360 LEU A C 1
ATOM 2845 O O . LEU A 1 360 ? 14.931 11.391 -31.376 1.00 93.88 360 LEU A O 1
ATOM 2849 N N . GLN A 1 361 ? 15.083 11.477 -33.603 1.00 93.56 361 GLN A N 1
ATOM 2850 C CA . GLN A 1 361 ? 13.881 12.288 -33.793 1.00 93.56 361 GLN A CA 1
ATOM 2851 C C . GLN A 1 361 ? 12.614 11.555 -33.331 1.00 93.56 361 GLN A C 1
ATOM 2853 O O . GLN A 1 361 ? 11.745 12.163 -32.706 1.00 93.56 361 GLN A O 1
ATOM 2858 N N . SER A 1 362 ? 12.502 10.248 -33.599 1.00 91.44 362 SER A N 1
ATOM 2859 C CA . SER A 1 362 ? 11.385 9.441 -33.093 1.00 91.44 362 SER A CA 1
ATOM 2860 C C . SER A 1 362 ? 11.404 9.329 -31.565 1.00 91.44 362 SER A C 1
ATOM 2862 O O . SER A 1 362 ? 10.367 9.518 -30.937 1.00 91.44 362 SER A O 1
ATOM 2864 N N . GLN A 1 363 ? 12.584 9.126 -30.969 1.00 93.88 363 GLN A N 1
ATOM 2865 C CA . GLN A 1 363 ? 12.764 9.054 -29.518 1.0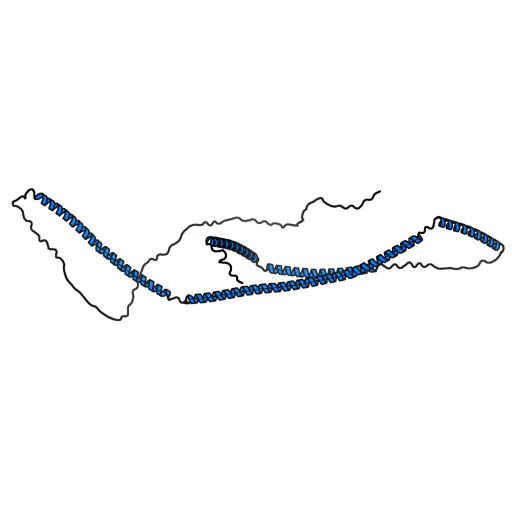0 93.88 363 GLN A CA 1
ATOM 2866 C C . GLN A 1 363 ? 12.447 10.390 -28.843 1.00 93.88 363 GLN A C 1
ATOM 2868 O O . GLN A 1 363 ? 11.738 10.418 -27.840 1.00 93.88 363 GLN A O 1
ATOM 2873 N N . LEU A 1 364 ? 12.897 11.502 -29.429 1.00 93.44 364 LEU A N 1
ATOM 2874 C CA . LEU A 1 364 ? 12.588 12.842 -28.944 1.00 93.44 364 LEU A CA 1
ATOM 2875 C C . LEU A 1 364 ? 11.074 13.075 -28.931 1.00 93.44 364 LEU A C 1
ATOM 2877 O O . LEU A 1 364 ? 10.537 13.474 -27.903 1.00 93.44 364 LEU A O 1
ATOM 2881 N N . ARG A 1 365 ? 10.367 12.723 -30.014 1.00 94.31 365 ARG A N 1
ATOM 2882 C CA . ARG A 1 365 ? 8.899 12.821 -30.066 1.00 94.31 365 ARG A CA 1
ATOM 2883 C C . ARG A 1 365 ? 8.212 11.931 -29.029 1.00 94.31 365 ARG A C 1
ATOM 2885 O O . ARG A 1 365 ? 7.252 12.370 -28.402 1.00 94.31 365 ARG A O 1
ATOM 2892 N N . THR A 1 366 ? 8.683 10.700 -28.815 1.00 91.75 366 THR A N 1
ATOM 2893 C CA . THR A 1 366 ? 8.103 9.824 -27.782 1.00 91.75 366 THR A CA 1
ATOM 2894 C C . THR A 1 366 ? 8.318 10.383 -26.378 1.00 91.75 366 THR A C 1
ATOM 2896 O O . THR A 1 366 ? 7.374 10.430 -25.593 1.00 91.75 366 THR A O 1
ATOM 2899 N N . SER A 1 367 ? 9.518 10.889 -26.080 1.00 90.50 367 SER A N 1
ATOM 2900 C CA . SER A 1 367 ? 9.826 11.504 -24.787 1.00 90.50 367 SER A CA 1
ATOM 2901 C C . SER A 1 367 ? 9.085 12.829 -24.585 1.00 90.50 367 SER A C 1
ATOM 2903 O O . SER A 1 367 ? 8.685 13.145 -23.469 1.00 90.50 367 SER A O 1
ATOM 2905 N N . GLU A 1 368 ? 8.839 13.606 -25.644 1.00 94.06 368 GLU A N 1
ATOM 2906 C CA . GLU A 1 368 ? 8.014 14.819 -25.585 1.00 94.06 368 GLU A CA 1
ATOM 2907 C C . GLU A 1 368 ? 6.556 14.511 -25.228 1.00 94.06 368 GLU A C 1
ATOM 2909 O O . GLU A 1 368 ? 5.971 15.217 -24.399 1.00 94.06 368 GLU A O 1
ATOM 2914 N N . LEU A 1 369 ? 5.984 13.448 -25.804 1.00 94.31 369 LEU A N 1
ATOM 2915 C CA . LEU A 1 369 ? 4.637 12.978 -25.471 1.00 94.31 369 LEU A CA 1
ATOM 2916 C C . LEU A 1 369 ? 4.556 12.479 -24.026 1.00 94.31 369 LEU A C 1
ATOM 2918 O O . LEU A 1 369 ? 3.629 12.844 -23.303 1.00 94.31 369 LEU A O 1
ATOM 2922 N N . GLU A 1 370 ? 5.541 11.700 -23.577 1.00 94.81 370 GLU A N 1
ATOM 2923 C CA . GLU A 1 370 ? 5.621 11.226 -22.194 1.00 94.81 370 GLU A CA 1
ATOM 2924 C C . GLU A 1 370 ? 5.756 12.389 -21.206 1.00 94.81 370 GLU A C 1
ATOM 2926 O O . GLU A 1 370 ? 5.009 12.471 -20.230 1.00 94.81 370 GLU A O 1
ATOM 2931 N N . ARG A 1 371 ? 6.620 13.365 -21.506 1.00 95.81 371 ARG A N 1
ATOM 2932 C CA . ARG A 1 371 ? 6.748 14.597 -20.721 1.00 95.81 371 ARG A CA 1
ATOM 2933 C C . ARG A 1 371 ? 5.426 15.358 -20.652 1.00 95.81 371 ARG A C 1
ATOM 2935 O O . ARG A 1 371 ? 5.093 15.890 -19.594 1.00 95.81 371 ARG A O 1
ATOM 2942 N N . SER A 1 372 ? 4.670 15.426 -21.750 1.00 94.19 372 SER A N 1
ATOM 2943 C CA . SER A 1 372 ? 3.345 16.055 -21.753 1.00 94.19 372 SER A CA 1
ATOM 2944 C C . SER A 1 372 ? 2.362 15.297 -20.862 1.00 94.19 372 SER A C 1
ATOM 2946 O O . SER A 1 372 ? 1.691 15.915 -20.038 1.00 94.19 372 SER A O 1
ATOM 2948 N N . ARG A 1 373 ? 2.326 13.964 -20.964 1.00 95.38 373 ARG A N 1
ATOM 2949 C CA . ARG A 1 373 ? 1.469 13.105 -20.139 1.00 95.38 373 ARG A CA 1
ATOM 2950 C C . ARG A 1 373 ? 1.779 13.255 -18.649 1.00 95.38 373 ARG A C 1
ATOM 2952 O O . ARG A 1 373 ? 0.867 13.511 -17.869 1.00 95.38 373 ARG A O 1
ATOM 2959 N N . LEU A 1 374 ? 3.054 13.167 -18.263 1.00 97.00 374 LEU A N 1
ATOM 2960 C CA . LEU A 1 374 ? 3.491 13.362 -16.877 1.00 97.00 374 LEU A CA 1
ATOM 2961 C C . LEU A 1 374 ? 3.163 14.774 -16.383 1.00 97.00 374 LEU A C 1
ATOM 2963 O O . LEU A 1 374 ? 2.746 14.956 -15.243 1.00 97.00 374 LEU A O 1
ATOM 2967 N N . LYS A 1 375 ? 3.293 15.792 -17.241 1.00 97.25 375 LYS A N 1
ATOM 2968 C CA . LYS A 1 375 ? 2.914 17.167 -16.893 1.00 97.25 375 LYS A CA 1
ATOM 2969 C C . LYS A 1 375 ? 1.420 17.286 -16.593 1.00 97.25 375 LYS A C 1
ATOM 2971 O O . LYS A 1 375 ? 1.056 18.009 -15.665 1.00 97.25 375 LYS A O 1
ATOM 2976 N N . ASP A 1 376 ? 0.565 16.608 -17.348 1.00 96.12 376 ASP A N 1
ATOM 2977 C CA . ASP A 1 376 ? -0.879 16.613 -17.108 1.00 96.12 376 ASP A CA 1
ATOM 2978 C C . ASP A 1 376 ? -1.262 15.789 -15.873 1.00 96.12 376 ASP A C 1
ATOM 2980 O O . ASP A 1 376 ? -2.113 16.222 -15.097 1.00 96.12 376 ASP A O 1
ATOM 2984 N N . GLU A 1 377 ? -0.569 14.683 -15.605 1.00 97.12 377 GLU A N 1
ATOM 2985 C CA . GLU A 1 377 ? -0.720 13.919 -14.363 1.00 97.12 377 GLU A CA 1
ATOM 2986 C C . GLU A 1 377 ? -0.311 14.742 -13.136 1.00 97.12 377 GLU A C 1
ATOM 2988 O O . GLU A 1 377 ? -1.063 14.827 -12.170 1.00 97.12 377 GLU A O 1
ATOM 2993 N N . VAL A 1 378 ? 0.807 15.469 -13.203 1.00 95.94 378 VAL A N 1
ATOM 2994 C CA . VAL A 1 378 ? 1.215 16.406 -12.145 1.00 95.94 378 VAL A CA 1
ATOM 2995 C C . VAL A 1 378 ? 0.166 17.500 -11.935 1.00 95.94 378 VAL A C 1
ATOM 2997 O O . VAL A 1 378 ? -0.104 17.870 -10.794 1.00 95.94 378 VAL A O 1
ATOM 3000 N N . LYS A 1 379 ? -0.452 18.033 -12.998 1.00 97.12 379 LYS A N 1
ATOM 3001 C CA . LYS A 1 379 ? -1.562 18.993 -12.845 1.00 97.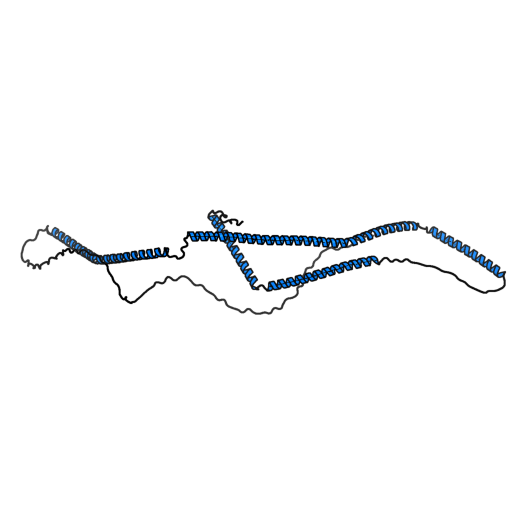12 379 LYS A CA 1
ATOM 3002 C C . LYS A 1 379 ? -2.769 18.348 -12.166 1.00 97.12 379 LYS A C 1
ATOM 3004 O O . LYS A 1 379 ? -3.345 18.971 -11.278 1.00 97.12 379 LYS A O 1
ATOM 3009 N N . LYS A 1 380 ? -3.131 17.123 -12.557 1.00 97.06 380 LYS A N 1
ATOM 3010 C CA . LYS A 1 380 ? -4.240 16.363 -11.968 1.00 97.06 380 LYS A CA 1
ATOM 3011 C C . LYS A 1 380 ? -4.005 16.112 -10.479 1.00 97.06 380 LYS A C 1
ATOM 3013 O O . LYS A 1 380 ? -4.845 16.492 -9.674 1.00 97.06 380 LYS A O 1
ATOM 3018 N N . LEU A 1 381 ? -2.831 15.599 -10.110 1.00 95.56 381 LEU A N 1
ATOM 3019 C CA . LEU A 1 381 ? -2.438 15.371 -8.717 1.00 95.56 381 LEU A CA 1
ATOM 3020 C C . LEU A 1 381 ? -2.419 16.672 -7.909 1.00 95.56 381 LEU A C 1
ATOM 3022 O O . LEU A 1 381 ? -2.873 16.699 -6.772 1.00 95.56 381 LEU A O 1
ATOM 3026 N N . LYS A 1 382 ? -1.962 17.785 -8.496 1.00 93.19 382 LYS A N 1
ATOM 3027 C CA . LYS A 1 382 ? -2.028 19.104 -7.845 1.00 93.19 382 LYS A CA 1
ATOM 3028 C C . LYS A 1 382 ? -3.461 19.594 -7.632 1.00 93.19 382 LYS A C 1
ATOM 3030 O O . LYS A 1 382 ? -3.707 20.276 -6.642 1.00 93.19 382 LYS A O 1
ATOM 3035 N N . MET A 1 383 ? -4.386 19.295 -8.545 1.00 93.50 383 MET A N 1
ATOM 3036 C CA . MET A 1 383 ? -5.807 19.605 -8.357 1.00 93.50 383 MET A CA 1
ATOM 3037 C C . MET A 1 383 ? -6.426 18.725 -7.275 1.00 93.50 383 MET A C 1
ATOM 3039 O O . MET A 1 383 ? -7.097 19.253 -6.400 1.00 93.50 383 MET A O 1
ATOM 3043 N N . GLU A 1 384 ? -6.159 17.419 -7.294 1.00 93.25 384 GLU A N 1
ATOM 3044 C CA . GLU A 1 384 ? -6.603 16.497 -6.244 1.00 93.25 384 GLU A CA 1
ATOM 3045 C C . GLU A 1 384 ? -6.078 16.942 -4.876 1.00 93.25 384 GLU A C 1
ATOM 3047 O O . GLU A 1 384 ? -6.855 17.037 -3.935 1.00 93.25 384 GLU A O 1
ATOM 3052 N N . LEU A 1 385 ? -4.803 17.337 -4.789 1.00 90.81 385 LEU A N 1
ATOM 3053 C CA . LEU A 1 385 ? -4.206 17.849 -3.557 1.00 90.81 385 LEU A CA 1
ATOM 3054 C C . LEU A 1 385 ? -4.855 19.160 -3.083 1.00 90.81 385 LEU A C 1
ATOM 3056 O O . LEU A 1 385 ? -5.037 19.360 -1.889 1.00 90.81 385 LEU A O 1
ATOM 3060 N N . ARG A 1 386 ? -5.229 20.047 -4.013 1.00 88.75 386 ARG A N 1
ATOM 3061 C CA . ARG A 1 386 ? -5.935 21.303 -3.709 1.00 88.75 386 ARG A CA 1
ATOM 3062 C C . ARG A 1 386 ? -7.386 21.083 -3.276 1.00 88.75 386 ARG A C 1
ATOM 3064 O O . ARG A 1 386 ? -7.952 21.954 -2.630 1.00 88.75 386 ARG A O 1
ATOM 3071 N N . ASN A 1 387 ? -7.987 19.958 -3.656 1.00 90.81 387 ASN A N 1
ATOM 3072 C CA . ASN A 1 387 ? -9.352 19.620 -3.266 1.00 90.81 387 ASN A CA 1
ATOM 3073 C C . ASN A 1 387 ? -9.448 19.148 -1.808 1.00 90.81 387 ASN A C 1
ATOM 3075 O O . ASN A 1 387 ? -10.558 19.076 -1.285 1.00 90.81 387 ASN A O 1
ATOM 3079 N N . PHE A 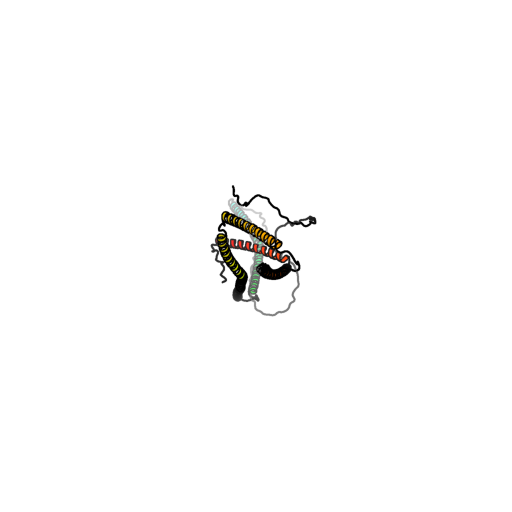1 388 ? -8.327 18.818 -1.159 1.00 91.06 388 PHE A N 1
ATOM 3080 C CA . PHE A 1 388 ? -8.316 18.578 0.281 1.00 91.06 388 PHE A CA 1
ATOM 3081 C C . PHE A 1 388 ? -8.442 19.903 1.031 1.00 91.06 388 PHE A C 1
ATOM 3083 O O . PHE A 1 388 ? -7.835 20.906 0.651 1.00 91.06 388 PHE A O 1
ATOM 3090 N N . ASP A 1 389 ? -9.236 19.894 2.100 1.00 88.62 389 ASP A N 1
ATOM 3091 C CA . ASP A 1 389 ? -9.337 21.031 3.009 1.00 88.62 389 ASP A CA 1
ATOM 3092 C C . ASP A 1 389 ? -7.947 21.318 3.609 1.00 88.62 389 ASP A C 1
ATOM 3094 O O . ASP A 1 389 ? -7.282 20.374 4.044 1.00 88.62 389 ASP A O 1
ATOM 3098 N N . PRO A 1 390 ? -7.475 22.577 3.646 1.00 84.44 390 PRO A N 1
ATOM 3099 C CA . PRO A 1 390 ? -6.225 22.921 4.319 1.00 84.44 390 PRO A CA 1
ATOM 3100 C C . PRO A 1 390 ? -6.126 22.384 5.756 1.00 84.44 390 PRO A C 1
ATOM 3102 O O . PRO A 1 390 ? -5.042 21.981 6.167 1.00 84.44 390 PRO A O 1
ATOM 3105 N N . SER A 1 391 ? -7.250 22.304 6.477 1.00 89.12 391 SER A N 1
ATOM 3106 C CA . SER A 1 391 ? -7.323 21.773 7.847 1.00 89.12 391 SER A CA 1
ATOM 3107 C C . SER A 1 391 ? -7.239 20.242 7.942 1.00 89.12 391 SER A C 1
ATOM 3109 O O . SER A 1 391 ? -6.954 19.711 9.012 1.00 89.12 391 SER A O 1
ATOM 3111 N N . PHE A 1 392 ? -7.403 19.506 6.834 1.00 92.19 392 PHE A N 1
ATOM 3112 C CA . PHE A 1 392 ? -7.309 18.039 6.817 1.00 92.19 392 PHE A CA 1
ATOM 3113 C C . PHE A 1 392 ? -5.944 17.538 7.310 1.00 92.19 392 PHE A C 1
ATOM 3115 O O . PHE A 1 392 ? -5.849 16.511 7.982 1.00 92.19 392 PHE A O 1
ATOM 3122 N N . PHE A 1 393 ? -4.872 18.261 6.979 1.00 91.94 393 PHE A N 1
ATOM 3123 C CA . PHE A 1 393 ? -3.523 17.896 7.410 1.00 91.94 393 PHE A CA 1
ATOM 3124 C C . PHE A 1 393 ? -3.294 18.179 8.899 1.00 91.94 393 PHE A C 1
ATOM 3126 O O . PHE A 1 393 ? -2.610 17.386 9.548 1.00 91.94 393 PHE A O 1
ATOM 3133 N N . ASP A 1 394 ? -3.921 19.227 9.439 1.00 92.44 394 ASP A N 1
ATOM 3134 C CA . ASP A 1 394 ? -3.904 19.534 10.872 1.00 92.44 394 ASP A CA 1
ATOM 3135 C C . ASP A 1 394 ? -4.651 18.443 11.659 1.00 92.44 394 ASP A C 1
ATOM 3137 O O . ASP A 1 394 ? -4.118 17.904 12.626 1.00 92.44 394 ASP A O 1
ATOM 3141 N N . GLU A 1 395 ? -5.824 18.003 11.185 1.00 94.56 395 GLU A N 1
ATOM 3142 C CA . GLU A 1 395 ? -6.574 16.893 11.796 1.00 94.56 395 GLU A CA 1
ATOM 3143 C C . GLU A 1 395 ? -5.788 15.571 11.782 1.00 94.56 395 GLU A C 1
ATOM 3145 O O . GLU A 1 395 ? -5.797 14.813 12.757 1.00 94.56 395 GLU A O 1
ATOM 3150 N N . ILE A 1 396 ? -5.077 15.281 10.686 1.00 94.69 396 ILE A N 1
ATOM 3151 C CA . ILE A 1 396 ? -4.203 14.105 10.587 1.00 94.69 396 ILE A CA 1
ATOM 3152 C C . ILE A 1 396 ? -3.030 14.205 11.568 1.00 94.69 396 ILE A C 1
ATOM 3154 O O . ILE A 1 396 ? -2.638 13.199 12.170 1.00 94.69 396 ILE A O 1
ATOM 3158 N N . GLU A 1 397 ? -2.458 15.393 11.747 1.00 93.38 397 GLU A N 1
ATOM 3159 C CA . GLU A 1 397 ? -1.381 15.623 12.704 1.00 93.38 397 GLU A CA 1
ATOM 3160 C C . GLU A 1 397 ? -1.861 15.495 14.157 1.00 93.38 397 GLU A C 1
ATOM 3162 O O . GLU A 1 397 ? -1.218 14.794 14.949 1.00 93.38 397 GLU A O 1
ATOM 3167 N N . ASP A 1 398 ? -3.024 16.055 14.483 1.00 96.69 398 ASP A N 1
ATOM 3168 C CA . ASP A 1 398 ? -3.677 15.923 15.786 1.00 96.69 398 ASP A CA 1
ATOM 3169 C C . ASP A 1 398 ? -4.021 14.464 16.103 1.00 96.69 398 ASP A C 1
ATOM 3171 O O . ASP A 1 398 ? -3.781 13.975 17.217 1.00 96.69 398 ASP A O 1
ATOM 3175 N N . LEU A 1 399 ? -4.533 13.722 15.117 1.00 97.12 399 LEU A N 1
ATOM 3176 C CA . LEU A 1 399 ? -4.825 12.300 15.263 1.00 97.12 399 LEU A CA 1
ATOM 3177 C C . LEU A 1 399 ? -3.543 11.490 15.479 1.00 97.12 399 LEU A C 1
ATOM 3179 O O . LEU A 1 399 ? -3.501 10.638 16.368 1.00 97.12 399 LEU A O 1
ATOM 3183 N N . LYS A 1 400 ? -2.476 11.773 14.723 1.00 97.38 400 LYS A N 1
ATOM 3184 C CA . LYS A 1 400 ? -1.150 11.155 14.896 1.00 97.38 400 LYS A CA 1
ATOM 3185 C C . LYS A 1 400 ? -0.600 11.418 16.299 1.00 97.38 400 LYS A C 1
ATOM 3187 O O . LYS A 1 400 ? -0.101 10.492 16.944 1.00 97.38 400 LYS A O 1
ATOM 3192 N N . TYR A 1 401 ? -0.701 12.654 16.786 1.00 98.06 401 TYR A N 1
ATOM 3193 C CA . TYR A 1 401 ? -0.285 13.021 18.138 1.00 98.06 401 TYR A CA 1
ATOM 3194 C C . TYR A 1 401 ? -1.104 12.274 19.199 1.00 98.06 401 TYR A C 1
ATOM 3196 O O . TYR A 1 401 ? -0.539 11.677 20.119 1.00 98.06 401 TYR A O 1
ATOM 3204 N N . THR A 1 402 ? -2.427 12.240 19.038 1.00 97.81 402 THR A N 1
ATOM 3205 C CA . THR A 1 402 ? -3.344 11.545 19.951 1.00 97.81 402 THR A CA 1
ATOM 3206 C C . THR A 1 402 ? -3.061 10.047 19.988 1.00 97.81 402 THR A C 1
ATOM 3208 O O . THR A 1 402 ? -2.922 9.477 21.069 1.00 97.81 402 THR A O 1
ATOM 3211 N N . TYR A 1 403 ? -2.894 9.420 18.823 1.00 97.62 403 TYR A N 1
ATOM 3212 C CA . TYR A 1 403 ? -2.533 8.012 18.705 1.00 97.62 403 TYR A CA 1
ATOM 3213 C C . TYR A 1 403 ? -1.207 7.716 19.406 1.00 97.62 403 TYR A C 1
ATOM 3215 O O . TYR A 1 403 ? -1.138 6.801 20.222 1.00 97.62 403 TYR A O 1
ATOM 3223 N N . LYS A 1 404 ? -0.168 8.523 19.157 1.00 97.69 404 LYS A N 1
ATOM 3224 C CA . LYS A 1 404 ? 1.134 8.371 19.819 1.00 97.69 404 LYS A CA 1
ATOM 3225 C C . LYS A 1 404 ? 1.001 8.434 21.343 1.00 97.69 404 LYS A C 1
ATOM 3227 O O . LYS A 1 404 ? 1.527 7.568 22.038 1.00 97.69 404 LYS A O 1
ATOM 3232 N N . LYS A 1 405 ? 0.259 9.416 21.858 1.00 98.00 405 LYS A N 1
ATOM 3233 C CA . LYS A 1 405 ? 0.010 9.568 23.296 1.00 98.00 405 LYS A CA 1
ATOM 3234 C C . LYS A 1 405 ? -0.738 8.367 23.876 1.00 98.00 405 LYS A C 1
ATOM 3236 O O . LYS A 1 405 ? -0.457 7.952 24.997 1.00 98.00 405 LYS A O 1
ATOM 3241 N N . GLU A 1 406 ? -1.690 7.808 23.136 1.00 95.94 406 GLU A N 1
ATOM 3242 C CA . GLU A 1 406 ? -2.450 6.640 23.584 1.00 95.94 406 GLU A CA 1
ATOM 3243 C C . GLU A 1 406 ? -1.610 5.359 23.563 1.00 95.94 406 GLU A C 1
ATOM 3245 O O . GLU A 1 406 ? -1.700 4.553 24.485 1.00 95.94 406 GLU A O 1
ATOM 3250 N N . VAL A 1 407 ? -0.719 5.208 22.580 1.00 97.44 407 VAL A N 1
ATOM 3251 C CA . VAL A 1 407 ? 0.279 4.131 22.556 1.00 97.44 407 VAL A CA 1
ATOM 3252 C C . VAL A 1 407 ? 1.202 4.219 23.772 1.00 97.44 407 VAL A C 1
ATOM 3254 O O . VAL A 1 407 ? 1.401 3.215 24.449 1.00 97.44 407 VAL A O 1
ATOM 3257 N N . GLU A 1 408 ? 1.710 5.407 24.110 1.00 97.38 408 GLU A N 1
ATOM 3258 C CA . GLU A 1 408 ? 2.538 5.612 25.310 1.00 97.38 408 GLU A CA 1
ATOM 3259 C C . GLU A 1 408 ? 1.785 5.247 26.602 1.00 97.38 408 GLU A C 1
ATOM 3261 O O . GLU A 1 408 ? 2.339 4.579 27.479 1.00 97.38 408 GLU A O 1
ATOM 3266 N N . LYS A 1 409 ? 0.499 5.613 26.713 1.00 97.50 409 LYS A N 1
ATOM 3267 C CA . LYS A 1 409 ? -0.343 5.188 27.844 1.00 97.50 409 LYS A CA 1
ATOM 3268 C C . LYS A 1 409 ? -0.536 3.675 27.883 1.00 97.50 409 LYS A C 1
ATOM 3270 O O . LYS A 1 409 ? -0.451 3.103 28.966 1.00 97.50 409 LYS A O 1
ATOM 3275 N N . ASN A 1 410 ? -0.795 3.034 26.743 1.00 95.19 410 ASN A N 1
ATOM 3276 C CA . ASN A 1 410 ? -0.955 1.583 26.667 1.00 95.19 410 ASN A CA 1
ATOM 3277 C C . ASN A 1 410 ? 0.317 0.862 27.108 1.00 95.19 410 ASN A C 1
ATOM 3279 O O . ASN A 1 410 ? 0.229 -0.042 27.930 1.00 95.19 410 ASN A O 1
ATOM 3283 N N . ILE A 1 411 ? 1.489 1.317 26.660 1.00 96.50 411 ILE A N 1
ATOM 3284 C CA . ILE A 1 411 ? 2.781 0.785 27.115 1.00 96.50 411 ILE A CA 1
ATOM 3285 C C . ILE A 1 411 ? 2.894 0.898 28.643 1.00 96.50 411 ILE A C 1
ATOM 3287 O O . ILE A 1 411 ? 3.166 -0.092 29.320 1.00 96.50 411 ILE A O 1
ATOM 3291 N N . ALA A 1 412 ? 2.597 2.069 29.212 1.00 95.62 412 ALA A N 1
ATOM 3292 C CA . ALA A 1 412 ? 2.651 2.271 30.661 1.00 95.62 412 ALA A CA 1
ATOM 3293 C C . ALA A 1 412 ? 1.626 1.413 31.434 1.00 95.62 412 ALA A C 1
ATOM 3295 O O . ALA A 1 412 ? 1.881 0.986 32.564 1.00 95.62 412 ALA A O 1
ATOM 3296 N N . LEU A 1 413 ? 0.447 1.161 30.859 1.00 93.94 413 LEU A N 1
ATOM 3297 C CA . LEU A 1 413 ? -0.556 0.269 31.442 1.00 93.94 413 LEU A CA 1
ATOM 3298 C C . LEU A 1 413 ? -0.113 -1.194 31.369 1.00 93.94 413 LEU A C 1
ATOM 3300 O O . LEU A 1 413 ? -0.244 -1.903 32.363 1.00 93.94 413 LEU A O 1
ATOM 3304 N N . GLU A 1 414 ? 0.457 -1.636 30.250 1.00 91.12 414 GLU A N 1
ATOM 3305 C CA . GLU A 1 414 ? 1.032 -2.975 30.109 1.00 91.12 414 GLU A CA 1
ATOM 3306 C C . GLU A 1 414 ? 2.155 -3.220 31.119 1.00 91.12 414 GLU A C 1
ATOM 3308 O O . GLU A 1 414 ? 2.222 -4.293 31.718 1.00 91.12 414 GLU A O 1
ATOM 3313 N N . GLU A 1 415 ? 3.019 -2.233 31.356 1.00 94.25 415 GLU A N 1
ATOM 3314 C CA . GLU A 1 415 ? 4.057 -2.304 32.389 1.00 94.25 415 GLU A CA 1
ATOM 3315 C C . GLU A 1 415 ? 3.457 -2.459 33.789 1.00 94.25 415 GLU A C 1
ATOM 3317 O O . GLU A 1 415 ? 3.878 -3.334 34.546 1.00 94.25 415 GLU A O 1
ATOM 3322 N N . LYS A 1 416 ? 2.422 -1.677 34.123 1.00 93.75 416 LYS A N 1
ATOM 3323 C CA . LYS A 1 416 ? 1.705 -1.820 35.401 1.00 93.75 416 LYS A CA 1
ATOM 3324 C C . LYS A 1 416 ? 1.039 -3.185 35.540 1.00 93.75 416 LYS A C 1
ATOM 3326 O O . LYS A 1 416 ? 1.081 -3.771 36.618 1.00 93.75 416 LYS A O 1
ATOM 3331 N N . VAL A 1 417 ? 0.440 -3.704 34.469 1.00 89.75 417 VAL A N 1
ATOM 3332 C CA . VAL A 1 417 ? -0.157 -5.046 34.456 1.00 89.75 417 VAL A CA 1
ATOM 3333 C C . VAL A 1 417 ? 0.919 -6.107 34.674 1.00 89.75 417 VAL A C 1
ATOM 3335 O O . VAL A 1 417 ? 0.722 -6.993 35.502 1.00 89.75 417 VAL A O 1
ATOM 3338 N N . LYS A 1 418 ? 2.075 -6.001 34.009 1.00 89.38 418 LYS A N 1
ATOM 3339 C CA . LYS A 1 418 ? 3.219 -6.905 34.217 1.00 89.38 418 LYS A CA 1
ATOM 3340 C C . LYS A 1 418 ? 3.717 -6.866 35.662 1.00 89.38 418 LYS A C 1
ATOM 3342 O O . LYS A 1 418 ? 3.961 -7.920 36.246 1.00 89.38 418 LYS A O 1
ATOM 3347 N N . GLU A 1 419 ? 3.824 -5.678 36.249 1.00 92.19 419 GLU A N 1
ATOM 3348 C CA . GLU A 1 419 ? 4.265 -5.498 37.635 1.00 92.19 419 GLU A CA 1
ATOM 3349 C C . GLU A 1 419 ? 3.264 -6.099 38.635 1.00 92.19 419 GLU A C 1
ATOM 3351 O O . GLU A 1 419 ? 3.652 -6.872 39.509 1.00 92.19 419 GLU A O 1
ATOM 3356 N N . LEU A 1 420 ? 1.962 -5.843 38.467 1.00 89.62 420 LEU A N 1
ATOM 3357 C CA . LEU A 1 420 ? 0.918 -6.450 39.302 1.00 89.62 420 LEU A CA 1
ATOM 3358 C C . LEU A 1 420 ? 0.861 -7.973 39.136 1.00 89.62 420 LEU A C 1
ATOM 3360 O O . LEU A 1 420 ? 0.733 -8.697 40.120 1.00 89.62 420 LEU A O 1
ATOM 3364 N N . SER A 1 421 ? 1.007 -8.472 37.907 1.00 88.31 421 SER A N 1
ATOM 3365 C CA . SER A 1 421 ? 1.076 -9.909 37.620 1.00 88.31 421 SER A CA 1
ATOM 3366 C C . SER A 1 421 ? 2.243 -10.559 38.365 1.00 88.31 421 SER A C 1
ATOM 3368 O O . SER A 1 421 ? 2.069 -11.601 38.995 1.00 88.31 421 SER A O 1
ATOM 3370 N N . LYS A 1 422 ? 3.416 -9.910 38.365 1.00 88.75 422 LYS A N 1
ATOM 3371 C CA . LYS A 1 422 ? 4.606 -10.353 39.102 1.00 88.75 422 LYS A CA 1
ATOM 3372 C C . LYS A 1 422 ? 4.375 -10.356 40.615 1.00 88.75 422 LYS A C 1
ATOM 3374 O O . LYS A 1 422 ? 4.732 -11.332 41.269 1.00 88.75 422 LYS A O 1
ATOM 3379 N N . GLN A 1 423 ? 3.760 -9.307 41.163 1.00 90.31 423 GLN A N 1
ATOM 3380 C CA . GLN A 1 423 ? 3.439 -9.211 42.595 1.00 90.31 423 GLN A CA 1
ATOM 3381 C C . GLN A 1 423 ? 2.442 -10.284 43.049 1.00 90.31 423 GLN A C 1
ATOM 3383 O O . GLN A 1 423 ? 2.541 -10.786 44.165 1.00 90.31 423 GLN A O 1
ATOM 3388 N N . LEU A 1 424 ? 1.504 -10.658 42.178 1.00 86.88 424 LEU A N 1
ATOM 3389 C CA . LEU A 1 424 ? 0.482 -11.667 42.455 1.00 86.88 424 LEU A CA 1
ATOM 3390 C C . LEU A 1 424 ? 0.924 -13.099 42.104 1.00 86.88 424 LEU A C 1
ATOM 3392 O O . LEU A 1 424 ? 0.154 -14.034 42.309 1.00 86.88 424 LEU A O 1
ATOM 3396 N N . GLY A 1 425 ? 2.139 -13.291 41.573 1.00 81.31 425 GLY A N 1
ATOM 3397 C CA . GLY A 1 425 ? 2.638 -14.603 41.147 1.00 81.31 425 GLY A CA 1
ATOM 3398 C C . GLY A 1 425 ? 1.868 -15.208 39.966 1.00 81.31 425 GLY A C 1
ATOM 3399 O O . GLY A 1 425 ? 1.958 -16.411 39.724 1.00 81.31 425 GLY A O 1
ATOM 3400 N N . ILE A 1 426 ? 1.104 -14.391 39.234 1.00 78.94 426 ILE A N 1
ATOM 3401 C CA . ILE A 1 426 ? 0.350 -14.811 38.053 1.00 78.94 426 ILE A CA 1
ATOM 3402 C C . ILE A 1 426 ? 1.318 -14.765 36.862 1.00 78.94 426 ILE A C 1
ATOM 3404 O O . ILE A 1 426 ? 1.953 -13.727 36.638 1.00 78.94 426 ILE A O 1
ATOM 3408 N N . PRO A 1 427 ? 1.490 -15.860 36.098 1.00 64.69 427 PRO A N 1
ATOM 3409 C CA . PRO A 1 427 ? 2.385 -15.856 34.952 1.00 64.69 427 PRO A CA 1
ATOM 3410 C C . PRO A 1 427 ? 1.884 -14.847 33.904 1.00 64.69 427 PRO A C 1
ATOM 3412 O O . PRO A 1 427 ? 0.682 -14.798 33.637 1.00 64.69 427 PRO A O 1
ATOM 3415 N N . PRO A 1 428 ? 2.782 -14.075 33.264 1.00 59.56 428 PRO A N 1
ATOM 3416 C CA . PRO A 1 428 ? 2.438 -12.922 32.418 1.00 59.56 428 PRO A CA 1
ATOM 3417 C C . PRO A 1 428 ? 1.625 -13.256 31.149 1.00 59.56 428 PRO A C 1
ATOM 3419 O O . PRO A 1 428 ? 1.302 -12.358 30.380 1.00 59.56 428 PRO A O 1
ATOM 3422 N N . ASN A 1 429 ? 1.270 -14.528 30.943 1.00 55.88 429 ASN A N 1
ATOM 3423 C CA . ASN A 1 429 ? 0.588 -15.054 29.764 1.00 55.88 429 ASN A CA 1
ATOM 3424 C C . ASN A 1 429 ? -0.837 -15.582 30.022 1.00 55.88 429 ASN A C 1
ATOM 3426 O O . ASN A 1 429 ? -1.427 -16.163 29.117 1.00 55.88 429 ASN A O 1
ATOM 3430 N N . THR A 1 430 ? -1.452 -15.381 31.195 1.00 50.28 430 THR A N 1
ATOM 3431 C CA . THR A 1 430 ? -2.865 -15.803 31.375 1.00 50.28 430 THR A CA 1
ATOM 3432 C C . THR A 1 430 ? -3.867 -14.939 30.604 1.00 50.28 430 THR A C 1
ATOM 3434 O O . THR A 1 430 ? -5.035 -15.297 30.520 1.00 50.28 430 THR A O 1
ATOM 3437 N N . PHE A 1 431 ? -3.420 -13.817 30.033 1.00 53.78 431 PHE A N 1
ATOM 3438 C CA . PHE A 1 431 ? -4.202 -12.981 29.115 1.00 53.78 431 PHE A CA 1
ATOM 3439 C C . PHE A 1 431 ? -3.665 -13.015 27.684 1.00 53.78 431 PHE A C 1
ATOM 3441 O O . PHE A 1 431 ? -4.084 -12.208 26.852 1.00 53.78 431 PHE A O 1
ATOM 3448 N N . SER A 1 432 ? -2.741 -13.931 27.374 1.00 43.19 432 SER A N 1
ATOM 3449 C CA . SER A 1 432 ? -2.354 -14.170 25.993 1.00 43.19 432 SER A CA 1
ATOM 3450 C C . SER A 1 432 ? -3.566 -14.658 25.237 1.00 43.19 432 SER A C 1
ATOM 3452 O O . SER A 1 432 ? -3.920 -15.828 25.319 1.00 43.19 432 SER A O 1
ATOM 3454 N N . ARG A 1 433 ? -4.167 -13.720 24.500 1.00 49.88 433 ARG A N 1
ATOM 3455 C CA . ARG A 1 433 ? -4.268 -13.835 23.051 1.00 49.88 433 ARG A CA 1
ATOM 3456 C C . ARG A 1 433 ? -4.592 -15.277 22.682 1.00 49.88 433 ARG A C 1
ATOM 3458 O O . ARG A 1 433 ? -3.740 -15.981 22.146 1.00 49.88 433 ARG A O 1
ATOM 3465 N N . GLU A 1 434 ? -5.805 -15.707 23.039 1.00 41.12 434 GLU A N 1
ATOM 3466 C CA . GLU A 1 434 ? -6.442 -16.795 22.311 1.00 41.12 434 GLU A CA 1
ATOM 3467 C C . GLU A 1 434 ? -6.264 -16.429 20.843 1.00 41.12 434 GLU A C 1
ATOM 3469 O O . GLU A 1 434 ? -6.648 -15.338 20.405 1.00 41.12 434 GLU A O 1
ATOM 3474 N N . SER A 1 435 ? -5.499 -17.268 20.153 1.00 41.94 435 SER A N 1
ATOM 3475 C CA . SER A 1 435 ? -5.198 -17.097 18.753 1.00 41.94 435 SER A CA 1
ATOM 3476 C C . SER A 1 435 ? -6.529 -17.070 18.021 1.00 41.94 435 SER A C 1
ATOM 3478 O O . SER A 1 435 ? -7.226 -18.078 17.927 1.00 41.94 435 SER A O 1
ATOM 3480 N N . MET A 1 436 ? -6.891 -15.886 17.541 1.00 37.22 436 MET A N 1
ATOM 3481 C CA . MET A 1 436 ? -7.746 -15.767 16.376 1.00 37.22 436 MET A CA 1
ATOM 3482 C C . MET A 1 436 ? -6.891 -16.196 15.180 1.00 37.22 436 MET A C 1
ATOM 3484 O O . MET A 1 436 ? -6.298 -15.346 14.525 1.00 37.22 436 MET A O 1
ATOM 3488 N N . ASP A 1 437 ? -6.760 -17.512 15.010 1.00 39.00 437 ASP A N 1
ATOM 3489 C CA . ASP A 1 437 ? -6.584 -18.168 13.711 1.00 39.00 437 ASP A CA 1
ATOM 3490 C C . ASP A 1 437 ? -7.939 -18.786 13.315 1.00 39.00 437 ASP A C 1
ATOM 3492 O O . ASP A 1 437 ? -8.647 -19.315 14.215 1.00 39.00 437 ASP A O 1
#

Foldseek 3Di:
DDDDDDDDDDDDDDDDDDDDDDDDDDDDDDDDDDDDDDDDDDDDDDDDDDDDDDDDDDDDDDDDDDDDDDDDDDDDDDDDDDDDDDDDPPPDDDDDDPDDDDDDDDPVVVVVVVVVVVVVVVVVVVVVVVVVVVVVCVVVVVVVVVVVVVVVVVVVVVVVVVVVVVVVVVVVVVDDPPPPPPVNVVVVVVVVVVVVVVVVLVVVVVVVVVVVVVVVVVVVVVVVVVVVVVVVVVVVVVVVCVVVVVVVVVVVVVVVVVVVVVVVVVVVVVVVVVVPPPPDPVVVVVVVVVVVVVVVVVVVVVVVVVVVVVVVVVVDDDDDDDDDDDDDDDDDDDPPDDPPPDPDVVVVVVVVVVVVVVVVVVVVVVVVVVVVVVVVVVVVVVVVVVPDDPCVVVVVVVVVVVVVVVVVVVVVVLVVLVVVCVVVVNPSCPPPDPDPD

Mean predicted aligned error: 24.7 Å

Secondary structure (DSSP, 8-state):
-----------------------PPPP---PPP---------------PPPPP--------------------------------PPP----PPPP-------PPPTTHHHHHHHHHHHHHHHHHHHHHHHHHHHHHHHHHHHHHHHHHHHHHHHHHHHHHHHHHHHHHHHHTT--S----HHHHHHHHHHHHHHHHHHHHHHHHHHHHHHHHHHHHHHHHHHHHHHHHHHHHHHHHHHHHHHHHHHHHHHHHHHHHHHHHHHHHHHHHHHHHHHTS---HHHHHHHHHHHHHHHHHHHHHHHHHHHHHHHHHHHS-------------------------SSHHHHHHHHHHHHHHHHHHHHHHHHHHHHHHHHHHHHHHHHHHHTS-TTHHHHHHHHHHHHHHHHHHHHHHHHHHHHHHHHTT--TTTT------

InterPro domains:
  IPR026201 Centrosomal protein of 290kDa [PTHR18879] (113-428)